Protein AF-0000000080324634 (afdb_homodimer)

Sequence (704 aa):
MKNTTQLLKQLNIDYPVIQGAMLGVSTPKMAAEVSQAGGLGTLAAGGLSPEKTIQLIRETKQYTAKKFAVNLFAHDVPREIDIQDFNHMQDFLQAYCKTNQLPFELKKPEDLHFYSYQDQIDILIDEKIPVVSFTFGMLNPAAIAALKKNNSQLIGTATAVQEAIALEQSGVDMITAQGVEAGGHRGSFLNPDQLPQIGAMSLTPLITDAVKIPVLAAGGISSNKALKAAILLGAAGVQVGSLFIPADESMAAECYKNAVLNAADEDTQLTRAFSGRWARGLSNAFMKAVEKSGLKIPEYVVQNSLTSALRSYAQQNNLKDFISMWAGQSSSKAVRGKTRDIFAALVKDGWEMKNTTQLLKQLNIDYPVIQGAMLGVSTPKMAAEVSQAGGLGTLAAGGLSPEKTIQLIRETKQYTAKKFAVNLFAHDVPREIDIQDFNHMQDFLQAYCKTNQLPFELKKPEDLHFYSYQDQIDILIDEKIPVVSFTFGMLNPAAIAALKKNNSQLIGTATAVQEAIALEQSGVDMITAQGVEAGGHRGSFLNPDQLPQIGAMSLTPLITDAVKIPVLAAGGISSNKALKAAILLGAAGVQVGSLFIPADESMAAECYKNAVLNAADEDTQLTRAFSGRWARGLSNAFMKAVEKSGLKIPEYVVQNSLTSALRSYAQQNNLKDFISMWAGQSSSKAVRGKTRDIFAALVKDGWE

Organism: NCBI:txid1503925

Secondary structure (DSSP, 8-state):
-HHHHHHHHHHT-SSSEEEPP-TTT--HHHHHHHHHTTSBEEEE-TT--HHHHHHHHHHHHHH-SS-EEEEEE-PPPPS---HHHHHHHHHHHHHHHHHTT-------GGG-----THHHHHHHHHTT-SEEEEESS---HHHHHHHHHTT-EEEEEESSHHHHHHHHHHT-SEEEEE-TT--EE----S-TT------HHHHHHHHHHH-SS-EEEESS--SHHHHHHHHHTT-SEEEE-GGGTTBTT--S-HHHHHHHHT--TT-EEEE-TTTSS-EEEE--HHHHHHHHH-PPPPPTTHHHHHTHHHHHHHHHTT-GGGS--B--TTGGG---B-HHHHHHHHHTT---/-HHHHHHHHHHT-SSSEEEPP-TTT--HHHHHHHHHTTSBEEEE-TT--HHHHHHHHHHHHHH-SS-EEEEEE-PPPPS---HHHHHHHHHHHHHHHHHTT-------GGG-----THHHHHHHHHTT-SEEEEESS---HHHHHHHHHTT-EEEEEESSHHHHHHHHHHT-SEEEEE-TT--EE----S-TT------HHHHHHHHHHH-SS-EEEESS--SHHHHHHHHHTT-SEEEE-GGGTTBTT--S-HHHHHHHHT--TT-EEEE-TTTSS-EEEE--HHHHHHHHH-PPPPPTTHHHHHTHHHHHHHHHTT-GGGS--B--TTGGG---B-HHHHHHHHHTT---

pLDDT: mean 96.35, std 4.25, range [70.31, 98.94]

Foldseek 3Di:
DVLLVVCCVLQVFDAQEEADADVLWDALLLQLLQQVLGYAREHECEFHAQVVVLVRLVVSVVSHVGAHEYEYEQADDDPDFDVVLLVVVLVLVVVVCVVVVFDFDDDDPVPDDTDHVVNHLVVCLVSLHAEYEYFQADHDLVSVVSCVVSNHAYEYEDQAQVRLLVRVVSPHQEYEHAALQAWWFDRYHDDPVDDRHHGQLPRLLSNLVRHPHAYAYGHPQQALVSQQVSVVSPHSGYYYYLLCRQEPNISFAPLLNVCLQPDDLPQKDWACQAAQGTGIFGAAQSRVSSVVVVRDQIHPHSSNVRLVSRQVVCRVVVPVRSHRSIHGSNSNSHDYYHSSVSSCRRQVVHND/DVLLVVCCVLQVFDAQEEADADVLWDALLLQLLQQVLGYAREHECEFHAQVVVLVRLVVSVVSHVGAHEYEYEQADDDPDFDVVLLVVVLVLVVVVCVVVVFDFDDDDPVPDDTDHVVNHLVVCLVSLHAEYEYFQADHDLVSVVSCVVSNHAYEYEDQAQVRLVVRVVSPHQEYEHAALQAWWFDRYHDDPVDDRHHGQLPRLLSNLVRHPHAYAYGHPQQALVSQQVSVVSPHSGYYYYLLCRQEPNISFAPLLNVCLQPDDLPQKDWACQAAQGTGIFGAAQSRVSSVVVVRDQIHPHSSNVRLVSRQVVCRVVVPVRSHRSIHGSNSNSHDYYHSSVSSCRRQVPHND

Solvent-accessible surface area (backbone atoms only — not comparable to full-atom values): 35152 Å² total; per-residue (Å²): 111,71,49,30,53,50,47,28,62,74,68,69,35,79,45,59,42,30,43,41,56,32,77,74,27,56,31,43,64,34,20,28,36,34,18,72,70,22,25,35,8,22,40,51,41,50,68,46,52,57,68,56,42,52,49,47,53,55,53,21,55,72,68,30,91,59,67,44,30,42,28,36,36,33,45,74,78,73,91,71,77,61,62,65,43,46,49,52,46,50,52,50,50,47,53,51,20,57,74,67,73,43,65,71,70,92,77,51,83,86,70,66,79,83,56,52,46,74,66,41,49,63,55,41,55,75,68,58,43,49,28,38,34,33,27,37,35,62,73,53,70,67,59,49,51,55,40,44,74,60,60,26,46,33,32,36,33,17,33,47,52,67,48,42,46,52,42,52,73,71,62,45,56,30,33,34,38,45,15,55,21,29,41,29,68,57,30,59,63,84,51,92,89,50,80,69,73,36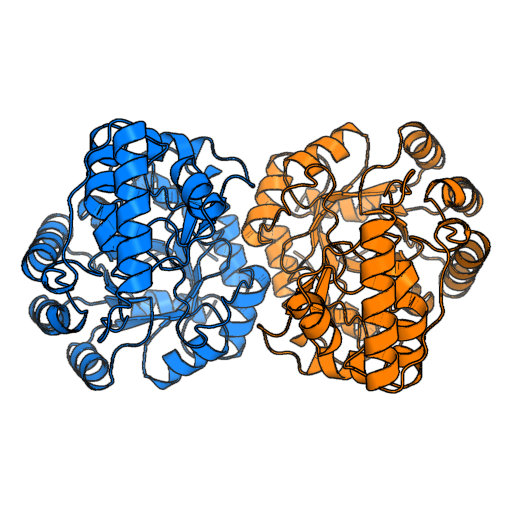,18,34,54,26,43,38,37,53,36,45,72,67,44,88,58,45,30,23,36,22,30,23,58,62,39,34,44,37,48,35,21,39,39,51,37,53,24,21,27,35,39,41,47,42,51,50,47,40,15,68,54,28,60,45,34,66,49,49,29,51,47,38,52,65,40,56,70,73,40,45,42,76,42,37,66,57,35,26,44,52,23,19,15,48,66,38,58,47,49,52,51,49,60,70,66,68,62,68,72,38,48,54,59,56,25,30,60,71,38,42,59,41,32,52,52,18,45,76,66,52,35,60,48,48,36,87,42,57,24,23,46,31,20,40,64,29,58,76,41,48,49,50,57,60,50,44,59,39,44,68,81,48,70,121,111,71,48,30,52,50,47,28,63,73,70,69,36,79,44,60,42,30,42,40,55,33,76,75,27,55,30,44,65,34,20,27,37,34,17,71,68,23,25,34,7,22,39,50,41,49,67,45,53,57,68,57,42,52,50,46,53,54,54,21,54,72,68,31,91,59,66,45,30,42,27,35,36,33,46,76,77,72,90,70,78,62,61,65,42,46,49,54,47,51,53,49,52,46,53,51,20,57,76,68,74,43,65,72,72,91,78,52,84,86,70,65,80,81,55,51,46,76,67,40,49,65,55,42,54,75,69,57,44,49,28,40,32,32,26,38,35,64,73,54,68,68,58,50,52,54,39,44,74,60,61,26,44,34,32,35,34,17,36,47,52,69,47,42,44,52,42,52,72,71,62,45,57,30,34,34,37,44,13,55,21,28,42,28,68,58,30,59,61,83,50,91,90,50,82,70,74,36,18,33,54,26,42,36,38,54,34,46,73,68,45,88,58,44,31,23,35,22,31,24,56,58,39,34,44,36,48,35,21,40,38,51,36,55,23,22,27,35,37,40,47,42,52,50,45,39,14,68,54,28,58,46,34,66,48,48,30,50,48,37,52,65,41,57,68,76,41,45,42,77,41,38,68,57,34,26,43,53,22,18,16,48,67,38,56,48,49,52,51,48,62,69,66,66,61,68,73,37,48,53,60,56,26,30,60,71,38,41,58,41,32,53,51,17,46,76,64,53,36,59,48,49,36,87,41,57,23,23,48,32,20,39,65,29,56,76,41,47,51,50,56,58,52,44,58,39,44,68,83,49,69,123

InterPro domains:
  IPR004136 Nitronate monooxygenase [cd04730] (13-286)
  IPR013785 Aldolase-type TIM barrel [G3DSA:3.20.20.70] (3-351)

Nearest PDB structures (foldseek):
  4q4k-assembly1_B  TM=9.278E-01  e=1.492E-35  Pseudomonas aeruginosa PAO1
  4qit-assembly1_B  TM=9.220E-01  e=1.107E-35  Pseudomonas aeruginosa PAO581
  4qiu-assembly1_B  TM=9.164E-01  e=2.408E-35  Pseudomonas aeruginosa PAO581
  5lsm-assembly3_A  TM=9.225E-01  e=7.069E-35  Shewanella oneidensis MR-1
  5lsm-assembly4_B  TM=9.199E-01  e=4.795E-34  Shewanella oneidensis MR-1

Structure (mmCIF, N/CA/C/O backbone):
data_AF-0000000080324634-model_v1
#
loop_
_entity.id
_entity.type
_entity.pdbx_description
1 polymer 'Nitronate monooxygenase'
#
loop_
_atom_site.group_PDB
_atom_site.id
_atom_site.type_symbol
_atom_site.label_atom_id
_atom_site.label_alt_id
_atom_site.label_comp_id
_atom_site.label_asym_id
_atom_site.label_entity_id
_atom_site.label_seq_id
_atom_site.pdbx_PDB_ins_code
_atom_site.Cartn_x
_atom_site.Cartn_y
_atom_site.Cartn_z
_atom_site.occupancy
_atom_site.B_iso_or_equiv
_atom_site.auth_seq_id
_atom_site.auth_comp_id
_atom_site.auth_asym_id
_atom_site.auth_atom_id
_atom_site.pdbx_PDB_model_num
ATOM 1 N N . MET A 1 1 ? 19.219 12.039 -10.141 1 70.31 1 MET A N 1
ATOM 2 C CA . MET A 1 1 ? 20.188 12.953 -9.523 1 70.31 1 MET A CA 1
ATOM 3 C C . MET A 1 1 ? 19.875 14.398 -9.891 1 70.31 1 MET A C 1
ATOM 5 O O . MET A 1 1 ? 19.922 15.289 -9.039 1 70.31 1 MET A O 1
ATOM 9 N N . LYS A 1 2 ? 19.469 14.633 -11.102 1 76.19 2 LYS A N 1
ATOM 10 C CA . LYS A 1 2 ? 19.203 16 -11.539 1 76.19 2 LYS A CA 1
ATOM 11 C C . LYS A 1 2 ? 18.016 16.594 -10.789 1 76.19 2 LYS A C 1
ATOM 13 O O . LYS A 1 2 ? 18.062 17.766 -10.383 1 76.19 2 LYS A O 1
ATOM 18 N N . ASN A 1 3 ? 16.969 15.742 -10.43 1 90 3 ASN A N 1
ATOM 19 C CA . ASN A 1 3 ? 15.766 16.234 -9.75 1 90 3 ASN A CA 1
ATOM 20 C C . ASN A 1 3 ? 16.047 16.594 -8.297 1 90 3 ASN A C 1
ATOM 22 O O . ASN A 1 3 ? 15.516 17.578 -7.789 1 90 3 ASN A O 1
ATOM 26 N N . THR A 1 4 ? 16.938 15.906 -7.738 1 95.81 4 THR A N 1
ATOM 27 C CA . THR A 1 4 ? 17.281 16.172 -6.344 1 95.81 4 THR A CA 1
ATOM 28 C C . THR A 1 4 ? 18.094 17.453 -6.223 1 95.81 4 THR A C 1
ATOM 30 O O . THR A 1 4 ? 17.844 18.266 -5.324 1 95.81 4 THR A O 1
ATOM 33 N N . THR A 1 5 ? 18.984 17.703 -7.156 1 9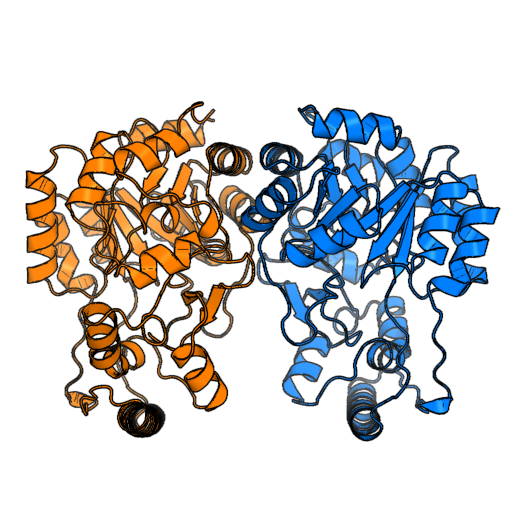5.25 5 THR A N 1
ATOM 34 C CA . THR A 1 5 ? 19.781 18.922 -7.156 1 95.25 5 THR A CA 1
ATOM 35 C C . THR A 1 5 ? 18.891 20.141 -7.309 1 95.25 5 THR A C 1
ATOM 37 O O . THR A 1 5 ? 19.094 21.156 -6.633 1 95.25 5 THR A O 1
ATOM 40 N N . GLN A 1 6 ? 17.984 20.016 -8.125 1 94.75 6 GLN A N 1
ATOM 41 C CA . GLN A 1 6 ? 17.062 21.125 -8.336 1 94.75 6 GLN A CA 1
ATOM 42 C C . GLN A 1 6 ? 16.25 21.406 -7.074 1 94.75 6 GLN A C 1
ATOM 44 O O . GLN A 1 6 ? 16.047 22.562 -6.711 1 94.75 6 GLN A O 1
ATOM 49 N N . LEU A 1 7 ? 15.797 20.375 -6.418 1 97.12 7 LEU A N 1
ATOM 50 C CA . LEU A 1 7 ? 15.047 20.516 -5.176 1 97.12 7 LEU A CA 1
ATOM 51 C C . LEU A 1 7 ? 15.883 21.219 -4.117 1 97.12 7 LEU A C 1
ATOM 53 O O . LEU A 1 7 ? 15.406 22.156 -3.463 1 97.12 7 LEU A O 1
ATOM 57 N N . LEU A 1 8 ? 17.125 20.812 -3.98 1 97.69 8 LEU A N 1
ATOM 58 C CA . LEU A 1 8 ? 18 21.375 -2.967 1 97.69 8 LEU A CA 1
ATOM 59 C C . LEU A 1 8 ? 18.234 22.859 -3.207 1 97.69 8 LEU A C 1
ATOM 61 O O . LEU A 1 8 ? 18.203 23.656 -2.268 1 97.69 8 LEU A O 1
ATOM 65 N N . LYS A 1 9 ? 18.375 23.188 -4.449 1 95.94 9 LYS A N 1
ATOM 66 C CA . LYS A 1 9 ? 18.594 24.594 -4.805 1 95.94 9 LYS A CA 1
ATOM 67 C C . LYS A 1 9 ? 17.344 25.422 -4.574 1 95.94 9 LYS A C 1
ATOM 69 O O . LYS A 1 9 ? 17.406 26.516 -4.004 1 95.94 9 LYS A O 1
ATOM 74 N N . GLN A 1 10 ? 16.25 24.859 -4.961 1 95.19 10 GLN A N 1
ATOM 75 C CA . GLN A 1 10 ? 14.977 25.578 -4.883 1 95.19 10 GLN A CA 1
ATOM 76 C C . GLN A 1 10 ? 14.578 25.828 -3.432 1 95.19 10 GLN A C 1
ATOM 78 O O . GLN A 1 10 ? 14.039 26.891 -3.109 1 95.19 10 GLN A O 1
ATOM 83 N N . LEU A 1 11 ? 14.812 24.891 -2.596 1 97.5 11 LEU A N 1
ATOM 84 C CA . LEU A 1 11 ? 14.406 25 -1.198 1 97.5 11 LEU A CA 1
ATOM 85 C C . LEU A 1 11 ? 15.555 25.531 -0.341 1 97.5 11 LEU A C 1
ATOM 87 O O . LEU A 1 11 ? 15.352 25.875 0.821 1 97.5 11 LEU A O 1
ATOM 91 N N . ASN A 1 12 ? 16.766 25.609 -0.918 1 96.5 12 ASN A N 1
ATOM 92 C CA . ASN A 1 12 ? 17.969 26 -0.199 1 96.5 12 ASN A CA 1
ATOM 93 C C . ASN A 1 12 ? 18.188 25.156 1.046 1 96.5 12 ASN A C 1
ATOM 95 O O . ASN A 1 12 ? 18.297 25.672 2.154 1 96.5 12 ASN A O 1
ATOM 99 N N . ILE A 1 13 ? 18.219 23.828 0.85 1 98 13 ILE A N 1
ATOM 100 C CA . ILE A 1 13 ? 18.469 22.859 1.919 1 98 13 ILE A CA 1
ATOM 101 C C . ILE A 1 13 ? 19.625 21.938 1.526 1 98 13 ILE A C 1
ATOM 103 O O . ILE A 1 13 ? 19.984 21.844 0.349 1 98 13 ILE A O 1
ATOM 107 N N . ASP A 1 14 ? 20.219 21.25 2.5 1 97.81 14 ASP A N 1
ATOM 108 C CA . ASP A 1 14 ? 21.406 20.422 2.291 1 97.81 14 ASP A CA 1
ATOM 109 C C . ASP A 1 14 ? 21.031 18.984 1.96 1 97.81 14 ASP A C 1
ATOM 111 O O . ASP A 1 14 ? 21.75 18.297 1.234 1 97.81 14 ASP A O 1
ATOM 115 N N . TYR A 1 15 ? 19.984 18.5 2.582 1 98.44 15 TYR A N 1
ATOM 116 C CA . TYR A 1 15 ? 19.484 17.156 2.391 1 98.44 15 TYR A CA 1
ATOM 117 C C . TYR A 1 15 ? 18.031 17.172 1.894 1 98.44 15 TYR A C 1
ATOM 119 O O . TYR A 1 15 ? 17.25 18.031 2.283 1 98.44 15 TYR A O 1
ATOM 127 N N . PRO A 1 16 ? 17.672 16.266 1.011 1 98.56 16 PRO A N 1
ATOM 128 C CA . PRO A 1 16 ? 16.328 16.297 0.42 1 98.56 16 PRO A CA 1
ATOM 129 C C . PRO A 1 16 ? 15.273 15.664 1.328 1 98.56 16 PRO A C 1
ATOM 131 O O . PRO A 1 16 ? 14.578 14.734 0.916 1 98.56 16 PRO A O 1
ATOM 134 N N . VAL A 1 17 ? 15.195 16.172 2.537 1 98.75 17 VAL A N 1
ATOM 135 C CA . VAL A 1 17 ? 14.281 15.656 3.549 1 98.75 17 VAL A CA 1
ATOM 136 C C . VAL A 1 17 ? 13.406 16.797 4.082 1 98.75 17 VAL A C 1
ATOM 138 O O . VAL A 1 17 ? 13.914 17.797 4.566 1 98.75 17 VAL A O 1
ATOM 141 N N . ILE A 1 18 ? 12.117 16.594 3.941 1 98.81 18 ILE A N 1
ATOM 142 C CA . ILE A 1 18 ? 11.133 17.516 4.516 1 98.81 18 ILE A CA 1
ATOM 143 C C . ILE A 1 18 ? 10.414 16.828 5.676 1 98.81 18 ILE A C 1
ATOM 145 O O . ILE A 1 18 ? 9.898 15.719 5.531 1 98.81 18 ILE A O 1
ATOM 149 N N . GLN A 1 19 ? 10.469 17.469 6.828 1 98.69 19 GLN A N 1
ATOM 150 C CA . GLN A 1 19 ? 9.703 16.984 7.969 1 98.69 19 GLN A CA 1
ATOM 151 C C . GLN A 1 19 ? 8.211 17.219 7.766 1 98.69 19 GLN A C 1
ATOM 153 O O . GLN A 1 19 ? 7.797 18.328 7.406 1 98.69 19 GLN A O 1
ATOM 158 N N . GLY A 1 20 ? 7.434 16.172 7.852 1 97.62 20 GLY A N 1
ATOM 159 C CA . GLY A 1 20 ? 5.996 16.281 7.664 1 97.62 20 GLY A CA 1
ATOM 160 C C . GLY A 1 20 ? 5.324 17.141 8.719 1 97.62 20 GLY A C 1
ATOM 161 O O . GLY A 1 20 ? 5.742 17.141 9.883 1 97.62 20 GLY A O 1
ATOM 162 N N . ALA A 1 21 ? 4.262 17.828 8.305 1 97.56 21 ALA A N 1
ATOM 163 C CA . ALA A 1 21 ? 3.436 18.594 9.242 1 97.56 21 ALA A CA 1
ATOM 164 C C . ALA A 1 21 ? 2.494 17.672 10.016 1 97.56 21 ALA A C 1
ATOM 166 O O . ALA A 1 21 ? 1.632 17.016 9.43 1 97.56 21 ALA A O 1
ATOM 167 N N . MET A 1 22 ? 2.705 17.672 11.258 1 96.94 22 MET A N 1
ATOM 168 C CA . MET A 1 22 ? 1.89 16.797 12.109 1 96.94 22 MET A CA 1
ATOM 169 C C . MET A 1 22 ? 1.147 17.609 13.164 1 96.94 22 MET A C 1
ATOM 171 O O . MET A 1 22 ? 1.673 17.844 14.25 1 96.94 22 MET A O 1
ATOM 175 N N . LEU A 1 23 ? -0.057 17.938 12.797 1 92.31 23 LEU A N 1
ATOM 176 C CA . LEU A 1 23 ? -0.857 18.75 13.711 1 92.31 23 LEU A CA 1
ATOM 177 C C . LEU A 1 23 ? -1.001 18.078 15.062 1 92.31 23 LEU A C 1
ATOM 179 O O . LEU A 1 23 ? -1.403 16.906 15.141 1 92.31 23 LEU A O 1
ATOM 183 N N . GLY A 1 24 ? -0.617 18.719 16.109 1 90.56 24 GLY A N 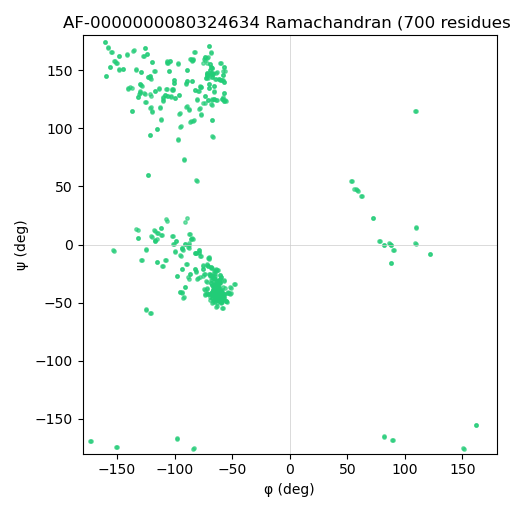1
ATOM 184 C CA . GLY A 1 24 ? -0.679 18.172 17.453 1 90.56 24 GLY A CA 1
ATOM 185 C C . GLY A 1 24 ? 0.583 17.438 17.859 1 90.56 24 GLY A C 1
ATOM 186 O O . GLY A 1 24 ? 0.705 16.969 19 1 90.56 24 GLY A O 1
ATOM 187 N N . VAL A 1 25 ? 1.508 17.297 16.953 1 95.94 25 VAL A N 1
ATOM 188 C CA . VAL A 1 25 ? 2.732 16.562 17.219 1 95.94 25 VAL A CA 1
ATOM 189 C C . VAL A 1 25 ? 3.947 17.438 16.922 1 95.94 25 VAL A C 1
ATOM 191 O O . VAL A 1 25 ? 4.801 17.641 17.781 1 95.94 25 VAL A O 1
ATOM 194 N N . SER A 1 26 ? 4.051 17.938 15.734 1 97.06 26 SER A N 1
ATOM 195 C CA . SER A 1 26 ? 5.191 18.781 15.375 1 97.06 26 SER A CA 1
ATOM 196 C C . SER A 1 26 ? 5.117 20.141 16.062 1 97.06 26 SER A C 1
ATOM 198 O O . SER A 1 26 ? 4.031 20.703 16.219 1 97.06 26 SER A O 1
ATOM 200 N N . THR A 1 27 ? 6.219 20.703 16.469 1 98.19 27 THR A N 1
ATOM 201 C CA . THR A 1 27 ? 6.332 21.969 17.172 1 98.19 27 THR A CA 1
ATOM 202 C C . THR A 1 27 ? 7.258 22.922 16.438 1 98.19 27 THR A C 1
ATOM 204 O O . THR A 1 27 ? 8.008 22.516 15.555 1 98.19 27 THR A O 1
ATOM 207 N N . PRO A 1 28 ? 7.137 24.188 16.828 1 98.62 28 PRO A N 1
ATOM 208 C CA . PRO A 1 28 ? 8.102 25.141 16.297 1 98.62 28 PRO A CA 1
ATOM 209 C C . PRO A 1 28 ? 9.547 24.703 16.5 1 98.62 28 PRO A C 1
ATOM 211 O O . PRO A 1 28 ? 10.375 24.828 15.594 1 98.62 28 PRO A O 1
ATOM 214 N N . LYS A 1 29 ? 9.82 24.188 17.641 1 98.62 29 LYS A N 1
ATOM 215 C CA . LYS A 1 29 ? 11.18 23.734 17.953 1 98.62 29 LYS A CA 1
ATOM 216 C C . LYS A 1 29 ? 11.594 22.578 17.047 1 98.62 29 LYS A C 1
ATOM 218 O O . LYS A 1 29 ? 12.727 22.547 16.562 1 98.62 29 LYS A O 1
ATOM 223 N N . MET A 1 30 ? 10.727 21.625 16.828 1 98.75 30 MET A N 1
ATOM 224 C CA . MET A 1 30 ? 11.016 20.5 15.922 1 98.75 30 MET A CA 1
ATOM 225 C C . MET A 1 30 ? 11.312 21 14.516 1 98.75 30 MET A C 1
ATOM 227 O O . MET A 1 30 ? 12.312 20.609 13.906 1 98.75 30 MET A O 1
ATOM 231 N N . ALA A 1 31 ? 10.438 21.875 14.016 1 98.81 31 ALA A N 1
ATOM 232 C CA . ALA A 1 31 ? 10.625 22.422 12.672 1 98.81 31 ALA A CA 1
ATOM 233 C C . ALA A 1 31 ? 11.969 23.141 12.562 1 98.81 31 ALA A C 1
ATOM 235 O O . ALA A 1 31 ? 12.695 22.969 11.586 1 98.81 31 ALA A O 1
ATOM 236 N N . ALA A 1 32 ? 12.266 23.906 13.555 1 98.81 32 ALA A N 1
ATOM 237 C CA . ALA A 1 32 ? 13.516 24.672 13.578 1 98.81 32 ALA A CA 1
ATOM 238 C C . ALA A 1 32 ? 14.719 23.719 13.562 1 98.81 32 ALA A C 1
ATOM 240 O O . ALA A 1 32 ? 15.688 23.969 12.844 1 98.81 32 ALA A O 1
ATOM 241 N N . GLU A 1 33 ? 14.648 22.656 14.352 1 98.75 33 GLU A N 1
ATOM 242 C CA . GLU A 1 33 ? 15.758 21.703 14.445 1 98.75 33 GLU A CA 1
ATOM 243 C C . GLU A 1 33 ? 15.992 21 13.109 1 98.75 33 GLU A C 1
ATOM 245 O O . GLU A 1 33 ? 17.141 20.781 12.719 1 98.75 33 GLU A O 1
ATOM 250 N N . VAL A 1 34 ? 14.953 20.656 12.43 1 98.81 34 VAL A N 1
ATOM 251 C CA . VAL A 1 34 ? 15.078 20.016 11.125 1 98.81 34 VAL A CA 1
ATOM 252 C C . VAL A 1 34 ? 15.719 20.984 10.125 1 98.81 34 VAL A C 1
ATOM 254 O O . VAL A 1 34 ? 16.641 20.609 9.391 1 98.81 34 VAL A O 1
ATOM 257 N N . SER A 1 35 ? 15.234 22.219 10.133 1 98.81 35 SER A N 1
ATOM 258 C CA . SER A 1 35 ? 15.789 23.234 9.234 1 98.81 35 SER A CA 1
ATOM 259 C C . SER A 1 35 ? 17.266 23.484 9.516 1 98.81 35 SER A C 1
ATOM 261 O O . SER A 1 35 ? 18.062 23.578 8.586 1 98.81 35 SER A O 1
ATOM 263 N N . GLN A 1 36 ? 17.609 23.531 10.75 1 98.56 36 GLN A N 1
ATOM 264 C CA . GLN A 1 36 ? 18.984 23.75 11.148 1 98.56 36 GLN A CA 1
ATOM 265 C C . GLN A 1 36 ? 19.875 22.562 10.773 1 98.56 36 GLN A C 1
ATOM 267 O O . GLN A 1 36 ? 21.062 22.734 10.477 1 98.56 36 GLN A O 1
ATOM 272 N N . ALA A 1 37 ? 19.312 21.406 10.766 1 98.38 37 ALA A N 1
ATOM 273 C CA . ALA A 1 37 ? 20.047 20.188 10.445 1 98.38 37 ALA A CA 1
ATOM 274 C C . ALA A 1 37 ? 20.234 20.031 8.938 1 98.38 37 ALA A C 1
ATOM 276 O O . ALA A 1 37 ? 20.953 19.141 8.484 1 98.38 37 ALA A O 1
ATOM 277 N N . GLY A 1 38 ? 19.625 20.875 8.156 1 98.38 38 GLY A N 1
ATOM 278 C CA . GLY A 1 38 ? 19.859 20.875 6.723 1 98.38 38 GLY A CA 1
ATOM 279 C C . GLY A 1 38 ? 18.672 20.375 5.922 1 98.38 38 GLY A C 1
ATOM 280 O O . GLY A 1 38 ? 18.766 20.25 4.699 1 98.38 38 GLY A O 1
ATOM 281 N N . GLY A 1 39 ? 17.594 20.016 6.605 1 98.75 39 GLY A N 1
ATOM 282 C CA . GLY A 1 39 ? 16.344 19.703 5.941 1 98.75 39 GLY A CA 1
ATOM 283 C C . GLY A 1 39 ? 15.359 20.859 5.938 1 98.75 39 GLY A C 1
ATOM 284 O O . GLY A 1 39 ? 15.75 22.016 6.094 1 98.75 39 GLY A O 1
ATOM 285 N N . LEU A 1 40 ? 14.133 20.594 5.605 1 98.88 40 LEU A N 1
ATOM 286 C CA . LEU A 1 40 ? 13.078 21.594 5.672 1 98.88 40 LEU A CA 1
ATOM 287 C C . LEU A 1 40 ? 12.07 21.25 6.766 1 98.88 40 LEU A C 1
ATOM 289 O O . LEU A 1 40 ? 11.328 20.266 6.648 1 98.88 40 LEU A O 1
ATOM 293 N N . GLY A 1 41 ? 12.102 22 7.848 1 98.81 41 GLY A N 1
ATOM 294 C CA . GLY A 1 41 ? 11.07 21.859 8.859 1 98.81 41 GLY A CA 1
ATOM 295 C C . GLY A 1 41 ? 9.727 22.422 8.422 1 98.81 41 GLY A C 1
ATOM 296 O O . GLY A 1 41 ? 9.664 23.406 7.691 1 98.81 41 GLY A O 1
ATOM 297 N N . THR A 1 42 ? 8.641 21.781 8.883 1 98.81 42 THR A N 1
ATOM 298 C CA . THR A 1 42 ? 7.312 22.219 8.477 1 98.81 42 THR A CA 1
ATOM 299 C C . THR A 1 42 ? 6.41 22.391 9.695 1 98.81 42 THR A C 1
ATOM 301 O O . THR A 1 42 ? 6.301 21.5 10.531 1 98.81 42 THR A O 1
ATOM 304 N N . LEU A 1 43 ? 5.758 23.516 9.742 1 98.38 43 LEU A N 1
ATOM 305 C CA . LEU A 1 43 ? 4.727 23.781 10.742 1 98.38 43 LEU A CA 1
ATOM 306 C C . LEU A 1 43 ? 3.357 23.344 10.234 1 98.38 43 LEU A C 1
ATOM 308 O O . LEU A 1 43 ? 3.033 23.531 9.062 1 98.38 43 LEU A O 1
ATOM 312 N N . ALA A 1 44 ? 2.619 22.734 11.109 1 97.69 44 ALA A N 1
ATOM 313 C CA . ALA A 1 44 ? 1.233 22.406 10.789 1 97.69 44 ALA A CA 1
ATOM 314 C C . ALA A 1 44 ? 0.293 23.547 11.164 1 97.69 44 ALA A C 1
ATOM 316 O O . ALA A 1 44 ? 0.177 23.906 12.336 1 97.69 44 ALA A O 1
ATOM 317 N N . ALA A 1 45 ? -0.394 24.094 10.195 1 96.81 45 ALA A N 1
ATOM 318 C CA . ALA A 1 45 ? -1.284 25.219 10.461 1 96.81 45 ALA A CA 1
ATOM 319 C C . ALA A 1 45 ? -2.701 24.922 9.984 1 96.81 45 ALA A C 1
ATOM 321 O O . ALA A 1 45 ? -3.611 25.734 10.18 1 96.81 45 ALA A O 1
ATOM 322 N N . GLY A 1 46 ? -2.869 23.766 9.344 1 93.25 46 GLY A N 1
ATOM 323 C CA . GLY A 1 46 ? -4.184 23.422 8.828 1 93.25 46 GLY A CA 1
ATOM 324 C C . GLY A 1 46 ? -5.266 23.438 9.891 1 93.25 46 GLY A C 1
ATOM 325 O O . GLY A 1 46 ? -5.141 22.75 10.914 1 93.25 46 GLY A O 1
ATOM 326 N N . GLY A 1 47 ? -6.293 24.203 9.664 1 89.81 47 GLY A N 1
ATOM 327 C CA . GLY A 1 47 ? -7.449 24.203 10.547 1 89.81 47 GLY A CA 1
ATOM 328 C C . GLY A 1 47 ? -7.25 25.078 11.781 1 89.81 47 GLY A C 1
ATOM 329 O O . GLY A 1 47 ? -8.164 25.219 12.602 1 89.81 47 GLY A O 1
ATOM 330 N N . LEU A 1 48 ? -6.129 25.688 11.922 1 94.06 48 LEU A N 1
ATOM 331 C CA . LEU A 1 48 ? -5.879 26.531 13.086 1 94.06 48 LEU A CA 1
ATOM 332 C C . LEU A 1 48 ? -6.441 27.922 12.875 1 94.06 48 LEU A C 1
ATOM 334 O O . LEU A 1 48 ? -6.672 28.344 11.734 1 94.06 48 LEU A O 1
ATOM 338 N N . SER A 1 49 ? -6.648 28.609 13.969 1 94.81 49 SER A N 1
ATOM 339 C CA . SER A 1 49 ? -7.043 30.016 13.883 1 94.81 49 SER A CA 1
ATOM 340 C C . SER A 1 49 ? -5.895 30.875 13.367 1 94.81 49 SER A C 1
ATOM 342 O O . SER A 1 49 ? -4.727 30.516 13.516 1 94.81 49 SER A O 1
ATOM 344 N N . PRO A 1 50 ? -6.277 32 12.781 1 96.62 50 PRO A N 1
ATOM 345 C CA . PRO A 1 50 ? -5.242 32.938 12.352 1 96.62 50 PRO A CA 1
ATOM 346 C C . PRO A 1 50 ? -4.281 33.312 13.484 1 96.62 50 PRO A C 1
ATOM 348 O O . PRO A 1 50 ? -3.064 33.344 13.273 1 96.62 50 PRO A O 1
ATOM 351 N N . GLU A 1 51 ? -4.789 33.531 14.664 1 97.44 51 GLU A N 1
ATOM 352 C CA . GLU A 1 51 ? -3.971 33.938 15.797 1 97.44 51 GLU A CA 1
ATOM 353 C C . GLU A 1 51 ? -2.963 32.844 16.172 1 97.44 51 GLU A C 1
ATOM 355 O O . GLU A 1 51 ? -1.79 33.125 16.406 1 97.44 51 GLU A O 1
ATOM 360 N N . LYS A 1 52 ? -3.426 31.672 16.172 1 97.19 52 LYS A N 1
ATOM 361 C CA . LYS A 1 52 ? -2.539 30.547 16.5 1 97.19 52 LYS A CA 1
ATOM 362 C C . LYS A 1 52 ? -1.472 30.359 15.43 1 97.19 52 LYS A C 1
ATOM 364 O O . LYS A 1 52 ? -0.32 30.047 15.742 1 97.19 52 LYS A O 1
ATOM 369 N N . THR A 1 53 ? -1.853 30.531 14.203 1 98.12 53 THR A N 1
ATOM 370 C CA . THR A 1 53 ? -0.915 30.406 13.094 1 98.12 53 THR A CA 1
ATOM 371 C C . THR A 1 53 ? 0.201 31.438 13.211 1 98.12 53 THR A C 1
ATOM 373 O O . THR A 1 53 ? 1.382 31.109 13.102 1 98.12 53 THR A O 1
ATOM 376 N N . ILE A 1 54 ? -0.171 32.688 13.531 1 98.44 54 ILE A N 1
ATOM 377 C CA . ILE A 1 54 ? 0.805 33.75 13.695 1 98.44 54 ILE A CA 1
ATOM 378 C C . ILE A 1 54 ? 1.749 33.406 14.852 1 98.44 54 ILE A C 1
ATOM 380 O O . ILE A 1 54 ? 2.967 33.562 14.727 1 98.44 54 ILE A O 1
ATOM 384 N N . GLN A 1 55 ? 1.158 32.938 15.898 1 98.44 55 GLN A N 1
ATOM 385 C CA . GLN A 1 55 ? 1.94 32.594 17.078 1 98.44 55 GLN A CA 1
ATOM 386 C C . GLN A 1 55 ? 2.98 31.516 16.766 1 98.44 55 GLN A C 1
ATOM 388 O O . GLN A 1 55 ? 4.152 31.656 17.125 1 98.44 55 GLN A O 1
ATOM 393 N N . LEU A 1 56 ? 2.619 30.484 16.109 1 98.38 56 LEU A N 1
ATOM 394 C CA . LEU A 1 56 ? 3.516 29.391 15.773 1 98.38 56 LEU A CA 1
ATOM 395 C C . LEU A 1 56 ? 4.621 29.844 14.828 1 98.38 56 LEU A C 1
ATOM 397 O O . LEU A 1 56 ? 5.781 29.469 14.992 1 98.38 56 LEU A O 1
ATOM 401 N N . ILE A 1 57 ? 4.277 30.656 13.836 1 98.62 57 ILE A N 1
ATOM 402 C CA . ILE A 1 57 ? 5.242 31.156 12.859 1 98.62 57 ILE A CA 1
ATOM 403 C C . ILE A 1 57 ? 6.297 32 13.562 1 98.62 57 ILE A C 1
ATOM 405 O O . ILE A 1 57 ? 7.496 31.781 13.391 1 98.62 57 ILE A O 1
ATOM 409 N N . ARG A 1 58 ? 5.871 32.875 14.398 1 98.62 58 ARG A N 1
ATOM 410 C CA . ARG A 1 58 ? 6.785 33.812 15.062 1 98.62 58 ARG A CA 1
ATOM 411 C C . ARG A 1 58 ? 7.637 33.094 16.094 1 98.62 58 ARG A C 1
ATOM 413 O O . ARG A 1 58 ? 8.812 33.406 16.281 1 98.62 58 ARG A O 1
ATOM 420 N N . GLU A 1 59 ? 7.012 32.156 16.781 1 98.69 59 GLU A N 1
ATOM 421 C CA . GLU A 1 59 ? 7.793 31.312 17.688 1 98.69 59 GLU A CA 1
ATOM 422 C C . GLU A 1 59 ? 8.898 30.578 16.938 1 98.69 59 GLU A C 1
ATOM 424 O O . GLU A 1 59 ? 10.031 30.484 17.406 1 98.69 59 GLU A O 1
ATOM 429 N N . THR A 1 60 ? 8.617 29.984 15.805 1 98.69 60 THR A N 1
ATOM 430 C CA . THR A 1 60 ? 9.602 29.266 15.008 1 98.69 60 THR A CA 1
ATOM 431 C C . THR A 1 60 ? 10.742 30.188 14.586 1 98.69 60 THR A C 1
ATOM 433 O O . THR A 1 60 ? 11.906 29.797 14.633 1 98.69 60 THR A O 1
ATOM 436 N N . LYS A 1 61 ? 10.43 31.422 14.195 1 98.44 61 LYS A N 1
ATOM 437 C CA . LYS A 1 61 ? 11.422 32.406 13.766 1 98.44 61 LYS A CA 1
ATOM 438 C C . LYS A 1 61 ? 12.367 32.781 14.906 1 98.44 61 LYS A C 1
ATOM 440 O O . LYS A 1 61 ? 13.492 33.219 14.664 1 98.44 61 LYS A O 1
ATOM 445 N N . GLN A 1 62 ? 11.914 32.531 16.125 1 98.38 62 GLN A N 1
ATOM 446 C CA . GLN A 1 62 ? 12.781 32.781 17.281 1 98.38 62 GLN A CA 1
ATOM 447 C C . GLN A 1 62 ? 13.812 31.656 17.422 1 98.38 62 GLN A C 1
ATOM 449 O O . GLN A 1 62 ? 14.914 31.875 17.922 1 98.38 62 GLN A O 1
ATOM 454 N N . TYR A 1 63 ? 13.445 30.5 16.953 1 98.19 63 TYR A N 1
ATOM 455 C CA . TYR A 1 63 ? 14.305 29.344 17.109 1 98.19 63 TYR A CA 1
ATOM 456 C C . TYR A 1 63 ? 15.32 29.25 15.984 1 98.19 63 TYR A C 1
ATOM 458 O O . TYR A 1 63 ? 16.391 28.641 16.141 1 98.19 63 TYR A O 1
ATOM 466 N N . THR A 1 64 ? 14.984 29.844 14.797 1 97.94 64 THR A N 1
ATOM 467 C CA . THR A 1 64 ? 15.883 29.641 13.664 1 97.94 64 THR A CA 1
ATOM 468 C C . THR A 1 64 ? 15.734 30.766 12.656 1 97.94 64 THR A C 1
ATOM 470 O O . THR A 1 64 ? 14.664 31.375 12.531 1 97.94 64 THR A O 1
ATOM 473 N N . ALA A 1 65 ? 16.75 31.031 11.922 1 97.38 65 ALA A N 1
ATOM 474 C CA . ALA A 1 65 ? 16.75 31.953 10.781 1 97.38 65 ALA A CA 1
ATOM 475 C C . ALA A 1 65 ? 16.641 31.203 9.469 1 97.38 65 ALA A C 1
ATOM 477 O O . ALA A 1 65 ? 16.484 31.812 8.406 1 97.38 65 ALA A O 1
ATOM 478 N N . LYS A 1 66 ? 16.688 29.844 9.586 1 98 66 LYS A N 1
ATOM 479 C CA . LYS A 1 66 ? 16.594 29.016 8.391 1 98 66 LYS A CA 1
ATOM 480 C C . LYS A 1 66 ? 15.172 28.984 7.852 1 98 66 LYS A C 1
ATOM 482 O O . LYS A 1 66 ? 14.219 29.266 8.586 1 98 66 LYS A O 1
ATOM 487 N N . LYS A 1 67 ? 15.086 28.625 6.602 1 97.62 67 LYS A N 1
ATOM 488 C CA . LYS A 1 67 ? 13.781 28.484 5.965 1 97.62 67 LYS A CA 1
ATOM 489 C C . LYS A 1 67 ? 12.984 27.344 6.602 1 97.62 67 LYS A C 1
ATOM 491 O O . LYS A 1 67 ? 13.555 26.312 6.973 1 97.62 67 LYS A O 1
ATOM 496 N N . PHE A 1 68 ? 11.75 27.547 6.727 1 98.69 68 PHE A N 1
ATOM 497 C CA . PHE A 1 68 ? 10.797 26.5 7.102 1 98.69 68 PHE A CA 1
ATOM 498 C C . PHE A 1 68 ? 9.492 26.656 6.32 1 98.69 68 PHE A C 1
ATOM 500 O O . PHE A 1 68 ? 9.266 27.688 5.684 1 98.69 68 PHE A O 1
ATOM 507 N N . ALA A 1 69 ? 8.719 25.594 6.332 1 98.88 69 ALA A N 1
ATOM 508 C CA . ALA A 1 69 ? 7.449 25.562 5.605 1 98.88 69 ALA A CA 1
ATOM 509 C C . ALA A 1 69 ? 6.266 25.656 6.559 1 98.88 69 ALA A C 1
ATOM 511 O O . ALA A 1 69 ? 6.402 25.391 7.754 1 98.88 69 ALA A O 1
ATOM 512 N N . VAL A 1 70 ? 5.164 26.094 6.027 1 98.75 70 VAL A N 1
ATOM 513 C CA . VAL A 1 70 ? 3.873 26.031 6.707 1 98.75 70 VAL A CA 1
ATOM 514 C C . VAL A 1 70 ? 2.891 25.219 5.875 1 98.75 70 VAL A C 1
ATOM 516 O O . VAL A 1 70 ? 2.76 25.422 4.668 1 98.75 70 VAL A O 1
ATOM 519 N N . ASN A 1 71 ? 2.303 24.297 6.543 1 98.75 71 ASN A N 1
ATOM 520 C CA . ASN A 1 71 ? 1.354 23.422 5.859 1 98.75 71 ASN A CA 1
ATOM 521 C C . ASN A 1 71 ? -0.088 23.844 6.129 1 98.75 71 ASN A C 1
ATOM 523 O O . ASN A 1 71 ? -0.448 24.141 7.266 1 98.75 71 ASN A O 1
ATOM 527 N N . LEU A 1 72 ? -0.913 23.797 5.07 1 98 72 LEU A N 1
ATOM 528 C CA . LEU A 1 72 ? -2.318 24.172 5.141 1 98 72 LEU A CA 1
ATOM 529 C C . LEU A 1 72 ? -3.221 23 4.766 1 98 72 LEU A C 1
ATOM 531 O O . LEU A 1 72 ? -2.775 22.062 4.113 1 98 72 LEU A O 1
ATOM 535 N N . PHE A 1 73 ? -4.449 23.047 5.219 1 96.44 73 PHE A N 1
ATOM 536 C CA . PHE A 1 73 ? -5.516 22.203 4.703 1 96.44 73 PHE A CA 1
ATOM 537 C C . PHE A 1 73 ? -6.32 22.938 3.633 1 96.44 73 PHE A C 1
ATOM 539 O O . PHE A 1 73 ? -7.031 23.891 3.93 1 96.44 73 PHE A O 1
ATOM 546 N N . ALA A 1 74 ? -6.227 22.453 2.406 1 94.75 74 ALA A N 1
ATOM 547 C CA . ALA A 1 74 ? -6.871 23.125 1.279 1 94.75 74 ALA A CA 1
ATOM 548 C C . ALA A 1 74 ? -8.281 22.594 1.055 1 94.75 74 ALA A C 1
ATOM 550 O O . ALA A 1 74 ? -8.852 22.75 -0.027 1 94.75 74 ALA A O 1
ATOM 551 N N . HIS A 1 75 ? -8.859 21.984 2.008 1 84.31 75 HIS A N 1
ATOM 552 C CA . HIS A 1 75 ? -10.211 21.453 1.884 1 84.31 75 HIS A CA 1
ATOM 553 C C . HIS A 1 75 ? -11.25 22.578 1.867 1 84.31 75 HIS A C 1
ATOM 555 O O . HIS A 1 75 ? -10.984 23.688 2.359 1 84.31 75 HIS A O 1
ATOM 561 N N . ASP A 1 76 ? -12.375 22.234 1.277 1 77.88 76 ASP A N 1
ATOM 562 C CA . ASP A 1 76 ? -13.492 23.172 1.36 1 77.88 76 ASP A CA 1
ATOM 563 C C . ASP A 1 76 ? -14.273 22.984 2.66 1 77.88 76 ASP A C 1
ATOM 565 O O . ASP A 1 76 ? -14.414 21.859 3.145 1 77.88 76 ASP A O 1
ATOM 569 N N . VAL A 1 77 ? -14.688 24 3.229 1 74 77 VAL A N 1
ATOM 570 C CA . VAL A 1 77 ? -15.57 23.938 4.387 1 74 77 VAL A CA 1
ATOM 571 C C . VAL A 1 77 ? -16.969 23.531 3.947 1 74 77 VAL A C 1
ATOM 573 O O . VAL A 1 77 ? -17.5 24.078 2.975 1 74 77 VAL A O 1
ATOM 576 N N . PRO A 1 78 ? -17.406 22.516 4.656 1 74.81 78 PRO A N 1
ATOM 577 C CA . PRO A 1 78 ? -18.734 22.062 4.242 1 74.81 78 PRO A CA 1
ATOM 578 C C . PRO A 1 78 ? -19.781 23.172 4.309 1 74.81 78 PRO A C 1
ATOM 580 O O . PRO A 1 78 ? -19.812 23.938 5.281 1 74.81 78 PRO A O 1
ATOM 583 N N . ARG A 1 79 ? -20.688 23.234 3.293 1 70.81 79 ARG A N 1
ATOM 584 C CA . ARG A 1 79 ? -21.781 24.203 3.211 1 70.81 79 ARG A CA 1
ATOM 585 C C . ARG A 1 79 ? -23.016 23.703 3.928 1 70.81 79 ARG A C 1
ATOM 587 O O . ARG A 1 79 ? -23.781 24.484 4.488 1 70.81 79 ARG A O 1
ATOM 594 N N . GLU A 1 80 ? -23.078 22.453 3.9 1 83.94 80 GLU A N 1
ATOM 595 C CA . GLU A 1 80 ? -24.234 21.812 4.512 1 83.94 80 GLU A CA 1
ATOM 596 C C . GLU A 1 80 ? -23.844 20.594 5.328 1 83.94 80 GLU A C 1
ATOM 598 O O . GLU A 1 80 ? -22.953 19.844 4.934 1 83.94 80 GLU A O 1
ATOM 603 N N . ILE A 1 81 ? -24.453 20.562 6.5 1 88.81 81 ILE A N 1
ATOM 604 C CA . ILE A 1 81 ? -24.234 19.438 7.402 1 88.81 81 ILE A CA 1
ATOM 605 C C . ILE A 1 81 ? -25.438 18.5 7.352 1 88.81 81 ILE A C 1
ATOM 607 O O . ILE A 1 81 ? -26.594 18.953 7.391 1 88.81 81 ILE A O 1
ATOM 611 N N . ASP A 1 82 ? -25.203 17.219 7.117 1 92.56 82 ASP A N 1
ATOM 612 C CA . ASP A 1 82 ? -26.266 16.25 7.242 1 92.56 82 ASP A CA 1
ATOM 613 C C . ASP A 1 82 ? -26.703 16.094 8.695 1 92.56 82 ASP A C 1
ATOM 615 O O . ASP A 1 82 ? -26.062 15.383 9.477 1 92.56 82 ASP A O 1
ATOM 619 N N . ILE A 1 83 ? -27.812 16.609 8.922 1 94.06 83 ILE A N 1
ATOM 620 C CA . ILE A 1 83 ? -28.281 16.734 10.297 1 94.06 83 ILE A CA 1
ATOM 621 C C . ILE A 1 83 ? -28.562 15.352 10.875 1 94.06 83 ILE A C 1
ATOM 623 O O . ILE A 1 83 ? -28.328 15.102 12.055 1 94.06 83 ILE A O 1
ATOM 627 N N . GLN A 1 84 ? -29.031 14.469 10.086 1 95.5 84 GLN A N 1
ATOM 628 C CA . GLN A 1 84 ? -29.344 13.117 10.555 1 95.5 84 GLN A CA 1
ATOM 629 C C . GLN A 1 84 ? -28.078 12.367 10.953 1 95.5 84 GLN A C 1
ATOM 631 O O . GLN A 1 84 ? -28 11.789 12.039 1 95.5 84 GLN A O 1
ATOM 636 N N . ASP A 1 85 ? -27.094 12.391 10.078 1 95.56 85 ASP A N 1
ATOM 637 C CA . ASP A 1 85 ? -25.828 11.742 10.383 1 95.56 85 ASP A CA 1
ATOM 638 C C . ASP A 1 85 ? -25.156 12.383 11.602 1 95.56 85 ASP A C 1
ATOM 640 O O . ASP A 1 85 ? -24.578 11.688 12.438 1 95.56 85 ASP A O 1
ATOM 644 N N . PHE A 1 86 ? -25.297 13.688 11.633 1 96.81 86 PHE A N 1
ATOM 645 C CA . PHE A 1 86 ? -24.75 14.438 12.758 1 96.81 86 PHE A CA 1
ATOM 646 C C . PHE A 1 86 ? -25.391 13.992 14.07 1 96.81 86 PHE A C 1
ATOM 648 O O . PHE A 1 86 ? -24.688 13.656 15.023 1 96.81 86 PHE A O 1
ATOM 655 N N . ASN A 1 87 ? -26.656 13.898 14.094 1 97.25 87 ASN A N 1
ATOM 656 C CA . ASN A 1 87 ? -27.375 13.539 15.312 1 97.25 87 ASN A CA 1
ATOM 657 C C . ASN A 1 87 ? -27.109 12.094 15.719 1 97.25 87 ASN A C 1
ATOM 659 O O . ASN A 1 87 ? -26.922 11.797 16.906 1 97.25 87 ASN A O 1
ATOM 663 N N . HIS A 1 88 ? -27.094 11.227 14.766 1 98 88 HIS A N 1
ATOM 664 C CA . HIS A 1 88 ? -26.812 9.828 15.055 1 98 88 HIS A CA 1
ATOM 665 C C . HIS A 1 88 ? -25.422 9.664 15.68 1 98 88 HIS A C 1
ATOM 667 O O . HIS A 1 88 ? -25.266 8.93 16.656 1 98 88 HIS A O 1
ATOM 673 N N . MET A 1 89 ? -24.5 10.328 15.094 1 98 89 MET A N 1
ATOM 674 C CA . MET A 1 89 ? -23.125 10.242 15.602 1 98 89 MET A CA 1
ATOM 675 C C . MET A 1 89 ? -23.016 10.891 16.984 1 98 89 MET A C 1
ATOM 677 O O . MET A 1 89 ? -22.359 10.344 17.875 1 98 89 MET A O 1
ATOM 681 N N . GLN A 1 90 ? -23.609 12.031 17.125 1 97.88 90 GLN A N 1
ATOM 682 C CA . GLN A 1 90 ? -23.594 12.711 18.422 1 97.88 90 GLN A CA 1
ATOM 683 C C . GLN A 1 90 ? -24.188 11.836 19.516 1 97.88 90 GLN A C 1
ATOM 685 O O . GLN A 1 90 ? -23.625 11.734 20.609 1 97.88 90 GLN A O 1
ATOM 690 N N . ASP A 1 91 ? -25.328 11.172 19.188 1 98.12 91 ASP A N 1
ATOM 691 C CA . ASP A 1 91 ? -25.969 10.281 20.156 1 98.12 91 ASP A CA 1
ATOM 692 C C . ASP A 1 91 ? -25.047 9.117 20.531 1 98.12 91 ASP A C 1
ATOM 694 O O . ASP A 1 91 ? -24.922 8.773 21.703 1 98.12 91 ASP A O 1
ATOM 698 N N . PHE A 1 92 ? -24.484 8.547 19.594 1 98.5 92 PHE A N 1
ATOM 699 C CA . PHE A 1 92 ? -23.562 7.441 19.828 1 98.5 92 PHE A CA 1
ATOM 700 C C . PHE A 1 92 ? -22.391 7.879 20.703 1 98.5 92 PHE A C 1
ATOM 702 O O . PHE A 1 92 ? -22.062 7.207 21.688 1 98.5 92 PHE A O 1
ATOM 709 N N . LEU A 1 93 ? -21.719 9.031 20.344 1 98.5 93 LEU A N 1
ATOM 710 C CA . LEU A 1 93 ? -20.547 9.516 21.062 1 98.5 93 LEU A CA 1
ATOM 711 C C . LEU A 1 93 ? -20.906 9.875 22.5 1 98.5 93 LEU A C 1
ATOM 713 O O . LEU A 1 93 ? -20.125 9.633 23.422 1 98.5 93 LEU A O 1
ATOM 717 N N . GLN A 1 94 ? -22.094 10.469 22.641 1 97.88 94 GLN A N 1
ATOM 718 C CA . GLN A 1 94 ? -22.547 10.797 24 1 97.88 94 GLN A CA 1
ATOM 719 C C . GLN A 1 94 ? -22.641 9.539 24.859 1 97.88 94 GLN A C 1
ATOM 721 O O . GLN A 1 94 ? -22.156 9.516 25.984 1 97.88 94 GLN A O 1
ATOM 726 N N . ALA A 1 95 ? -23.281 8.539 24.328 1 98.12 95 ALA A N 1
ATOM 727 C CA . ALA A 1 95 ? -23.438 7.277 25.047 1 98.12 95 ALA A CA 1
ATOM 728 C C . ALA A 1 95 ? -22.078 6.617 25.297 1 98.12 95 ALA A C 1
ATOM 730 O O . ALA A 1 95 ? -21.828 6.102 26.391 1 98.12 95 ALA A O 1
ATOM 731 N N . TYR A 1 96 ? -21.25 6.586 24.297 1 98.12 96 TYR A N 1
ATOM 732 C CA . TYR A 1 96 ? -19.922 5.973 24.391 1 98.12 96 TYR A CA 1
ATOM 733 C C . TYR A 1 96 ? -19.078 6.66 25.453 1 98.12 96 TYR A C 1
ATOM 735 O O . TYR A 1 96 ? -18.422 5.992 26.25 1 98.12 96 TYR A O 1
ATOM 743 N N . CYS A 1 97 ? -19.094 8 25.406 1 97.81 97 CYS A N 1
ATOM 744 C CA . CYS A 1 97 ? -18.312 8.773 26.375 1 97.81 97 CYS A CA 1
ATOM 745 C C . CYS A 1 97 ? -18.828 8.539 27.797 1 97.81 97 CYS A C 1
ATOM 747 O O . CYS A 1 97 ? -18.047 8.398 28.734 1 97.81 97 CYS A O 1
ATOM 749 N N . LYS A 1 98 ? -20.125 8.508 27.938 1 97.25 98 LYS A N 1
ATOM 750 C CA . LYS A 1 98 ? -20.719 8.227 29.234 1 97.25 98 LYS A CA 1
ATOM 751 C C . LYS A 1 98 ? -20.281 6.867 29.766 1 97.25 98 LYS A C 1
ATOM 753 O O . LYS A 1 98 ? -19.828 6.754 30.906 1 97.25 98 LYS A O 1
ATOM 758 N N . THR A 1 99 ? -20.312 5.898 28.953 1 97.44 99 THR A N 1
ATOM 759 C CA . THR A 1 99 ? -19.953 4.535 29.328 1 97.44 99 THR A CA 1
ATOM 760 C C . THR A 1 99 ? -18.484 4.445 29.719 1 97.44 99 THR A C 1
ATOM 762 O O . THR A 1 99 ? -18.109 3.684 30.609 1 97.44 99 THR A O 1
ATOM 765 N N . ASN A 1 100 ? -17.625 5.203 29.062 1 97.12 100 ASN A N 1
ATOM 766 C CA . ASN A 1 100 ? -16.188 5.117 29.281 1 97.12 100 ASN A CA 1
ATOM 767 C C . ASN A 1 100 ? -15.703 6.227 30.219 1 97.12 100 ASN A C 1
ATOM 769 O O . ASN A 1 100 ? -14.492 6.414 30.375 1 97.12 100 ASN A O 1
ATOM 773 N N . GLN A 1 101 ? -16.656 7.043 30.734 1 95.88 101 GLN A N 1
ATOM 774 C CA . GLN A 1 101 ? -16.359 8.117 31.688 1 95.88 101 GLN A CA 1
ATOM 775 C C . GLN A 1 101 ? -15.445 9.164 31.047 1 95.88 101 GLN A C 1
ATOM 777 O O . GLN A 1 101 ? -14.43 9.555 31.641 1 95.88 101 GLN A O 1
ATOM 782 N N . LEU A 1 102 ? -15.711 9.484 29.844 1 96.62 102 LEU A N 1
ATOM 783 C CA . LEU A 1 102 ? -15.031 10.539 29.094 1 96.62 102 LEU A CA 1
ATOM 784 C C . LEU A 1 102 ? -15.914 11.773 28.969 1 96.62 102 LEU A C 1
ATOM 786 O O . LEU A 1 102 ? -17.141 11.672 29 1 96.62 102 LEU A O 1
ATOM 790 N N . PRO A 1 103 ? -15.352 12.875 28.906 1 94.88 103 PRO A N 1
ATOM 791 C CA . PRO A 1 103 ? -16.156 14.078 28.703 1 94.88 103 PRO A CA 1
ATOM 792 C C . PRO A 1 103 ? -16.781 14.141 27.312 1 94.88 103 PRO A C 1
ATOM 794 O O . PRO A 1 103 ? -16.203 13.648 26.344 1 94.88 103 PRO A O 1
ATOM 797 N N . PHE A 1 104 ? -17.891 14.695 27.266 1 94.88 104 PHE A N 1
ATOM 798 C CA . PHE A 1 104 ? -18.594 14.93 26 1 94.88 104 PHE A CA 1
ATOM 799 C C . PHE A 1 104 ? -19.281 16.297 26.016 1 94.88 104 PHE A C 1
ATOM 801 O O . PHE A 1 104 ? -19.844 16.703 27.031 1 94.88 104 PHE A O 1
ATOM 808 N N . GLU A 1 105 ? -19.094 16.969 24.953 1 92.88 105 GLU A N 1
ATOM 809 C CA . GLU A 1 105 ? -19.734 18.266 24.781 1 92.88 105 GLU A CA 1
ATOM 810 C C . GLU A 1 105 ? -20.781 18.234 23.672 1 92.88 105 GLU A C 1
ATOM 812 O O . GLU A 1 105 ? -20.453 17.984 22.5 1 92.88 105 GLU A O 1
ATOM 817 N N . LEU A 1 106 ? -21.984 18.484 24.047 1 94.69 106 LEU A N 1
ATOM 818 C CA . LEU A 1 106 ? -23.047 18.562 23.031 1 94.69 106 LEU A CA 1
ATOM 819 C C . LEU A 1 106 ? -22.812 19.75 22.109 1 94.69 106 LEU A C 1
ATOM 821 O O . LEU A 1 106 ? -22.469 20.844 22.562 1 94.69 106 LEU A O 1
ATOM 825 N N . LYS A 1 107 ? -22.906 19.469 20.828 1 94.38 107 LYS A N 1
ATOM 826 C CA . LYS A 1 107 ? -22.719 20.516 19.828 1 94.38 107 LYS A CA 1
ATOM 827 C C . LYS A 1 107 ? -23.984 20.719 19 1 94.38 107 LYS A C 1
ATOM 829 O O . LYS A 1 107 ? -24.781 19.797 18.859 1 94.38 107 LYS A O 1
ATOM 834 N N . LYS A 1 108 ? -24.109 21.938 18.609 1 93.69 108 LYS A N 1
ATOM 835 C CA . LYS A 1 108 ? -25.141 22.25 17.625 1 93.69 108 LYS A CA 1
ATOM 836 C C . LYS A 1 108 ? -24.516 22.531 16.25 1 93.69 108 LYS A C 1
ATOM 838 O O . LYS A 1 108 ? -23.469 23.188 16.156 1 93.69 108 LYS A O 1
ATOM 843 N N . PRO A 1 109 ? -25.125 21.922 15.266 1 90.38 109 PRO A N 1
ATOM 844 C CA . PRO A 1 109 ? -24.562 22.141 13.93 1 90.38 109 PRO A CA 1
ATOM 845 C C . PRO A 1 109 ? -24.297 23.609 13.633 1 90.38 109 PRO A C 1
ATOM 847 O O . PRO A 1 109 ? -23.297 23.938 13 1 90.38 109 PRO A O 1
ATOM 850 N N . GLU A 1 110 ? -25.125 24.469 14.156 1 87.19 110 GLU A N 1
ATOM 851 C CA . GLU A 1 110 ? -25.031 25.891 13.859 1 87.19 110 GLU A CA 1
ATOM 852 C C . GLU A 1 110 ? -23.875 26.531 14.594 1 87.19 110 GLU A C 1
ATOM 854 O O . GLU A 1 110 ? -23.422 27.625 14.219 1 87.19 110 GLU A O 1
ATOM 859 N N . ASP A 1 111 ? -23.391 25.875 15.586 1 86.94 111 ASP A N 1
ATOM 860 C CA . ASP A 1 111 ? -22.328 26.438 16.406 1 86.94 111 ASP A CA 1
ATOM 861 C C . ASP A 1 111 ? -20.953 26 15.914 1 86.94 111 ASP A C 1
ATOM 863 O O . ASP A 1 111 ? -19.938 26.469 16.422 1 86.94 111 ASP A O 1
ATOM 867 N N . LEU A 1 112 ? -20.969 25.172 14.938 1 88 112 LEU A N 1
ATOM 868 C CA . LEU A 1 112 ? -19.688 24.688 14.438 1 88 112 LEU A CA 1
ATOM 869 C C . LEU A 1 112 ? -18.984 25.766 13.609 1 88 112 LEU A C 1
ATOM 871 O O . LEU A 1 112 ? -19.609 26.391 12.75 1 88 112 LEU A O 1
ATOM 875 N N . HIS A 1 113 ? -17.828 26.109 14.031 1 83.44 113 HIS A N 1
ATOM 876 C CA . HIS A 1 113 ? -16.969 27.062 13.32 1 83.44 113 HIS A CA 1
ATOM 877 C C . HIS A 1 113 ? -15.719 26.391 12.781 1 83.44 113 HIS A C 1
ATOM 879 O O . HIS A 1 113 ? -15.078 25.609 13.492 1 83.44 113 HIS A O 1
ATOM 885 N N . PHE A 1 114 ? -15.484 26.766 11.5 1 86.06 114 PHE A N 1
ATOM 886 C CA . PHE A 1 114 ? -14.344 26.141 10.836 1 86.06 114 PHE A CA 1
ATOM 887 C C . PHE A 1 114 ? -13.445 27.219 10.211 1 86.06 114 PHE A C 1
ATOM 889 O O . PHE A 1 114 ? -13.938 28.203 9.672 1 86.06 114 PHE A O 1
ATOM 896 N N . TYR A 1 115 ? -12.211 27.078 10.352 1 89.06 115 TYR A N 1
ATOM 897 C CA . TYR A 1 115 ? -11.25 27.953 9.688 1 89.06 115 TYR A CA 1
ATOM 898 C C . TYR A 1 115 ? -10.875 27.406 8.32 1 89.06 115 TYR A C 1
ATOM 900 O O . TYR A 1 115 ? -10.695 26.188 8.156 1 89.06 115 TYR A O 1
ATOM 908 N N . SER A 1 116 ? -10.742 28.297 7.391 1 90.5 116 SER A N 1
ATOM 909 C CA . SER A 1 116 ? -10.305 27.969 6.039 1 90.5 116 SER A CA 1
ATOM 910 C C . SER A 1 116 ? -8.852 28.375 5.809 1 90.5 116 SER A C 1
ATOM 912 O O . SER A 1 116 ? -8.336 29.266 6.5 1 90.5 116 SER A O 1
ATOM 914 N N . TYR A 1 117 ? -8.227 27.703 4.773 1 94.31 117 TYR A N 1
ATOM 915 C CA . TYR A 1 117 ? -6.875 28.109 4.426 1 94.31 117 TYR A CA 1
ATOM 916 C C . TYR A 1 117 ? -6.863 29.562 3.938 1 94.31 117 TYR A C 1
ATOM 918 O O . TYR A 1 117 ? -5.836 30.234 4.012 1 94.31 117 TYR A O 1
ATOM 926 N N . GLN A 1 118 ? -7.973 30.062 3.494 1 93.44 118 GLN A N 1
ATOM 927 C CA . GLN A 1 118 ? -8.07 31.438 3.004 1 93.44 118 GLN A CA 1
ATOM 928 C C . GLN A 1 118 ? -7.809 32.438 4.121 1 93.44 118 GLN A C 1
ATOM 930 O O . GLN A 1 118 ? -7.293 33.531 3.875 1 93.44 118 GLN A O 1
ATOM 935 N N . ASP A 1 119 ? -8.156 32 5.305 1 92.5 119 ASP A N 1
ATOM 936 C CA . ASP A 1 119 ? -7.926 32.875 6.465 1 92.5 119 ASP A CA 1
ATOM 937 C C . ASP A 1 119 ? -6.434 33 6.758 1 92.5 119 ASP A C 1
ATOM 939 O O . ASP A 1 119 ? -6.023 33.875 7.523 1 92.5 119 ASP A O 1
ATOM 943 N N . GLN A 1 120 ? -5.648 32.188 6.145 1 95.75 120 GLN A N 1
ATOM 944 C CA . GLN A 1 120 ? -4.242 32.062 6.508 1 95.75 120 GLN A CA 1
ATOM 945 C C . GLN A 1 120 ? -3.352 32.688 5.441 1 95.75 120 GLN A C 1
ATOM 947 O O . GLN A 1 120 ? -2.18 33 5.695 1 95.75 120 GLN A O 1
ATOM 952 N N . ILE A 1 121 ? -3.871 33 4.25 1 97.56 121 ILE A N 1
ATOM 953 C CA . ILE A 1 121 ? -3.068 33.375 3.096 1 97.56 121 ILE A CA 1
ATOM 954 C C . ILE A 1 121 ? -2.359 34.688 3.383 1 97.56 121 ILE A C 1
ATOM 956 O O . ILE A 1 121 ? -1.143 34.812 3.213 1 97.56 121 ILE A O 1
ATOM 960 N N . ASP A 1 122 ? -3.102 35.656 3.844 1 97.44 122 ASP A N 1
ATOM 961 C CA . ASP A 1 122 ? -2.514 36.969 4.117 1 97.44 122 ASP A CA 1
ATOM 962 C C . ASP A 1 122 ? -1.438 36.875 5.195 1 97.44 122 ASP A C 1
ATOM 964 O O . ASP A 1 122 ? -0.429 37.562 5.141 1 97.44 122 ASP A O 1
ATOM 968 N N . ILE A 1 123 ? -1.653 36.031 6.152 1 98.25 123 ILE A N 1
ATOM 969 C CA . ILE A 1 123 ? -0.695 35.812 7.234 1 98.25 123 ILE A CA 1
ATOM 970 C C . ILE A 1 123 ? 0.616 35.281 6.664 1 98.25 123 ILE A C 1
ATOM 972 O O . ILE A 1 123 ? 1.696 35.75 7.02 1 98.25 123 ILE A O 1
ATOM 976 N N . LEU A 1 124 ? 0.501 34.344 5.773 1 98.56 124 LEU A N 1
ATOM 977 C CA . LEU A 1 124 ? 1.683 33.719 5.188 1 98.56 124 LEU A CA 1
ATOM 978 C C . LEU A 1 124 ? 2.463 34.719 4.34 1 98.56 124 LEU A C 1
ATOM 980 O O . LEU A 1 124 ? 3.695 34.656 4.312 1 98.56 124 LEU A O 1
ATOM 984 N N . ILE A 1 125 ? 1.75 35.594 3.654 1 98.31 125 ILE A N 1
ATOM 985 C CA . ILE A 1 125 ? 2.373 36.625 2.83 1 98.31 125 ILE A CA 1
ATOM 986 C C . ILE A 1 125 ? 3.072 37.656 3.723 1 98.31 125 ILE A C 1
ATOM 988 O O . ILE A 1 125 ? 4.246 37.969 3.514 1 98.31 125 ILE A O 1
ATOM 992 N N . ASP A 1 126 ? 2.354 38.062 4.77 1 98.19 126 ASP A N 1
ATOM 993 C CA . ASP A 1 126 ? 2.887 39.094 5.676 1 98.19 126 ASP A CA 1
ATOM 994 C C . ASP A 1 126 ? 4.121 38.562 6.41 1 98.19 126 ASP A C 1
ATOM 996 O O . ASP A 1 126 ? 5.07 39.312 6.645 1 98.19 126 ASP A O 1
ATOM 1000 N N . GLU A 1 127 ? 4.09 37.312 6.762 1 98.19 127 GLU A N 1
ATOM 1001 C CA . GLU A 1 127 ? 5.188 36.719 7.504 1 98.19 127 GLU A CA 1
ATOM 1002 C C . GLU A 1 127 ? 6.277 36.188 6.562 1 98.19 127 GLU A C 1
ATOM 1004 O O . GLU A 1 127 ? 7.27 35.625 7.012 1 98.19 127 GLU A O 1
ATOM 1009 N N . LYS A 1 128 ? 6.102 36.344 5.262 1 97.81 128 LYS A N 1
ATOM 1010 C CA . LYS A 1 128 ? 7.074 36 4.223 1 97.81 128 LYS A CA 1
ATOM 1011 C C . LYS A 1 128 ? 7.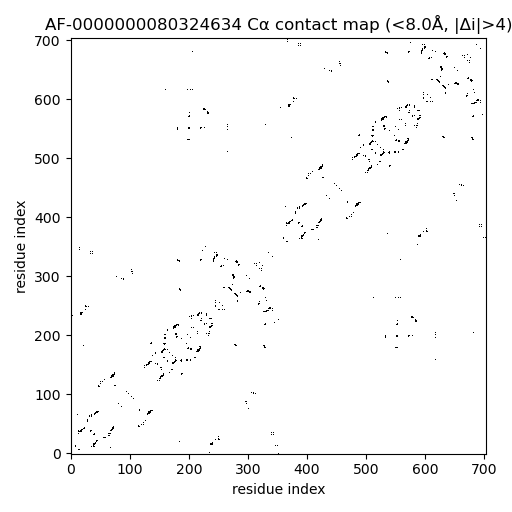488 34.562 4.312 1 97.81 128 LYS A C 1
ATOM 1013 O O . LYS A 1 128 ? 8.68 34.25 4.332 1 97.81 128 LYS A O 1
ATOM 1018 N N . ILE A 1 129 ? 6.547 33.719 4.426 1 98.56 129 ILE A N 1
ATOM 1019 C CA . ILE A 1 129 ? 6.816 32.281 4.484 1 98.56 129 ILE A CA 1
ATOM 1020 C C . ILE A 1 129 ? 7.352 31.812 3.139 1 98.56 129 ILE A C 1
ATOM 1022 O O . ILE A 1 129 ? 6.668 31.922 2.117 1 98.56 129 ILE A O 1
ATOM 1026 N N . PRO A 1 130 ? 8.5 31.188 3.146 1 98.25 130 PRO A N 1
ATOM 1027 C CA . PRO A 1 130 ? 9.148 30.875 1.872 1 98.25 130 PRO A CA 1
ATOM 1028 C C . PRO A 1 130 ? 8.57 29.641 1.204 1 98.25 130 PRO A C 1
ATOM 1030 O O . PRO A 1 130 ? 8.672 29.484 -0.015 1 98.25 130 PRO A O 1
ATOM 1033 N N . VAL A 1 131 ? 8.07 28.703 1.97 1 98.81 131 VAL A N 1
ATOM 1034 C CA . VAL A 1 131 ? 7.523 27.453 1.437 1 98.81 131 VAL A CA 1
ATOM 1035 C C . VAL A 1 131 ? 6.156 27.188 2.062 1 98.81 131 VAL A C 1
ATOM 1037 O O . VAL A 1 131 ? 6.012 27.203 3.287 1 98.81 131 VAL A O 1
ATOM 1040 N N . VAL A 1 132 ? 5.172 26.969 1.251 1 98.81 132 VAL A N 1
ATOM 1041 C CA . VAL A 1 132 ? 3.822 26.625 1.692 1 98.81 132 VAL A CA 1
ATOM 1042 C C . VAL A 1 132 ? 3.412 25.281 1.104 1 98.81 132 VAL A C 1
ATOM 1044 O O . VAL A 1 132 ? 3.451 25.094 -0.114 1 98.81 132 VAL A O 1
ATOM 1047 N N . SER A 1 133 ? 3.172 24.344 1.954 1 98.81 133 SER A N 1
ATOM 1048 C CA . SER A 1 133 ? 2.623 23.062 1.527 1 98.81 133 SER A CA 1
ATOM 1049 C C . SER A 1 133 ? 1.152 22.938 1.908 1 98.81 133 SER A C 1
ATOM 1051 O O . SER A 1 133 ? 0.658 23.688 2.752 1 98.81 133 SER A O 1
ATOM 1053 N N . PHE A 1 134 ? 0.468 22.109 1.202 1 98.69 134 PHE A N 1
ATOM 1054 C CA . PHE A 1 134 ? -0.938 21.922 1.536 1 98.69 134 PHE A CA 1
ATOM 1055 C C . PHE A 1 134 ? -1.396 20.5 1.174 1 98.69 134 PHE A C 1
ATOM 1057 O O . PHE A 1 134 ? -0.745 19.828 0.384 1 98.69 134 PHE A O 1
ATOM 1064 N N . THR A 1 135 ? -2.422 20.078 1.838 1 97.56 135 THR A N 1
ATOM 1065 C CA . THR A 1 135 ? -3.072 18.781 1.639 1 97.56 135 THR A CA 1
ATOM 1066 C C . THR A 1 135 ? -4.59 18.938 1.625 1 97.56 135 THR A C 1
ATOM 1068 O O . THR A 1 135 ? -5.105 20.062 1.766 1 97.56 135 THR A O 1
ATOM 1071 N N . PHE A 1 136 ? -5.371 17.938 1.196 1 94.88 136 PHE A N 1
ATOM 1072 C CA . PHE A 1 136 ? -6.828 17.844 1.23 1 94.88 136 PHE A CA 1
ATOM 1073 C C . PHE A 1 136 ? -7.445 18.453 -0.018 1 94.88 136 PHE A C 1
ATOM 1075 O O . PHE A 1 136 ? -8.664 18.438 -0.182 1 94.88 136 PHE A O 1
ATOM 1082 N N . GLY A 1 137 ? -6.641 18.953 -0.89 1 95.81 137 GLY A N 1
ATOM 1083 C CA . GLY A 1 137 ? -7.18 19.625 -2.061 1 95.81 137 GLY A CA 1
ATOM 1084 C C . GLY A 1 137 ? -6.168 20.531 -2.748 1 95.81 137 GLY A C 1
ATOM 1085 O O . GLY A 1 137 ? -4.961 20.281 -2.666 1 95.81 137 GLY A O 1
ATOM 1086 N N . MET A 1 138 ? -6.73 21.5 -3.453 1 97.19 138 MET A N 1
ATOM 1087 C CA . MET A 1 138 ? -5.93 22.5 -4.152 1 97.19 138 MET A CA 1
ATOM 1088 C C . MET A 1 138 ? -6.266 23.906 -3.668 1 97.19 138 MET A C 1
ATOM 1090 O O . MET A 1 138 ? -7.41 24.188 -3.301 1 97.19 138 MET A O 1
ATOM 1094 N N . LEU A 1 139 ? -5.301 24.75 -3.613 1 97.62 139 LEU A N 1
ATOM 1095 C CA . LEU A 1 139 ? -5.57 26.156 -3.387 1 97.62 139 LEU A CA 1
ATOM 1096 C C . LEU A 1 139 ? -6.258 26.781 -4.598 1 97.62 139 LEU A C 1
ATOM 1098 O O . LEU A 1 139 ? -6.059 26.328 -5.73 1 97.62 139 LEU A O 1
ATOM 1102 N N . ASN A 1 140 ? -7.059 27.766 -4.375 1 96.44 140 ASN A N 1
ATOM 1103 C CA . ASN A 1 140 ? -7.648 28.438 -5.523 1 96.44 140 ASN A CA 1
ATOM 1104 C C . ASN A 1 140 ? -6.609 29.281 -6.273 1 96.44 140 ASN A C 1
ATOM 1106 O O . ASN A 1 140 ? -5.547 29.578 -5.73 1 96.44 140 ASN A O 1
ATOM 1110 N N . PRO A 1 141 ? -6.91 29.609 -7.512 1 97.44 141 PRO A N 1
ATOM 1111 C CA . PRO A 1 141 ? -5.941 30.328 -8.352 1 97.44 141 PRO A CA 1
ATOM 1112 C C . PRO A 1 141 ? -5.477 31.641 -7.734 1 97.44 141 PRO A C 1
ATOM 1114 O O . PRO A 1 141 ? -4.305 32 -7.848 1 97.44 141 PRO A O 1
ATOM 1117 N N . ALA A 1 142 ? -6.344 32.344 -7.086 1 97.44 142 ALA A N 1
ATOM 1118 C CA . ALA A 1 142 ? -5.996 33.625 -6.473 1 97.44 142 ALA A CA 1
ATOM 1119 C C . ALA A 1 142 ? -4.969 33.438 -5.359 1 97.44 142 ALA A C 1
ATOM 1121 O O . ALA A 1 142 ? -4.023 34.219 -5.246 1 97.44 142 ALA A O 1
ATOM 1122 N N . ALA A 1 143 ? -5.184 32.438 -4.543 1 97.75 143 ALA A N 1
ATOM 1123 C CA . ALA A 1 143 ? -4.246 32.156 -3.463 1 97.75 143 ALA A CA 1
ATOM 1124 C C . ALA A 1 143 ? -2.883 31.734 -4.016 1 97.75 143 ALA A C 1
ATOM 1126 O O . ALA A 1 143 ? -1.846 32.188 -3.508 1 97.75 143 ALA A O 1
ATOM 1127 N N . ILE A 1 144 ? -2.869 30.938 -5.023 1 98.25 144 ILE A N 1
ATOM 1128 C CA . ILE A 1 144 ? -1.629 30.5 -5.656 1 98.25 144 ILE A CA 1
ATOM 1129 C C . ILE A 1 144 ? -0.871 31.719 -6.199 1 98.25 144 ILE A C 1
ATOM 1131 O O . ILE A 1 144 ? 0.324 31.875 -5.938 1 98.25 144 ILE A O 1
ATOM 1135 N N . ALA A 1 145 ? -1.585 32.531 -6.906 1 97.94 145 ALA A N 1
ATOM 1136 C CA . ALA A 1 145 ? -0.97 33.719 -7.496 1 97.94 145 ALA A CA 1
ATOM 1137 C C . ALA A 1 145 ? -0.387 34.625 -6.418 1 97.94 145 ALA A C 1
ATOM 1139 O O . ALA A 1 145 ? 0.721 35.156 -6.566 1 97.94 145 ALA A O 1
ATOM 1140 N N . ALA A 1 146 ? -1.133 34.844 -5.379 1 98.12 146 ALA A N 1
ATOM 1141 C CA . ALA A 1 146 ? -0.701 35.719 -4.293 1 98.12 146 ALA A CA 1
ATOM 1142 C C . ALA A 1 146 ? 0.56 35.188 -3.623 1 98.12 146 ALA A C 1
ATOM 1144 O O . ALA A 1 146 ? 1.497 35.938 -3.354 1 98.12 146 ALA A O 1
ATOM 1145 N N . LEU A 1 147 ? 0.583 33.906 -3.34 1 98.44 147 LEU A N 1
ATOM 1146 C CA . LEU A 1 147 ? 1.724 33.281 -2.676 1 98.44 147 LEU A CA 1
ATOM 1147 C C . LEU A 1 147 ? 2.951 33.312 -3.58 1 98.44 147 LEU A C 1
ATOM 1149 O O . LEU A 1 147 ? 4.066 33.562 -3.121 1 98.44 147 LEU A O 1
ATOM 1153 N N . LYS A 1 148 ? 2.76 33.031 -4.809 1 97.25 148 LYS A N 1
ATOM 1154 C CA . LYS A 1 148 ? 3.873 33.031 -5.754 1 97.25 148 LYS A CA 1
ATOM 1155 C C . LYS A 1 148 ? 4.438 34.438 -5.941 1 97.25 148 LYS A C 1
ATOM 1157 O O . LYS A 1 148 ? 5.648 34.625 -6.086 1 97.25 148 LYS A O 1
ATOM 1162 N N . LYS A 1 149 ? 3.541 35.406 -6.004 1 96.94 149 LYS A N 1
ATOM 1163 C CA . LYS A 1 149 ? 3.988 36.781 -6.074 1 96.94 149 LYS A CA 1
ATOM 1164 C C . LYS A 1 149 ? 4.875 37.156 -4.887 1 96.94 149 LYS A C 1
ATOM 1166 O O . LYS A 1 149 ? 5.789 37.969 -5.008 1 96.94 149 LYS A O 1
ATOM 1171 N N . ASN A 1 150 ? 4.574 36.5 -3.797 1 95.56 150 ASN A N 1
ATOM 1172 C CA . ASN A 1 150 ? 5.379 36.688 -2.594 1 95.56 150 ASN A CA 1
ATOM 1173 C C . ASN A 1 150 ? 6.609 35.781 -2.592 1 95.56 150 ASN A C 1
ATOM 1175 O O . ASN A 1 150 ? 7.266 35.625 -1.562 1 95.56 150 ASN A O 1
ATOM 1179 N N . ASN A 1 151 ? 6.852 35.062 -3.654 1 96.38 151 ASN A N 1
ATOM 1180 C CA . ASN A 1 151 ? 8.016 34.219 -3.887 1 96.38 151 ASN A CA 1
ATOM 1181 C C . ASN A 1 151 ? 7.969 32.938 -3.023 1 96.38 151 ASN A C 1
ATOM 1183 O O . ASN A 1 151 ? 9.016 32.438 -2.613 1 96.38 151 ASN A O 1
ATOM 1187 N N . SER A 1 152 ? 6.852 32.531 -2.588 1 98.12 152 SER A N 1
ATOM 1188 C CA . SER A 1 152 ? 6.707 31.281 -1.868 1 98.12 152 SER A CA 1
ATOM 1189 C C . SER A 1 152 ? 6.738 30.094 -2.824 1 98.12 152 SER A C 1
ATOM 1191 O O . SER A 1 152 ? 6.156 30.141 -3.91 1 98.12 152 SER A O 1
ATOM 1193 N N . GLN A 1 153 ? 7.492 29.031 -2.455 1 98.31 153 GLN A N 1
ATOM 1194 C CA . GLN A 1 153 ? 7.395 27.75 -3.129 1 98.31 153 GLN A CA 1
ATOM 1195 C C . GLN A 1 153 ? 6.18 26.969 -2.641 1 98.31 153 GLN A C 1
ATOM 1197 O O . GLN A 1 153 ? 5.926 26.891 -1.437 1 98.31 153 GLN A O 1
ATOM 1202 N N . LEU A 1 154 ? 5.414 26.438 -3.588 1 98.81 154 LEU A N 1
ATOM 1203 C CA . LEU A 1 154 ? 4.18 25.734 -3.244 1 98.81 154 LEU A CA 1
ATOM 1204 C C . LEU A 1 154 ? 4.328 24.234 -3.449 1 98.81 154 LEU A C 1
ATOM 1206 O O . LEU A 1 154 ? 4.801 23.781 -4.5 1 98.81 154 LEU A O 1
ATOM 1210 N N . ILE A 1 155 ? 3.973 23.438 -2.42 1 98.88 155 ILE A N 1
ATOM 1211 C CA . ILE A 1 155 ? 4.023 21.984 -2.475 1 98.88 155 ILE A CA 1
ATOM 1212 C C . ILE A 1 155 ? 2.627 21.406 -2.252 1 98.88 155 ILE A C 1
ATOM 1214 O O . ILE A 1 155 ? 2.047 21.578 -1.177 1 98.88 155 ILE A O 1
ATOM 1218 N N . GLY A 1 156 ? 2.061 20.75 -3.268 1 98.81 156 GLY A N 1
ATOM 1219 C CA . GLY A 1 156 ? 0.78 20.078 -3.119 1 98.81 156 GLY A CA 1
ATOM 1220 C C . GLY A 1 156 ? 0.914 18.594 -2.842 1 98.81 156 GLY A C 1
ATOM 1221 O O . GLY A 1 156 ? 1.925 17.984 -3.191 1 98.81 156 GLY A O 1
ATOM 1222 N N . THR A 1 157 ? -0.064 18 -2.24 1 98.81 157 THR A N 1
ATOM 1223 C CA . THR A 1 157 ? -0.049 16.578 -1.912 1 98.81 157 THR A CA 1
ATOM 1224 C C . THR A 1 157 ? -0.978 15.805 -2.838 1 98.81 157 THR A C 1
ATOM 1226 O O . THR A 1 157 ? -2.139 16.188 -3.02 1 98.81 157 THR A O 1
ATOM 1229 N N . ALA A 1 158 ? -0.468 14.766 -3.453 1 98.75 158 ALA A N 1
ATOM 1230 C CA . ALA A 1 158 ? -1.229 13.883 -4.332 1 98.75 158 ALA A CA 1
ATOM 1231 C C . ALA A 1 158 ? -1.152 12.43 -3.854 1 98.75 158 ALA A C 1
ATOM 1233 O O . ALA A 1 158 ? -0.113 11.992 -3.361 1 98.75 158 ALA A O 1
ATOM 1234 N N . THR A 1 159 ? -2.244 11.719 -4.023 1 98.56 159 THR A N 1
ATOM 1235 C CA . THR A 1 159 ? -2.299 10.305 -3.668 1 98.56 159 THR A CA 1
ATOM 1236 C C . THR A 1 159 ? -2.561 9.445 -4.906 1 98.56 159 THR A C 1
ATOM 1238 O O . THR A 1 159 ? -2.703 8.227 -4.801 1 98.56 159 THR A O 1
ATOM 1241 N N . ALA A 1 160 ? -2.627 10.047 -6.051 1 98.38 160 ALA A N 1
ATOM 1242 C CA . ALA A 1 160 ? -2.83 9.406 -7.348 1 98.38 160 ALA A CA 1
ATOM 1243 C C . ALA A 1 160 ? -2.266 10.266 -8.477 1 98.38 160 ALA A C 1
ATOM 1245 O O . ALA A 1 160 ? -2.002 11.453 -8.297 1 98.38 160 ALA A O 1
ATOM 1246 N N . VAL A 1 161 ? -2.133 9.688 -9.609 1 98.62 161 VAL A N 1
ATOM 1247 C CA . VAL A 1 161 ? -1.515 10.344 -10.758 1 98.62 161 VAL A CA 1
ATOM 1248 C C . VAL A 1 161 ? -2.383 11.523 -11.203 1 98.62 161 VAL A C 1
ATOM 1250 O O . VAL A 1 161 ? -1.873 12.617 -11.461 1 98.62 161 VAL A O 1
ATOM 1253 N N . GLN A 1 162 ? -3.646 11.328 -11.242 1 98.31 162 GLN A N 1
ATOM 1254 C CA . GLN A 1 162 ? -4.527 12.383 -11.727 1 98.31 162 GLN A CA 1
ATOM 1255 C C . GLN A 1 162 ? -4.473 13.609 -10.812 1 98.31 162 GLN A C 1
ATOM 1257 O O . GLN A 1 162 ? -4.566 14.742 -11.281 1 98.31 162 GLN A O 1
ATOM 1262 N N . GLU A 1 163 ? -4.371 13.383 -9.523 1 98.56 163 GLU A N 1
ATOM 1263 C CA . GLU A 1 163 ? -4.219 14.492 -8.586 1 98.56 163 GLU A CA 1
ATOM 1264 C C . GLU A 1 163 ? -2.918 15.25 -8.82 1 98.56 163 GLU A C 1
ATOM 1266 O O . GLU A 1 163 ? -2.891 16.484 -8.773 1 98.56 163 GLU A O 1
ATOM 1271 N N . ALA A 1 164 ? -1.855 14.508 -9.07 1 98.88 164 ALA A N 1
ATOM 1272 C CA . ALA A 1 164 ? -0.556 15.117 -9.328 1 98.88 164 ALA A CA 1
ATOM 1273 C C . ALA A 1 164 ? -0.603 16 -10.578 1 98.88 164 ALA A C 1
ATOM 1275 O O . ALA A 1 164 ? -0.083 17.109 -10.578 1 98.88 164 ALA A O 1
ATOM 1276 N N . ILE A 1 165 ? -1.21 15.477 -11.586 1 98.88 165 ILE A N 1
ATOM 1277 C CA . ILE A 1 165 ? -1.342 16.219 -12.828 1 98.88 165 ILE A CA 1
ATOM 1278 C C . ILE A 1 165 ? -2.139 17.5 -12.578 1 98.88 165 ILE A C 1
ATOM 1280 O O . ILE A 1 165 ? -1.747 18.578 -13.031 1 98.88 165 ILE A O 1
ATOM 1284 N N . ALA A 1 166 ? -3.238 17.375 -11.836 1 98.62 166 ALA A N 1
ATOM 1285 C CA . ALA A 1 166 ? -4.062 18.547 -11.516 1 98.62 166 ALA A CA 1
ATOM 1286 C C . ALA A 1 166 ? -3.264 19.578 -10.734 1 98.62 166 ALA A C 1
ATOM 1288 O O . ALA A 1 166 ? -3.367 20.781 -11.008 1 98.62 166 ALA A O 1
ATOM 1289 N N . LEU A 1 167 ? -2.508 19.141 -9.82 1 98.69 167 LEU A N 1
ATOM 1290 C CA . LEU A 1 167 ? -1.685 20.047 -9.016 1 98.69 167 LEU A CA 1
ATOM 1291 C C . LEU A 1 167 ? -0.648 20.75 -9.875 1 98.69 167 LEU A C 1
ATOM 1293 O O . LEU A 1 167 ? -0.474 21.969 -9.773 1 98.69 167 LEU A O 1
ATOM 1297 N N . GLU A 1 168 ? 0.04 20 -10.711 1 98.75 168 GLU A N 1
ATOM 1298 C CA . GLU A 1 168 ? 1.018 20.625 -11.594 1 98.75 168 GLU A CA 1
ATOM 1299 C C . GLU A 1 168 ? 0.366 21.703 -12.469 1 98.75 168 GLU A C 1
ATOM 1301 O O . GLU A 1 168 ? 0.913 22.781 -12.641 1 98.75 168 GLU A O 1
ATOM 1306 N N . GLN A 1 169 ? -0.802 21.406 -12.984 1 98.62 169 GLN A N 1
ATOM 1307 C CA . GLN A 1 169 ? -1.521 22.328 -13.867 1 98.62 169 GLN A CA 1
ATOM 1308 C C . GLN A 1 169 ? -1.95 23.578 -13.109 1 98.62 169 GLN A C 1
ATOM 1310 O O . GLN A 1 169 ? -2.086 24.656 -13.703 1 98.62 169 GLN A O 1
ATOM 1315 N N . SER A 1 170 ? -2.141 23.469 -11.812 1 98.19 170 SER A N 1
ATOM 1316 C CA . SER A 1 170 ? -2.566 24.609 -11 1 98.19 170 SER A CA 1
ATOM 1317 C C . SER A 1 170 ? -1.418 25.578 -10.773 1 98.19 170 SER A C 1
ATOM 1319 O O . SER A 1 170 ? -1.641 26.719 -10.367 1 98.19 170 SER A O 1
ATOM 1321 N N . GLY A 1 171 ? -0.188 25.031 -10.945 1 98.06 171 GLY A N 1
ATOM 1322 C CA . GLY A 1 171 ? 0.945 25.938 -10.875 1 98.06 171 GLY A CA 1
ATOM 1323 C C . GLY A 1 171 ? 1.789 25.75 -9.625 1 98.06 171 GLY A C 1
ATOM 1324 O O . GLY A 1 171 ? 2.641 26.578 -9.312 1 98.06 171 GLY A O 1
ATOM 1325 N N . VAL A 1 172 ? 1.613 24.656 -8.922 1 98.44 172 VAL A N 1
ATOM 1326 C CA . VAL A 1 172 ? 2.469 24.406 -7.766 1 98.44 172 VAL A CA 1
ATOM 1327 C C . VAL A 1 172 ? 3.895 24.125 -8.227 1 98.44 172 VAL A C 1
ATOM 1329 O O . VAL A 1 172 ? 4.125 23.859 -9.414 1 98.44 172 VAL A O 1
ATOM 1332 N N . ASP A 1 173 ? 4.816 24.188 -7.30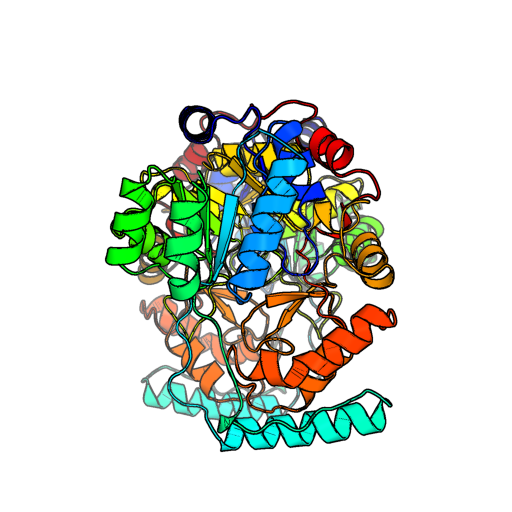5 1 98.44 173 ASP A N 1
ATOM 1333 C CA . ASP A 1 173 ? 6.23 24.062 -7.648 1 98.44 173 ASP A CA 1
ATOM 1334 C C . ASP A 1 173 ? 6.734 22.641 -7.418 1 98.44 173 ASP A C 1
ATOM 1336 O O . ASP A 1 173 ? 7.73 22.234 -8.008 1 98.44 173 ASP A O 1
ATOM 1340 N N . MET A 1 174 ? 6.125 21.906 -6.508 1 98.62 174 MET A N 1
ATOM 1341 C CA . MET A 1 174 ? 6.48 20.531 -6.152 1 98.62 174 MET A CA 1
ATOM 1342 C C . MET A 1 174 ? 5.246 19.75 -5.738 1 98.62 174 MET A C 1
ATOM 1344 O O . MET A 1 174 ? 4.203 20.328 -5.438 1 98.62 174 MET A O 1
ATOM 1348 N N . ILE A 1 175 ? 5.398 18.453 -5.75 1 98.81 175 ILE A N 1
ATOM 1349 C CA . ILE A 1 175 ? 4.301 17.578 -5.363 1 98.81 175 ILE A CA 1
ATOM 1350 C C . ILE A 1 175 ? 4.793 16.547 -4.352 1 98.81 175 ILE A C 1
ATOM 1352 O O . ILE A 1 175 ? 5.867 15.969 -4.527 1 98.81 175 ILE A O 1
ATOM 1356 N N . THR A 1 176 ? 4.102 16.422 -3.27 1 98.94 176 THR A N 1
ATOM 1357 C CA . THR A 1 176 ? 4.305 15.273 -2.389 1 98.94 176 THR A CA 1
ATOM 1358 C C . THR A 1 176 ? 3.434 14.094 -2.822 1 98.94 176 THR A C 1
ATOM 1360 O O . THR A 1 176 ? 2.205 14.195 -2.836 1 98.94 176 THR A O 1
ATOM 1363 N N . ALA A 1 177 ? 4.043 13 -3.23 1 98.94 177 ALA A N 1
ATOM 1364 C CA . ALA A 1 177 ? 3.35 11.75 -3.525 1 98.94 177 ALA A CA 1
ATOM 1365 C C . ALA A 1 177 ? 3.162 10.914 -2.262 1 98.94 177 ALA A C 1
ATOM 1367 O O . ALA A 1 177 ? 4.109 10.281 -1.78 1 98.94 177 ALA A O 1
ATOM 1368 N N . GLN A 1 178 ? 1.95 10.891 -1.799 1 98.88 178 GLN A N 1
ATOM 1369 C CA . GLN A 1 178 ? 1.647 10.242 -0.527 1 98.88 178 GLN A CA 1
ATOM 1370 C C . GLN A 1 178 ? 1.179 8.812 -0.74 1 98.88 178 GLN A C 1
ATOM 1372 O O . GLN A 1 178 ? 0.015 8.57 -1.072 1 98.88 178 GLN A O 1
ATOM 1377 N N . GLY A 1 179 ? 2.08 7.867 -0.516 1 98.75 179 GLY A N 1
ATOM 1378 C CA . GLY A 1 179 ? 1.728 6.457 -0.608 1 98.75 179 GLY A CA 1
ATOM 1379 C C . GLY A 1 179 ? 0.812 5.996 0.511 1 98.75 179 GLY A C 1
ATOM 1380 O O . GLY A 1 179 ? 0.646 6.695 1.512 1 98.75 179 GLY A O 1
ATOM 1381 N N . VAL A 1 180 ? 0.341 4.82 0.354 1 98.31 180 VAL A N 1
ATOM 1382 C CA . VAL A 1 180 ? -0.657 4.312 1.288 1 98.31 180 VAL A CA 1
ATOM 1383 C C . VAL A 1 180 ? -0.003 4.023 2.637 1 98.31 180 VAL A C 1
ATOM 1385 O O . VAL A 1 180 ? -0.688 3.934 3.658 1 98.31 180 VAL A O 1
ATOM 1388 N N . GLU A 1 181 ? 1.316 3.916 2.668 1 98.56 181 GLU A N 1
ATOM 1389 C CA . GLU A 1 181 ? 2.062 3.631 3.891 1 98.56 181 GLU A CA 1
ATOM 1390 C C . GLU A 1 181 ? 2.053 4.828 4.836 1 98.56 181 GLU A C 1
ATOM 1392 O O . GLU A 1 181 ? 2.342 4.688 6.027 1 98.56 181 GLU A O 1
ATOM 1397 N N . ALA A 1 182 ? 1.749 5.977 4.301 1 98.62 182 ALA A N 1
ATOM 1398 C CA . ALA A 1 182 ? 1.921 7.223 5.047 1 98.62 182 ALA A CA 1
ATOM 1399 C C . ALA A 1 182 ? 0.949 7.297 6.219 1 98.62 182 ALA A C 1
ATOM 1401 O O . ALA A 1 182 ? -0.194 6.844 6.117 1 98.62 182 ALA A O 1
ATOM 1402 N N . GLY A 1 183 ? 1.424 7.867 7.281 1 98.25 183 GLY A N 1
ATOM 1403 C CA . GLY A 1 183 ? 0.568 8.148 8.422 1 98.25 183 GLY A CA 1
ATOM 1404 C C . GLY A 1 183 ? -0.185 9.461 8.297 1 98.25 183 GLY A C 1
ATOM 1405 O O . GLY A 1 183 ? 0.247 10.359 7.574 1 98.25 183 GLY A O 1
ATOM 1406 N N . GLY A 1 184 ? -1.285 9.508 9.078 1 97.88 184 GLY A N 1
ATOM 1407 C CA . GLY A 1 184 ? -2.055 10.742 9.094 1 97.88 184 GLY A CA 1
ATOM 1408 C C . GLY A 1 184 ? -3.133 10.781 8.023 1 97.88 184 GLY A C 1
ATOM 1409 O O . GLY A 1 184 ? -3.51 9.75 7.473 1 97.88 184 GLY A O 1
ATOM 1410 N N . HIS A 1 185 ? -3.67 11.93 7.859 1 97.5 185 HIS A N 1
ATOM 1411 C CA . HIS A 1 185 ? -4.777 12.125 6.926 1 97.5 185 HIS A CA 1
ATOM 1412 C C . HIS A 1 185 ? -4.328 11.891 5.488 1 97.5 185 HIS A C 1
ATOM 1414 O O . HIS A 1 185 ? -3.23 12.297 5.102 1 97.5 185 HIS A O 1
ATOM 1420 N N . ARG A 1 186 ? -5.172 11.188 4.758 1 97.62 186 ARG A N 1
ATOM 1421 C CA . ARG A 1 186 ? -4.973 11.031 3.32 1 97.62 186 ARG A CA 1
ATOM 1422 C C . ARG A 1 186 ? -5.223 12.344 2.59 1 97.62 186 ARG A C 1
ATOM 1424 O O . ARG A 1 186 ? -6.211 13.031 2.855 1 97.62 186 ARG A O 1
ATOM 1431 N N . GLY A 1 187 ? -4.352 12.688 1.682 1 96.88 187 GLY A N 1
ATOM 1432 C CA . GLY A 1 187 ? -4.445 13.961 0.981 1 96.88 187 GLY A CA 1
ATOM 1433 C C . GLY A 1 187 ? -5.348 13.898 -0.237 1 96.88 187 GLY A C 1
ATOM 1434 O O . GLY A 1 187 ? -5.469 14.883 -0.974 1 96.88 187 GLY A O 1
ATOM 1435 N N . SER A 1 188 ? -6.02 12.766 -0.469 1 96.75 188 SER A N 1
ATOM 1436 C CA . SER A 1 188 ? -6.832 12.57 -1.665 1 96.75 188 SER A CA 1
ATOM 1437 C C . SER A 1 188 ? -7.91 13.648 -1.778 1 96.75 188 SER A C 1
ATOM 1439 O O . SER A 1 188 ? -8.484 14.07 -0.771 1 96.75 188 SER A O 1
ATOM 1441 N N . PHE A 1 189 ? -8.242 14.07 -3.104 1 95.88 189 PHE A N 1
ATOM 1442 C CA . PHE A 1 189 ? -9.18 15.18 -3.158 1 95.88 189 PHE A CA 1
ATOM 1443 C C . PHE A 1 189 ? -9.977 15.156 -4.457 1 95.88 189 PHE A C 1
ATOM 1445 O O . PHE A 1 189 ? -10.914 15.93 -4.629 1 95.88 189 PHE A O 1
ATOM 1452 N N . LEU A 1 190 ? -9.703 14.289 -5.367 1 93.88 190 LEU A N 1
ATOM 1453 C CA . LEU A 1 190 ? -10.391 14.336 -6.652 1 93.88 190 LEU A CA 1
ATOM 1454 C C . LEU A 1 190 ? -11.594 13.398 -6.664 1 93.88 190 LEU A C 1
ATOM 1456 O O . LEU A 1 190 ? -12.648 13.742 -7.195 1 93.88 190 LEU A O 1
ATOM 1460 N N . ASN A 1 191 ? -11.375 12.188 -6.059 1 85.69 191 ASN A N 1
ATOM 1461 C CA . ASN A 1 191 ? -12.453 11.195 -6.102 1 85.69 191 ASN A CA 1
ATOM 1462 C C . ASN A 1 191 ? -12.984 10.891 -4.703 1 85.69 191 ASN A C 1
ATOM 1464 O O . ASN A 1 191 ? -12.461 10.008 -4.016 1 85.69 191 ASN A O 1
ATOM 1468 N N . PRO A 1 192 ? -14.078 11.508 -4.367 1 76.81 192 PRO A N 1
ATOM 1469 C CA . PRO A 1 192 ? -14.602 11.312 -3.014 1 76.81 192 PRO A CA 1
ATOM 1470 C C . PRO A 1 192 ? -15.125 9.891 -2.781 1 76.81 192 PRO A C 1
ATOM 1472 O O . PRO A 1 192 ? -15.203 9.445 -1.636 1 76.81 192 PRO A O 1
ATOM 1475 N N . ASP A 1 193 ? -15.391 9.219 -3.846 1 79.06 193 ASP A N 1
ATOM 1476 C CA . ASP A 1 193 ? -16.047 7.914 -3.709 1 79.06 193 ASP A CA 1
ATOM 1477 C C . ASP A 1 193 ? -15.008 6.801 -3.578 1 79.06 193 ASP A C 1
ATOM 1479 O O . ASP A 1 193 ? -15.328 5.688 -3.16 1 79.06 193 ASP A O 1
ATOM 1483 N N . GLN A 1 194 ? -13.82 7.133 -3.938 1 88.19 194 GLN A N 1
ATOM 1484 C CA . GLN A 1 194 ? -12.781 6.102 -3.93 1 88.19 194 GLN A CA 1
ATOM 1485 C C . GLN A 1 194 ? -11.477 6.637 -3.342 1 88.19 194 GLN A C 1
ATOM 1487 O O . GLN A 1 194 ? -10.898 7.582 -3.873 1 88.19 194 GLN A O 1
ATOM 1492 N N . LEU A 1 195 ? -11.172 6.055 -2.273 1 95.5 195 LEU A N 1
ATOM 1493 C CA . LEU A 1 195 ? -9.891 6.402 -1.676 1 95.5 195 LEU A CA 1
ATOM 1494 C C . LEU A 1 195 ? -8.742 5.73 -2.424 1 95.5 195 LEU A C 1
ATOM 1496 O O . LEU A 1 195 ? -8.633 4.5 -2.43 1 95.5 195 LEU A O 1
ATOM 1500 N N . PRO A 1 196 ? -7.898 6.52 -3.125 1 96.94 196 PRO A N 1
ATOM 1501 C CA . PRO A 1 196 ? -6.707 5.895 -3.709 1 96.94 196 PRO A CA 1
ATOM 1502 C C . PRO A 1 196 ? -5.816 5.234 -2.664 1 96.94 196 PRO A C 1
ATOM 1504 O O . PRO A 1 196 ? -5.48 5.852 -1.65 1 96.94 196 PRO A O 1
ATOM 1507 N N . GLN A 1 197 ? -5.52 3.998 -2.84 1 97.44 197 GLN A N 1
ATOM 1508 C CA . GLN A 1 197 ? -4.672 3.25 -1.92 1 97.44 197 GLN A CA 1
ATOM 1509 C C . GLN A 1 197 ? -3.473 2.646 -2.646 1 97.44 197 GLN A C 1
ATOM 1511 O O . GLN A 1 197 ? -3.289 1.427 -2.645 1 97.44 197 GLN A O 1
ATOM 1516 N N . ILE A 1 198 ? -2.672 3.504 -3.236 1 98.5 198 ILE A N 1
ATOM 1517 C CA . ILE A 1 198 ? -1.533 3.072 -4.039 1 98.5 198 ILE A CA 1
ATOM 1518 C C . ILE A 1 198 ? -0.266 3.09 -3.188 1 98.5 198 ILE A C 1
ATOM 1520 O O . ILE A 1 198 ? 0.02 4.078 -2.508 1 98.5 198 ILE A O 1
ATOM 1524 N N . GLY A 1 199 ? 0.489 1.981 -3.178 1 98.62 199 GLY A N 1
ATOM 1525 C CA . GLY A 1 199 ? 1.742 1.918 -2.443 1 98.62 199 GLY A CA 1
ATOM 1526 C C . GLY A 1 199 ? 2.826 2.797 -3.037 1 98.62 199 GLY A C 1
ATOM 1527 O O . GLY A 1 199 ? 2.855 3.025 -4.246 1 98.62 199 GLY A O 1
ATOM 1528 N N . ALA A 1 200 ? 3.725 3.221 -2.232 1 98.62 200 ALA A N 1
ATOM 1529 C CA . ALA A 1 200 ? 4.746 4.191 -2.615 1 98.62 200 ALA A CA 1
ATOM 1530 C C . ALA A 1 200 ? 5.656 3.631 -3.705 1 98.62 200 ALA A C 1
ATOM 1532 O O . ALA A 1 200 ? 6.137 4.375 -4.566 1 98.62 200 ALA A O 1
ATOM 1533 N N . MET A 1 201 ? 5.887 2.299 -3.705 1 98.5 201 MET A N 1
ATOM 1534 C CA . MET A 1 201 ? 6.727 1.663 -4.719 1 98.5 201 MET A CA 1
ATOM 1535 C C . MET A 1 201 ? 6.145 1.867 -6.113 1 98.5 201 MET A C 1
ATOM 1537 O O . MET A 1 201 ? 6.891 1.969 -7.09 1 98.5 201 MET A O 1
ATOM 1541 N N . SER A 1 202 ? 4.852 1.914 -6.195 1 98.75 202 SER A N 1
ATOM 1542 C CA . SER A 1 202 ? 4.172 2.129 -7.469 1 98.75 202 SER A CA 1
ATOM 1543 C C . SER A 1 202 ? 3.879 3.607 -7.699 1 98.75 202 SER A C 1
ATOM 1545 O O . SER A 1 202 ? 4.105 4.129 -8.789 1 98.75 202 SER A O 1
ATOM 1547 N N . LEU A 1 203 ? 3.465 4.32 -6.695 1 98.81 203 LEU A N 1
ATOM 1548 C CA . LEU A 1 203 ? 2.963 5.684 -6.824 1 98.81 203 LEU A CA 1
ATOM 1549 C C . LEU A 1 203 ? 4.078 6.637 -7.234 1 98.81 203 LEU A C 1
ATOM 1551 O O . LEU A 1 203 ? 3.893 7.473 -8.125 1 98.81 203 LEU A O 1
ATOM 1555 N N . THR A 1 204 ? 5.242 6.543 -6.59 1 98.62 204 THR A N 1
ATOM 1556 C CA . THR A 1 204 ? 6.34 7.484 -6.793 1 98.62 204 THR A CA 1
ATOM 1557 C C . THR A 1 204 ? 6.77 7.504 -8.258 1 98.62 204 THR A C 1
ATOM 1559 O O . THR A 1 204 ? 6.719 8.547 -8.914 1 98.62 204 THR A O 1
ATOM 1562 N N . PRO A 1 205 ? 7.098 6.344 -8.82 1 98.31 205 PRO A N 1
ATOM 1563 C CA . PRO A 1 205 ? 7.523 6.406 -10.219 1 98.31 205 PRO A CA 1
ATOM 1564 C C . PRO A 1 205 ? 6.379 6.77 -11.164 1 98.31 205 PRO A C 1
ATOM 1566 O O . PRO A 1 205 ? 6.605 7.43 -12.188 1 98.31 205 PRO A O 1
ATOM 1569 N N . LEU A 1 206 ? 5.152 6.355 -10.859 1 98.62 206 LEU A N 1
ATOM 1570 C CA . LEU A 1 206 ? 4.027 6.691 -11.727 1 98.62 206 LEU A CA 1
ATOM 1571 C C . LEU A 1 206 ? 3.809 8.195 -11.773 1 98.62 206 LEU A C 1
ATOM 1573 O O . LEU A 1 206 ? 3.586 8.766 -12.844 1 98.62 206 LEU A O 1
ATOM 1577 N N . ILE A 1 207 ? 3.908 8.867 -10.648 1 98.75 207 ILE A N 1
ATOM 1578 C CA . ILE A 1 207 ? 3.707 10.312 -10.594 1 98.75 207 ILE A CA 1
ATOM 1579 C C . ILE A 1 207 ? 4.906 11.023 -11.219 1 98.75 207 ILE A C 1
ATOM 1581 O O . ILE A 1 207 ? 4.742 11.977 -11.984 1 98.75 207 ILE A O 1
ATOM 1585 N N . THR A 1 208 ? 6.152 10.594 -10.938 1 98.38 208 THR A N 1
ATOM 1586 C CA . THR A 1 208 ? 7.336 11.242 -11.484 1 98.38 208 THR A CA 1
ATOM 1587 C C . THR A 1 208 ? 7.352 11.156 -13.008 1 98.38 208 THR A C 1
ATOM 1589 O O . THR A 1 208 ? 7.863 12.047 -13.68 1 98.38 208 THR A O 1
ATOM 1592 N N . ASP A 1 209 ? 6.777 10.078 -13.539 1 97.75 209 ASP A N 1
ATOM 1593 C CA . ASP A 1 209 ? 6.676 9.938 -14.992 1 97.75 209 ASP A CA 1
ATOM 1594 C C . ASP A 1 209 ? 5.613 10.867 -15.57 1 97.75 209 ASP A C 1
ATOM 1596 O O . ASP A 1 209 ? 5.684 11.258 -16.734 1 97.75 209 ASP A O 1
ATOM 1600 N N . ALA A 1 210 ? 4.641 11.234 -14.758 1 98.44 210 ALA A N 1
ATOM 1601 C CA . ALA A 1 210 ? 3.441 11.906 -15.258 1 98.44 210 ALA A CA 1
ATOM 1602 C C . ALA A 1 210 ? 3.59 13.422 -15.18 1 98.44 210 ALA A C 1
ATOM 1604 O O . ALA A 1 210 ? 2.854 14.164 -15.844 1 98.44 210 ALA A O 1
ATOM 1605 N N . VAL A 1 211 ? 4.492 13.922 -14.344 1 98.44 211 VAL A N 1
ATOM 1606 C CA . VAL A 1 211 ? 4.641 15.359 -14.148 1 98.44 211 VAL A CA 1
ATOM 1607 C C . VAL A 1 211 ? 6.09 15.766 -14.398 1 98.44 211 VAL A C 1
ATOM 1609 O O . VAL A 1 211 ? 6.98 14.914 -14.453 1 98.44 211 VAL A O 1
ATOM 1612 N N . LYS A 1 212 ? 6.336 17.078 -14.484 1 97.88 212 LYS A N 1
ATOM 1613 C CA . LYS A 1 212 ? 7.664 17.594 -14.812 1 97.88 212 LYS A CA 1
ATOM 1614 C C . LYS A 1 212 ? 8.305 18.281 -13.609 1 97.88 212 LYS A C 1
ATOM 1616 O O . LYS A 1 212 ? 9.523 18.484 -13.586 1 97.88 212 LYS A O 1
ATOM 1621 N N . ILE A 1 213 ? 7.531 18.641 -12.648 1 97.88 213 ILE A N 1
ATOM 1622 C CA . ILE A 1 213 ? 8.047 19.328 -11.469 1 97.88 213 ILE A CA 1
ATOM 1623 C C . ILE A 1 213 ? 8.523 18.297 -10.438 1 97.88 213 ILE A C 1
ATOM 1625 O O . ILE A 1 213 ? 8.141 17.141 -10.492 1 97.88 213 ILE A O 1
ATOM 1629 N N . PRO A 1 214 ? 9.398 18.719 -9.5 1 98.56 214 PRO A N 1
ATOM 1630 C CA . PRO A 1 214 ? 9.938 17.781 -8.508 1 98.56 214 PRO A CA 1
ATOM 1631 C C . PRO A 1 214 ? 8.859 17.109 -7.672 1 98.56 214 PRO A C 1
ATOM 1633 O O . PRO A 1 214 ? 7.867 17.75 -7.305 1 98.56 214 PRO A O 1
ATOM 1636 N N . VAL A 1 215 ? 9.094 15.812 -7.391 1 98.81 215 VAL A N 1
ATOM 1637 C CA . VAL A 1 215 ? 8.18 15.016 -6.59 1 98.81 215 VAL A CA 1
ATOM 1638 C C . VAL A 1 215 ? 8.875 14.555 -5.312 1 98.81 215 VAL A C 1
ATOM 1640 O O . VAL A 1 215 ? 10.023 14.109 -5.352 1 98.81 215 VAL A O 1
ATOM 1643 N N . LEU A 1 216 ? 8.219 14.727 -4.164 1 98.88 216 LEU A N 1
ATOM 1644 C CA . LEU A 1 216 ? 8.641 14.188 -2.877 1 98.88 216 LEU A CA 1
ATOM 1645 C C . LEU A 1 216 ? 7.875 12.914 -2.543 1 98.88 216 LEU A C 1
ATOM 1647 O O . LEU A 1 216 ? 6.641 12.898 -2.566 1 98.88 216 LEU A O 1
ATOM 1651 N N . ALA A 1 217 ? 8.609 11.867 -2.256 1 98.81 217 ALA A N 1
ATOM 1652 C CA . ALA A 1 217 ? 7.945 10.641 -1.817 1 98.81 217 ALA A CA 1
ATOM 1653 C C . ALA A 1 217 ? 7.617 10.703 -0.328 1 98.81 217 ALA A C 1
ATOM 1655 O O . ALA A 1 217 ? 8.453 11.109 0.483 1 98.81 217 ALA A O 1
ATOM 1656 N N . ALA A 1 218 ? 6.406 10.344 0.01 1 98.81 218 ALA A N 1
ATOM 1657 C CA . ALA A 1 218 ? 5.969 10.242 1.4 1 98.81 218 ALA A CA 1
ATOM 1658 C C . ALA A 1 218 ? 5.289 8.906 1.668 1 98.81 218 ALA A C 1
ATOM 1660 O O . ALA A 1 218 ? 4.477 8.445 0.865 1 98.81 218 ALA A O 1
ATOM 1661 N N . GLY A 1 219 ? 5.617 8.312 2.848 1 98 219 GLY A N 1
ATOM 1662 C CA . GLY A 1 219 ? 5.082 7.02 3.232 1 98 219 GLY A CA 1
ATOM 1663 C C . GLY A 1 219 ? 6.117 5.914 3.207 1 98 219 GLY A C 1
ATOM 1664 O O . GLY A 1 219 ? 6.621 5.551 2.143 1 98 219 GLY A O 1
ATOM 1665 N N . GLY A 1 220 ? 6.406 5.371 4.363 1 97.38 220 GLY A N 1
ATOM 1666 C CA . GLY A 1 220 ? 7.27 4.207 4.445 1 97.38 220 GLY A CA 1
ATOM 1667 C C . GLY A 1 220 ? 8.742 4.559 4.516 1 97.38 220 GLY A C 1
ATOM 1668 O O . GLY A 1 220 ? 9.602 3.674 4.527 1 97.38 220 GLY A O 1
ATOM 1669 N N . ILE A 1 221 ? 9.062 5.848 4.504 1 98.19 221 ILE A N 1
ATOM 1670 C CA . ILE A 1 221 ? 10.461 6.27 4.555 1 98.19 221 ILE A CA 1
ATOM 1671 C C . ILE A 1 221 ? 10.945 6.293 6.004 1 98.19 221 ILE A C 1
ATOM 1673 O O . ILE A 1 221 ? 10.633 7.223 6.75 1 98.19 221 ILE A O 1
ATOM 1677 N N . SER A 1 222 ? 11.781 5.297 6.336 1 96.69 222 SER A N 1
ATOM 1678 C CA . SER A 1 222 ? 12.117 5.164 7.75 1 96.69 222 SER A CA 1
ATOM 1679 C C . SER A 1 222 ? 13.617 5.027 7.957 1 96.69 222 SER A C 1
ATOM 1681 O O . SER A 1 222 ? 14.078 4.703 9.055 1 96.69 222 SER A O 1
ATOM 1683 N N . SER A 1 223 ? 14.414 5.148 6.91 1 97.62 223 SER A N 1
ATOM 1684 C CA . SER A 1 223 ? 15.867 4.984 6.973 1 97.62 223 SER A CA 1
ATOM 1685 C C . SER A 1 223 ? 16.547 5.695 5.809 1 97.62 223 SER A C 1
ATOM 1687 O O . SER A 1 223 ? 15.891 6.172 4.887 1 97.62 223 SER A O 1
ATOM 1689 N N . ASN A 1 224 ? 17.891 5.75 5.957 1 98 224 ASN A N 1
ATOM 1690 C CA . ASN A 1 224 ? 18.656 6.289 4.844 1 98 224 ASN A CA 1
ATOM 1691 C C . ASN A 1 224 ? 18.5 5.441 3.586 1 98 224 ASN A C 1
ATOM 1693 O O . ASN A 1 224 ? 18.422 5.973 2.477 1 98 224 ASN A O 1
ATOM 1697 N N . LYS A 1 225 ? 18.422 4.168 3.754 1 96.94 225 LYS A N 1
ATOM 1698 C CA . LYS A 1 225 ? 18.203 3.268 2.623 1 96.94 225 LYS A CA 1
ATOM 1699 C C . LYS A 1 225 ? 16.875 3.559 1.931 1 96.94 225 LYS A C 1
ATOM 1701 O O . LYS A 1 225 ? 16.797 3.562 0.7 1 96.94 225 LYS A O 1
ATOM 1706 N N . ALA A 1 226 ? 15.883 3.768 2.732 1 97.81 226 ALA A N 1
ATOM 1707 C CA . ALA A 1 226 ? 14.57 4.09 2.17 1 97.81 226 ALA A CA 1
ATOM 1708 C C . ALA A 1 226 ? 14.602 5.434 1.445 1 97.81 226 ALA A C 1
ATOM 1710 O O . ALA A 1 226 ? 13.938 5.605 0.42 1 97.81 226 ALA A O 1
ATOM 1711 N N . LEU A 1 227 ? 15.328 6.422 2.041 1 98.19 227 LEU A N 1
ATOM 1712 C CA . LEU A 1 227 ? 15.547 7.699 1.372 1 98.19 227 LEU A CA 1
ATOM 1713 C C . LEU A 1 227 ? 16.172 7.496 -0.003 1 98.19 227 LEU A C 1
ATOM 1715 O O . LEU A 1 227 ? 15.656 7.992 -1.006 1 98.19 227 LEU A O 1
ATOM 1719 N N . LYS A 1 228 ? 17.188 6.723 -0.083 1 97.62 228 LYS A N 1
ATOM 1720 C CA . LYS A 1 228 ? 17.891 6.465 -1.338 1 97.62 228 LYS A CA 1
ATOM 1721 C C . LYS A 1 228 ? 17.016 5.688 -2.312 1 97.62 228 LYS A C 1
ATOM 1723 O O . LYS A 1 228 ? 17.047 5.934 -3.52 1 97.62 228 LYS A O 1
ATOM 1728 N N . ALA A 1 229 ? 16.281 4.734 -1.773 1 97.81 229 ALA A N 1
ATOM 1729 C CA . ALA A 1 229 ? 15.352 3.98 -2.611 1 97.81 229 ALA A CA 1
ATOM 1730 C C . ALA A 1 229 ? 14.328 4.902 -3.273 1 97.81 229 ALA A C 1
ATOM 1732 O O . ALA A 1 229 ? 14.039 4.766 -4.465 1 97.81 229 ALA A O 1
ATOM 1733 N N . ALA A 1 230 ? 13.797 5.848 -2.498 1 98.31 230 ALA A N 1
ATOM 1734 C CA . ALA A 1 230 ? 12.828 6.797 -3.041 1 98.31 230 ALA A CA 1
ATOM 1735 C C . ALA A 1 230 ? 13.445 7.625 -4.164 1 98.31 230 ALA A C 1
ATOM 1737 O O . ALA A 1 230 ? 12.805 7.863 -5.191 1 98.31 230 ALA A O 1
ATOM 1738 N N . ILE A 1 231 ? 14.633 8.039 -3.977 1 97.75 231 ILE A N 1
ATOM 1739 C CA . ILE A 1 231 ? 15.32 8.828 -4.988 1 97.75 231 ILE A CA 1
ATOM 1740 C C . ILE A 1 231 ? 15.539 7.98 -6.246 1 97.75 231 ILE A C 1
ATOM 1742 O O . ILE A 1 231 ? 15.336 8.461 -7.363 1 97.75 231 ILE A O 1
ATOM 1746 N N . LEU A 1 232 ? 15.883 6.738 -6.078 1 96.25 232 LEU A N 1
ATOM 1747 C CA . LEU A 1 232 ? 16.062 5.828 -7.203 1 96.25 232 LEU A CA 1
ATOM 1748 C C . LEU A 1 232 ? 14.766 5.668 -7.988 1 96.25 232 LEU A C 1
ATOM 1750 O O . LEU A 1 232 ? 14.789 5.5 -9.211 1 96.25 232 LEU A O 1
ATOM 1754 N N . LEU A 1 233 ? 13.703 5.746 -7.312 1 97.38 233 LEU A N 1
ATOM 1755 C CA . LEU A 1 233 ? 12.398 5.574 -7.938 1 97.38 233 LEU A CA 1
ATOM 1756 C C . LEU A 1 233 ? 11.992 6.832 -8.695 1 97.38 233 LEU A C 1
ATOM 1758 O O . LEU A 1 233 ? 10.945 6.855 -9.352 1 97.38 233 LEU A O 1
ATOM 1762 N N . GLY A 1 234 ? 12.711 7.914 -8.531 1 97.31 234 GLY A N 1
ATOM 1763 C CA . GLY A 1 234 ? 12.477 9.109 -9.32 1 97.31 234 GLY A CA 1
ATOM 1764 C C . GLY A 1 234 ? 12.164 10.328 -8.477 1 97.31 234 GLY A C 1
ATOM 1765 O O . GLY A 1 234 ? 12.102 11.453 -8.992 1 97.31 234 GLY A O 1
ATOM 1766 N N . ALA A 1 235 ? 11.969 10.148 -7.172 1 98.56 235 ALA A N 1
ATOM 1767 C CA . ALA A 1 235 ? 11.664 11.273 -6.297 1 98.56 235 ALA A CA 1
ATOM 1768 C C . ALA A 1 235 ? 12.859 12.219 -6.188 1 98.56 235 ALA A C 1
ATOM 1770 O O . ALA A 1 235 ? 14.008 11.781 -6.25 1 98.56 235 ALA A O 1
ATOM 1771 N N . ALA A 1 236 ? 12.531 13.484 -6.035 1 98.62 236 ALA A N 1
ATOM 1772 C CA . ALA A 1 236 ? 13.57 14.484 -5.797 1 98.62 236 ALA A CA 1
ATOM 1773 C C . ALA A 1 236 ? 13.984 14.508 -4.332 1 98.62 236 ALA A C 1
ATOM 1775 O O . ALA A 1 236 ? 15.07 14.977 -3.994 1 98.62 236 ALA A O 1
ATOM 1776 N N . GLY A 1 237 ? 13.18 14.07 -3.486 1 98.69 237 GLY A N 1
ATOM 1777 C CA . GLY A 1 237 ? 13.344 14.016 -2.043 1 98.69 237 GLY A CA 1
ATOM 1778 C C . GLY A 1 237 ? 12.219 13.273 -1.344 1 98.69 237 GLY A C 1
ATOM 1779 O O . GLY A 1 237 ? 11.445 12.562 -1.984 1 98.69 237 GLY A O 1
ATOM 1780 N N . VAL A 1 238 ? 12.227 13.406 0.002 1 98.81 238 VAL A N 1
ATOM 1781 C CA . VAL A 1 238 ? 11.242 12.656 0.767 1 98.81 238 VAL A CA 1
ATOM 1782 C C . VAL A 1 238 ? 10.594 13.562 1.808 1 98.81 238 VAL A C 1
ATOM 1784 O O . VAL A 1 238 ? 11.172 14.57 2.207 1 98.81 238 VAL A O 1
ATOM 1787 N N . GLN A 1 239 ? 9.367 13.273 2.135 1 98.88 239 GLN A N 1
ATOM 1788 C CA . GLN A 1 239 ? 8.688 13.82 3.305 1 98.88 239 GLN A CA 1
ATOM 1789 C C . GLN A 1 239 ? 8.477 12.75 4.367 1 98.88 239 GLN A C 1
ATOM 1791 O O . GLN A 1 239 ? 7.918 11.688 4.082 1 98.88 239 GLN A O 1
ATOM 1796 N N . VAL A 1 240 ? 8.93 13.031 5.605 1 98.75 240 VAL A N 1
ATOM 1797 C CA . VAL A 1 240 ? 8.938 12.047 6.68 1 98.75 240 VAL A CA 1
ATOM 1798 C C . VAL A 1 240 ? 8.227 12.617 7.902 1 98.75 240 VAL A C 1
ATOM 1800 O O . VAL A 1 240 ? 8.523 13.727 8.344 1 98.75 240 VAL A O 1
ATOM 1803 N N . GLY A 1 241 ? 7.309 11.852 8.445 1 98.25 241 GLY A N 1
ATOM 1804 C CA . GLY A 1 241 ? 6.57 12.312 9.602 1 98.25 241 GLY A CA 1
ATOM 1805 C C . GLY A 1 241 ? 6.719 11.398 10.812 1 98.25 241 GLY A C 1
ATOM 1806 O O . GLY A 1 241 ? 7.41 11.75 11.773 1 98.25 241 GLY A O 1
ATOM 1807 N N . SER A 1 242 ? 6.359 10.125 10.75 1 98.06 242 SER A N 1
ATOM 1808 C CA . SER A 1 242 ? 6.191 9.195 11.867 1 98.06 242 SER A CA 1
ATOM 1809 C C . SER A 1 242 ? 7.492 9.023 12.641 1 98.06 242 SER A C 1
ATOM 1811 O O . SER A 1 242 ? 7.473 8.82 13.859 1 98.06 242 SER A O 1
ATOM 1813 N N . LEU A 1 243 ? 8.578 9.156 12.031 1 98 243 LEU A N 1
ATOM 1814 C CA . LEU A 1 243 ? 9.867 8.961 12.688 1 98 243 LEU A CA 1
ATOM 1815 C C . LEU A 1 243 ? 10.094 10.023 13.758 1 98 243 LEU A C 1
ATOM 1817 O O . LEU A 1 243 ? 10.859 9.797 14.703 1 98 243 LEU A O 1
ATOM 1821 N N . PHE A 1 244 ? 9.445 11.148 13.594 1 98.69 244 PHE A N 1
ATOM 1822 C CA . PHE A 1 244 ? 9.688 12.266 14.492 1 98.69 244 PHE A CA 1
ATOM 1823 C C . PHE A 1 244 ? 8.688 12.273 15.641 1 98.69 244 PHE A C 1
ATOM 1825 O O . PHE A 1 244 ? 8.781 13.102 16.547 1 98.69 244 PHE A O 1
ATOM 1832 N N . ILE A 1 245 ? 7.746 11.367 15.664 1 98.69 245 ILE A N 1
ATOM 1833 C CA . ILE A 1 245 ? 6.691 11.367 16.672 1 98.69 245 ILE A CA 1
ATOM 1834 C C . ILE A 1 245 ? 7.305 11.18 18.062 1 98.69 245 ILE A C 1
ATOM 1836 O O . ILE A 1 245 ? 6.988 11.922 19 1 98.69 245 ILE A O 1
ATOM 1840 N N . PRO A 1 246 ? 8.273 10.273 18.203 1 98.31 246 PRO A N 1
ATOM 1841 C CA . PRO A 1 246 ? 8.805 10.094 19.562 1 98.31 246 PRO A CA 1
ATOM 1842 C C . PRO A 1 246 ? 9.945 11.055 19.875 1 98.31 246 PRO A C 1
ATOM 1844 O O . PRO A 1 246 ? 10.664 10.859 20.859 1 98.31 246 PRO A O 1
ATOM 1847 N N . ALA A 1 247 ? 10.227 12.031 19.031 1 98.56 247 ALA A N 1
ATOM 1848 C CA . ALA A 1 247 ? 11.289 13 19.266 1 98.56 247 ALA A CA 1
ATOM 1849 C C . ALA A 1 247 ? 11.055 13.773 20.562 1 98.56 247 ALA A C 1
ATOM 1851 O O . ALA A 1 247 ? 9.906 13.945 20.984 1 98.56 247 ALA A O 1
ATOM 1852 N N . ASP A 1 248 ? 12.094 14.297 21.141 1 98.31 248 ASP A N 1
ATOM 1853 C CA . ASP A 1 248 ? 12.031 15.07 22.375 1 98.31 248 ASP A CA 1
ATOM 1854 C C . ASP A 1 248 ? 11.18 16.328 22.203 1 98.31 248 ASP A C 1
ATOM 1856 O O . ASP A 1 248 ? 10.484 16.734 23.141 1 98.31 248 ASP A O 1
ATOM 1860 N N . GLU A 1 249 ? 11.211 16.875 21.031 1 98.31 249 GLU A N 1
ATOM 1861 C CA . GLU A 1 249 ? 10.547 18.156 20.766 1 98.31 249 GLU A CA 1
ATOM 1862 C C . GLU A 1 249 ? 9.086 17.938 20.359 1 98.31 249 GLU A C 1
ATOM 1864 O O . GLU A 1 249 ? 8.352 18.906 20.141 1 98.31 249 GLU A O 1
ATOM 1869 N N . SER A 1 250 ? 8.672 16.625 20.266 1 98 250 SER A N 1
ATOM 1870 C CA . SER A 1 250 ? 7.309 16.281 19.859 1 98 250 SER A CA 1
ATOM 1871 C C . SER A 1 250 ? 6.312 16.594 20.984 1 98 250 SER A C 1
ATOM 1873 O O . SER A 1 250 ? 6.605 16.375 22.156 1 98 250 SER A O 1
ATOM 1875 N N . MET A 1 251 ? 5.156 17.047 20.625 1 96.5 251 MET A N 1
ATOM 1876 C CA . MET A 1 251 ? 4.094 17.328 21.578 1 96.5 251 MET A CA 1
ATOM 1877 C C . MET A 1 251 ? 3.205 16.109 21.781 1 96.5 251 MET A C 1
ATOM 1879 O O . MET A 1 251 ? 2.271 16.141 22.594 1 96.5 251 MET A O 1
ATOM 1883 N N . ALA A 1 252 ? 3.496 15.016 21.109 1 96.88 252 ALA A N 1
ATOM 1884 C CA . ALA A 1 252 ? 2.689 13.805 21.25 1 96.88 252 ALA A CA 1
ATOM 1885 C C . ALA A 1 252 ? 2.688 13.312 22.703 1 96.88 252 ALA A C 1
ATOM 1887 O O . ALA A 1 252 ? 3.707 13.398 23.391 1 96.88 252 ALA A O 1
ATOM 1888 N N . ALA A 1 253 ? 1.542 12.82 23.172 1 97.25 253 ALA A N 1
ATOM 1889 C CA . ALA A 1 253 ? 1.45 12.203 24.484 1 97.25 253 ALA A CA 1
ATOM 1890 C C . ALA A 1 253 ? 2.432 11.039 24.625 1 97.25 253 ALA A C 1
ATOM 1892 O O . ALA A 1 253 ? 2.783 10.398 23.625 1 97.25 253 ALA A O 1
ATOM 1893 N N . GLU A 1 254 ? 2.828 10.797 25.844 1 97.44 254 GLU A N 1
ATOM 1894 C CA . GLU A 1 254 ? 3.812 9.75 26.094 1 97.44 254 GLU A CA 1
ATOM 1895 C C . GLU A 1 254 ? 3.291 8.391 25.625 1 97.44 254 GLU A C 1
ATOM 1897 O O . GLU A 1 254 ? 4.039 7.586 25.078 1 97.44 254 GLU A O 1
ATOM 1902 N N . CYS A 1 255 ? 2.055 8.141 25.906 1 97.88 255 CYS A N 1
ATOM 1903 C CA . CYS A 1 255 ? 1.487 6.863 25.484 1 97.88 255 CYS A CA 1
ATOM 1904 C C . CYS A 1 255 ? 1.485 6.734 23.969 1 97.88 255 CYS A C 1
ATOM 1906 O O . CYS A 1 255 ? 1.622 5.633 23.438 1 97.88 255 CYS A O 1
ATOM 1908 N N . TYR A 1 256 ? 1.297 7.867 23.281 1 97.94 256 TYR A N 1
ATOM 1909 C CA . TYR A 1 256 ? 1.377 7.906 21.828 1 97.94 256 TYR A CA 1
ATOM 1910 C C . TYR A 1 256 ? 2.793 7.605 21.344 1 97.94 256 TYR A C 1
ATOM 1912 O O . TYR A 1 256 ? 2.994 6.742 20.5 1 97.94 256 TYR A O 1
ATOM 1920 N N . LYS A 1 257 ? 3.77 8.227 21.922 1 98.25 257 LYS A N 1
ATOM 1921 C CA . LYS A 1 257 ? 5.172 7.961 21.609 1 98.25 257 LYS A CA 1
ATOM 1922 C C . LYS A 1 257 ? 5.512 6.488 21.828 1 98.25 257 LYS A C 1
ATOM 1924 O O . LYS A 1 257 ? 6.109 5.852 20.953 1 98.25 257 LYS A O 1
ATOM 1929 N N . ASN A 1 258 ? 5.082 5.988 22.906 1 98.06 258 ASN A N 1
ATOM 1930 C CA . ASN A 1 258 ? 5.359 4.594 23.25 1 98.06 258 ASN A CA 1
ATOM 1931 C C . ASN A 1 258 ? 4.664 3.637 22.281 1 98.06 258 ASN A C 1
ATOM 1933 O O . ASN A 1 258 ? 5.23 2.607 21.906 1 98.06 258 ASN A O 1
ATOM 1937 N N . ALA A 1 259 ? 3.428 3.975 21.922 1 98.19 259 ALA A N 1
ATOM 1938 C CA . ALA A 1 259 ? 2.684 3.137 20.984 1 98.19 259 ALA A CA 1
ATOM 1939 C C . ALA A 1 259 ? 3.4 3.051 19.641 1 98.19 259 ALA A C 1
ATOM 1941 O O . ALA A 1 259 ? 3.48 1.977 19.031 1 98.19 259 ALA A O 1
ATOM 1942 N N . VAL A 1 260 ? 3.902 4.129 19.203 1 98.19 260 VAL A N 1
ATOM 1943 C CA . VAL A 1 260 ? 4.633 4.191 17.938 1 98.19 260 VAL A CA 1
ATOM 1944 C C . VAL A 1 260 ? 5.887 3.32 18.031 1 98.19 260 VAL A C 1
ATOM 1946 O O . VAL A 1 260 ? 6.16 2.527 17.125 1 98.19 260 VAL A O 1
ATOM 1949 N N . LEU A 1 261 ? 6.617 3.398 19.109 1 97.69 261 LEU A N 1
ATOM 1950 C CA . LEU A 1 261 ? 7.891 2.713 19.297 1 97.69 261 LEU A CA 1
ATOM 1951 C C . LEU A 1 261 ? 7.688 1.203 19.375 1 97.69 261 LEU A C 1
ATOM 1953 O O . LEU A 1 261 ? 8.602 0.433 19.078 1 97.69 261 LEU A O 1
ATOM 1957 N N . ASN A 1 262 ? 6.461 0.783 19.688 1 96.94 262 ASN A N 1
ATOM 1958 C CA . ASN A 1 262 ? 6.211 -0.637 19.906 1 96.94 262 ASN A CA 1
ATOM 1959 C C . ASN A 1 262 ? 5.227 -1.2 18.891 1 96.94 262 ASN A C 1
ATOM 1961 O O . ASN A 1 262 ? 4.719 -2.311 19.047 1 96.94 262 ASN A O 1
ATOM 1965 N N . ALA A 1 263 ? 4.965 -0.464 17.906 1 97.12 263 ALA A N 1
ATOM 1966 C CA . ALA A 1 263 ? 3.945 -0.843 16.922 1 97.12 263 ALA A CA 1
ATOM 1967 C C . ALA A 1 263 ? 4.41 -2.029 16.078 1 97.12 263 ALA A C 1
ATOM 1969 O O . ALA A 1 263 ? 5.574 -2.096 15.68 1 97.12 263 ALA A O 1
ATOM 1970 N N . ALA A 1 264 ? 3.498 -2.986 15.812 1 95.19 264 ALA A N 1
ATOM 1971 C CA . ALA A 1 264 ? 3.705 -4.023 14.805 1 95.19 264 ALA A CA 1
ATOM 1972 C C . ALA A 1 264 ? 3.361 -3.506 13.414 1 95.19 264 ALA A C 1
ATOM 1974 O O . ALA A 1 264 ? 2.75 -2.445 13.266 1 95.19 264 ALA A O 1
ATOM 1975 N N . ASP A 1 265 ? 3.779 -4.234 12.406 1 95 265 ASP A N 1
ATOM 1976 C CA . ASP A 1 265 ? 3.572 -3.814 11.023 1 95 265 ASP A CA 1
ATOM 1977 C C . ASP A 1 265 ? 2.086 -3.777 10.68 1 95 265 ASP A C 1
ATOM 1979 O O . ASP A 1 265 ? 1.665 -3.02 9.805 1 95 265 ASP A O 1
ATOM 1983 N N . GLU A 1 266 ? 1.269 -4.512 11.422 1 95.88 266 GLU A N 1
ATOM 1984 C CA . GLU A 1 266 ? -0.151 -4.605 11.094 1 95.88 266 GLU A CA 1
ATOM 1985 C C . GLU A 1 266 ? -0.985 -3.713 12.008 1 95.88 266 GLU A C 1
ATOM 1987 O O . GLU A 1 266 ? -2.217 -3.738 11.953 1 95.88 266 GLU A O 1
ATOM 1992 N N . ASP A 1 267 ? -0.368 -2.918 12.797 1 97 267 ASP A N 1
ATOM 1993 C CA . ASP A 1 267 ? -1.085 -2.217 13.859 1 97 267 ASP A CA 1
ATOM 1994 C C . ASP A 1 267 ? -1.773 -0.965 13.32 1 97 267 ASP A C 1
ATOM 1996 O O . ASP A 1 267 ? -2.652 -0.401 13.977 1 97 267 ASP A O 1
ATOM 2000 N N . THR A 1 268 ? -1.356 -0.42 12.203 1 97.88 268 THR A N 1
ATOM 2001 C CA . THR A 1 268 ? -1.988 0.785 11.68 1 97.88 268 THR A CA 1
ATOM 2002 C C . THR A 1 268 ? -3.158 0.426 10.766 1 97.88 268 THR A C 1
ATOM 2004 O O . THR A 1 268 ? -3.164 -0.637 10.141 1 97.88 268 THR A O 1
ATOM 2007 N N . GLN A 1 269 ? -4.125 1.28 10.719 1 97 269 GLN A N 1
ATOM 2008 C CA . GLN A 1 269 ? -5.309 1.114 9.875 1 97 269 GLN A CA 1
ATOM 2009 C C . GLN A 1 269 ? -5.797 2.457 9.344 1 97 269 GLN A C 1
ATOM 2011 O O . GLN A 1 269 ? -5.516 3.504 9.93 1 97 269 GLN A O 1
ATOM 2016 N N . LEU A 1 270 ? -6.41 2.422 8.203 1 97.31 270 LEU A N 1
ATOM 2017 C CA . LEU A 1 270 ? -7.133 3.584 7.699 1 97.31 270 LEU A CA 1
ATOM 2018 C C . LEU A 1 270 ? -8.484 3.727 8.391 1 97.31 270 LEU A C 1
ATOM 2020 O O . LEU A 1 270 ? -9.188 2.732 8.602 1 97.31 270 LEU A O 1
ATOM 2024 N N . THR A 1 271 ? -8.828 4.934 8.773 1 97.69 271 THR A N 1
ATOM 2025 C CA . THR A 1 271 ? -10.07 5.156 9.5 1 97.69 271 THR A CA 1
ATOM 2026 C C . THR A 1 271 ? -10.602 6.566 9.258 1 97.69 271 THR A C 1
ATOM 2028 O O . THR A 1 271 ? -9.844 7.457 8.852 1 97.69 271 THR A O 1
ATOM 2031 N N . ARG A 1 272 ? -11.844 6.766 9.453 1 97 272 ARG A N 1
ATOM 2032 C CA . ARG A 1 272 ? -12.477 8.078 9.469 1 97 272 ARG A CA 1
ATOM 2033 C C . ARG A 1 272 ? -13.031 8.406 10.852 1 97 272 ARG A C 1
ATOM 2035 O O . ARG A 1 272 ? -13.633 9.461 11.055 1 97 272 ARG A O 1
ATOM 2042 N N . ALA A 1 273 ? -12.672 7.578 11.781 1 98.25 273 ALA A N 1
ATOM 2043 C CA . ALA A 1 273 ? -13.367 7.559 13.062 1 98.25 273 ALA A CA 1
ATOM 2044 C C . ALA A 1 273 ? -13.172 8.875 13.812 1 98.25 273 ALA A C 1
ATOM 2046 O O . ALA A 1 273 ? -14.102 9.367 14.461 1 98.25 273 ALA A O 1
ATOM 2047 N N . PHE A 1 274 ? -12.047 9.43 13.664 1 97.94 274 PHE A N 1
ATOM 2048 C CA . PHE A 1 274 ? -11.711 10.578 14.508 1 97.94 274 PHE A CA 1
ATOM 2049 C C . PHE A 1 274 ? -12.102 11.883 13.828 1 97.94 274 PHE A C 1
ATOM 2051 O O . PHE A 1 274 ? -12.766 12.727 14.43 1 97.94 274 PHE A O 1
ATOM 2058 N N . SER A 1 275 ? -11.766 11.977 12.555 1 95.94 275 SER A N 1
ATOM 2059 C CA . SER A 1 275 ? -11.859 13.297 11.945 1 95.94 275 SER A CA 1
ATOM 2060 C C . SER A 1 275 ? -12.922 13.328 10.844 1 95.94 275 SER A C 1
ATOM 2062 O O . SER A 1 275 ? -13.336 14.398 10.406 1 95.94 275 SER A O 1
ATOM 2064 N N . GLY A 1 276 ? -13.344 12.172 10.414 1 94.94 276 GLY A N 1
ATOM 2065 C CA . GLY A 1 276 ? -14.234 12.102 9.258 1 94.94 276 GLY A CA 1
ATOM 2066 C C . GLY A 1 276 ? -13.492 12.031 7.941 1 94.94 276 GLY A C 1
ATOM 2067 O O . GLY A 1 276 ? -14.078 11.688 6.91 1 94.94 276 GLY A O 1
ATOM 2068 N N . ARG A 1 277 ? -12.289 12.344 7.961 1 94.88 277 ARG A N 1
ATOM 2069 C CA . ARG A 1 277 ? -11.414 12.164 6.805 1 94.88 277 ARG A CA 1
ATOM 2070 C C . ARG A 1 277 ? -10.555 10.914 6.953 1 94.88 277 ARG A C 1
ATOM 2072 O O . ARG A 1 277 ? -10.117 10.586 8.062 1 94.88 277 ARG A O 1
ATOM 2079 N N . TRP A 1 278 ? -10.367 10.211 5.812 1 96.69 278 TRP A N 1
ATOM 2080 C CA . TRP A 1 278 ? -9.516 9.031 5.871 1 96.69 278 TRP A CA 1
ATOM 2081 C C . TRP A 1 278 ? -8.125 9.391 6.398 1 96.69 278 TRP A C 1
ATOM 2083 O O . TRP A 1 278 ? -7.516 10.359 5.945 1 96.69 278 TRP A O 1
ATOM 2093 N N . ALA A 1 279 ? -7.68 8.664 7.34 1 97.69 279 ALA A N 1
ATOM 2094 C CA . ALA A 1 279 ? -6.355 8.82 7.938 1 97.69 279 ALA A CA 1
ATOM 2095 C C . ALA A 1 279 ? -5.809 7.477 8.406 1 97.69 279 ALA A C 1
ATOM 2097 O O . ALA A 1 279 ? -6.57 6.582 8.773 1 97.69 279 ALA A O 1
ATOM 2098 N N . ARG A 1 280 ? -4.539 7.359 8.398 1 98.56 280 ARG A N 1
ATOM 2099 C CA . ARG A 1 280 ? -3.914 6.152 8.922 1 98.56 280 ARG A CA 1
ATOM 2100 C C . ARG A 1 280 ? -3.338 6.395 10.312 1 98.56 280 ARG A C 1
ATOM 2102 O O . ARG A 1 280 ? -2.621 7.375 10.531 1 98.56 280 ARG A O 1
ATOM 2109 N N . GLY A 1 281 ? -3.617 5.508 11.172 1 98.5 281 GLY A N 1
ATOM 2110 C CA . GLY A 1 281 ? -3.064 5.543 12.516 1 98.5 281 GLY A CA 1
ATOM 2111 C C . GLY A 1 281 ? -3.129 4.203 13.227 1 98.5 281 GLY A C 1
ATOM 2112 O O . GLY A 1 281 ? -3.619 3.223 12.664 1 98.5 281 GLY A O 1
ATOM 2113 N N . LEU A 1 282 ? -2.531 4.141 14.406 1 98.44 282 LEU A N 1
ATOM 2114 C CA . LEU A 1 282 ? -2.566 2.932 15.219 1 98.44 282 LEU A CA 1
ATOM 2115 C C . LEU A 1 282 ? -3.986 2.635 15.688 1 98.44 282 LEU A C 1
ATOM 2117 O O . LEU A 1 282 ? -4.652 3.508 16.25 1 98.44 282 LEU A O 1
ATOM 2121 N N . SER A 1 283 ? -4.398 1.451 15.391 1 97.56 283 SER A N 1
ATOM 2122 C CA . SER A 1 283 ? -5.746 1.034 15.766 1 97.56 283 SER A CA 1
ATOM 2123 C C . SER A 1 283 ? -5.926 1.053 17.281 1 97.56 283 SER A C 1
ATOM 2125 O O . SER A 1 283 ? -4.996 0.735 18.031 1 97.56 283 SER A O 1
ATOM 2127 N N . ASN A 1 284 ? -7.109 1.452 17.688 1 97.94 284 ASN A N 1
ATOM 2128 C CA . ASN A 1 284 ? -7.41 1.441 19.125 1 97.94 284 ASN A CA 1
ATOM 2129 C C . ASN A 1 284 ? -8.898 1.224 19.375 1 97.94 284 ASN A C 1
ATOM 2131 O O . ASN A 1 284 ? -9.656 0.942 18.453 1 97.94 284 ASN A O 1
ATOM 2135 N N . ALA A 1 285 ? -9.312 1.32 20.625 1 98.06 285 ALA A N 1
ATOM 2136 C CA . ALA A 1 285 ? -10.664 0.948 21.031 1 98.06 285 ALA A CA 1
ATOM 2137 C C . ALA A 1 285 ? -11.695 1.881 20.422 1 98.06 285 ALA A C 1
ATOM 2139 O O . ALA A 1 285 ? -12.773 1.438 20 1 98.06 285 ALA A O 1
ATOM 2140 N N . PHE A 1 286 ? -11.414 3.131 20.391 1 98.56 286 PHE A N 1
ATOM 2141 C CA . PHE A 1 286 ? -12.359 4.098 19.844 1 98.56 286 PHE A CA 1
ATOM 2142 C C . PHE A 1 286 ? -12.594 3.84 18.359 1 98.56 286 PHE A C 1
ATOM 2144 O O . PHE A 1 286 ? -13.742 3.83 17.906 1 98.56 286 PHE A O 1
ATOM 2151 N N . MET A 1 287 ? -11.531 3.629 17.594 1 98.19 287 MET A N 1
ATOM 2152 C CA . MET A 1 287 ? -11.641 3.312 16.172 1 98.19 287 MET A CA 1
ATOM 2153 C C . MET A 1 287 ? -12.531 2.098 15.953 1 98.19 287 MET A C 1
ATOM 2155 O O . MET A 1 287 ? -13.445 2.135 15.125 1 98.19 287 MET A O 1
ATOM 2159 N N . LYS A 1 288 ? -12.266 1.075 16.703 1 97.56 288 LYS A N 1
ATOM 2160 C CA . LYS A 1 288 ? -13.023 -0.167 16.562 1 97.56 288 LYS A CA 1
ATOM 2161 C C . LYS A 1 288 ? -14.492 0.042 16.906 1 97.56 288 LYS A C 1
ATOM 2163 O O . LYS A 1 288 ? -15.375 -0.493 16.234 1 97.56 288 LYS A O 1
ATOM 2168 N N . ALA A 1 289 ? -14.742 0.82 17.953 1 98.06 289 ALA A N 1
ATOM 2169 C CA . ALA A 1 289 ? -16.109 1.07 18.391 1 98.06 289 ALA A CA 1
ATOM 2170 C C . ALA A 1 289 ? -16.906 1.819 17.328 1 98.06 289 ALA A C 1
ATOM 2172 O O . ALA A 1 289 ? -18.062 1.481 17.047 1 98.06 289 ALA A O 1
ATOM 2173 N N . VAL A 1 290 ? -16.297 2.863 16.781 1 98.19 290 VAL A N 1
ATOM 2174 C CA . VAL A 1 290 ? -16.969 3.654 15.758 1 98.19 290 VAL A CA 1
ATOM 2175 C C . VAL A 1 290 ? -17.25 2.785 14.531 1 98.19 290 VAL A C 1
ATOM 2177 O O . VAL A 1 290 ? -18.344 2.824 13.977 1 98.19 290 VAL A O 1
ATOM 2180 N N . GLU A 1 291 ? -16.281 2.002 14.133 1 95.31 291 GLU A N 1
ATOM 2181 C CA . GLU A 1 291 ? -16.469 1.114 12.984 1 95.31 291 GLU A CA 1
ATOM 2182 C C . GLU A 1 291 ? -17.562 0.092 13.242 1 95.31 291 GLU A C 1
ATOM 2184 O O . GLU A 1 291 ? -18.391 -0.174 12.367 1 95.31 291 GLU A O 1
ATOM 2189 N N . LYS A 1 292 ? -17.641 -0.473 14.359 1 95.81 292 LYS A N 1
ATOM 2190 C CA . LYS A 1 292 ? -18.609 -1.503 14.727 1 95.81 292 LYS A CA 1
ATOM 2191 C C . LYS A 1 292 ? -20.016 -0.93 14.805 1 95.81 292 LYS A C 1
ATOM 2193 O O . LYS A 1 292 ? -21 -1.655 14.625 1 95.81 292 LYS A O 1
ATOM 2198 N N . SER A 1 293 ? -20.125 0.391 15.086 1 96.44 293 SER A N 1
ATOM 2199 C CA . SER A 1 293 ? -21.422 1.022 15.219 1 96.44 293 SER A CA 1
ATOM 2200 C C . SER A 1 293 ? -22.219 0.929 13.914 1 96.44 293 SER A C 1
ATOM 2202 O O . SER A 1 293 ? -23.453 0.957 13.93 1 96.44 293 SER A O 1
ATOM 2204 N N . GLY A 1 294 ? -21.469 0.933 12.758 1 94.81 294 GLY A N 1
ATOM 2205 C CA . GLY A 1 294 ? -22.109 0.864 11.453 1 94.81 294 GLY A CA 1
ATOM 2206 C C . GLY A 1 294 ? -22.703 2.189 11.008 1 94.81 294 GLY A C 1
ATOM 2207 O O . GLY A 1 294 ? -23.328 2.273 9.953 1 94.81 294 GLY A O 1
ATOM 2208 N N . LEU A 1 295 ? -22.5 3.213 11.828 1 96.62 295 LEU A N 1
ATOM 2209 C CA . LEU A 1 295 ? -23.047 4.527 11.5 1 96.62 295 LEU A CA 1
ATOM 2210 C C . LEU A 1 295 ? -22.281 5.152 10.328 1 96.62 295 LEU A C 1
ATOM 2212 O O . LEU A 1 295 ? -21.094 4.887 10.141 1 96.62 295 LEU A O 1
ATOM 2216 N N . LYS A 1 296 ? -23.062 5.906 9.594 1 96.12 296 LYS A N 1
ATOM 2217 C CA . LYS A 1 296 ? -22.375 6.773 8.641 1 96.12 296 LYS A CA 1
ATOM 2218 C C . LYS A 1 296 ? -21.594 7.863 9.359 1 96.12 296 LYS A C 1
ATOM 2220 O O . LYS A 1 296 ? -22.172 8.68 10.078 1 96.12 296 LYS A O 1
ATOM 2225 N N . ILE A 1 297 ? -20.297 7.922 9.164 1 96.88 297 ILE A N 1
ATOM 2226 C CA . ILE A 1 297 ? -19.438 8.883 9.836 1 96.88 297 ILE A CA 1
ATOM 2227 C C . ILE A 1 297 ? -19.516 10.234 9.133 1 96.88 297 ILE A C 1
ATOM 2229 O O . ILE A 1 297 ? -19.281 10.328 7.926 1 96.88 297 ILE A O 1
ATOM 2233 N N . PRO A 1 298 ? -19.844 11.281 9.883 1 95.44 298 PRO A N 1
ATOM 2234 C CA . PRO A 1 298 ? -19.859 12.602 9.258 1 95.44 298 PRO A CA 1
ATOM 2235 C C . PRO A 1 298 ? -18.516 12.977 8.641 1 95.44 298 PRO A C 1
ATOM 2237 O O . PRO A 1 298 ? -17.469 12.555 9.133 1 95.44 298 PRO A O 1
ATOM 2240 N N . GLU A 1 299 ? -18.547 13.727 7.633 1 92.12 299 GLU A N 1
ATOM 2241 C CA . GLU A 1 299 ? -17.328 14.125 6.926 1 92.12 299 GLU A CA 1
ATOM 2242 C C . GLU A 1 299 ? -16.531 15.148 7.73 1 92.12 299 GLU A C 1
ATOM 2244 O O . GLU A 1 299 ? -17.047 15.758 8.664 1 92.12 299 GLU A O 1
ATOM 2249 N N . TYR A 1 300 ? -15.242 15.312 7.406 1 91.25 300 TYR A N 1
ATOM 2250 C CA . TYR A 1 300 ? -14.453 16.438 7.887 1 91.25 300 TYR A CA 1
ATOM 2251 C C . TYR A 1 300 ? -15.078 17.766 7.453 1 91.25 300 TYR A C 1
ATOM 2253 O O . TYR A 1 300 ? -15.531 17.906 6.316 1 91.25 300 TYR A O 1
ATOM 2261 N N . VAL A 1 301 ? -15.289 18.531 8.398 1 91 301 VAL A N 1
ATOM 2262 C CA . VAL A 1 301 ? -14.688 18.75 9.711 1 91 301 VAL A CA 1
ATOM 2263 C C . VAL A 1 301 ? -15.703 18.453 10.805 1 91 301 VAL A C 1
ATOM 2265 O O . VAL A 1 301 ? -15.383 18.531 11.992 1 91 301 VAL A O 1
ATOM 2268 N N . VAL A 1 302 ? -16.891 17.984 10.453 1 93.56 302 VAL A N 1
ATOM 2269 C CA . VAL A 1 302 ? -17.984 17.766 11.406 1 93.56 302 VAL A CA 1
ATOM 2270 C C . VAL A 1 302 ? -17.578 16.703 12.422 1 93.56 302 VAL A C 1
ATOM 2272 O O . VAL A 1 302 ? -17.594 16.953 13.633 1 93.56 302 VAL A O 1
ATOM 2275 N N . GLN A 1 303 ? -17.141 15.555 11.953 1 95.69 303 GLN A N 1
ATOM 2276 C CA . GLN A 1 303 ? -16.719 14.477 12.844 1 95.69 303 GLN A CA 1
ATOM 2277 C C . GLN A 1 303 ? -15.562 14.93 13.734 1 95.69 303 GLN A C 1
ATOM 2279 O O . GLN A 1 303 ? -15.508 14.578 14.914 1 95.69 303 GLN A O 1
ATOM 2284 N N . ASN A 1 304 ? -14.664 15.688 13.125 1 94.75 304 ASN A N 1
ATOM 2285 C CA . ASN A 1 304 ? -13.539 16.234 13.875 1 94.75 304 ASN A CA 1
ATOM 2286 C C . ASN A 1 304 ? -14 17.094 15.039 1 94.75 304 ASN A C 1
ATOM 2288 O O . ASN A 1 304 ? -13.422 17.047 16.125 1 94.75 304 ASN A O 1
ATOM 2292 N N . SER A 1 305 ? -14.977 17.875 14.836 1 93.75 305 SER A N 1
ATOM 2293 C CA . SER A 1 305 ? -15.531 18.734 15.875 1 93.75 305 SER A CA 1
ATOM 2294 C C . SER A 1 305 ? -16.219 17.922 16.969 1 93.75 305 SER A C 1
ATOM 2296 O O . SER A 1 305 ? -16.047 18.188 18.156 1 93.75 305 SER A O 1
ATOM 2298 N N . LEU A 1 306 ? -16.938 16.906 16.547 1 95.69 306 LEU A N 1
ATOM 2299 C CA . LEU A 1 306 ? -17.703 16.094 17.484 1 95.69 306 LEU A CA 1
ATOM 2300 C C . LEU A 1 306 ? -16.781 15.312 18.422 1 95.69 306 LEU A C 1
ATOM 2302 O O . LEU A 1 306 ? -17.141 15.031 19.562 1 95.69 306 LEU A O 1
ATOM 2306 N N . THR A 1 307 ? -15.586 15 17.938 1 96.56 307 THR A N 1
ATOM 2307 C CA . THR A 1 307 ? -14.695 14.148 18.703 1 96.56 307 THR A CA 1
ATOM 2308 C C . THR A 1 307 ? -13.633 14.977 19.422 1 96.56 307 THR A C 1
ATOM 2310 O O . THR A 1 307 ? -12.773 14.438 20.125 1 96.56 307 THR A O 1
ATOM 2313 N N . SER A 1 308 ? -13.641 16.312 19.281 1 94.06 308 SER A N 1
ATOM 2314 C CA . SER A 1 308 ? -12.562 17.188 19.719 1 94.06 308 SER A CA 1
ATOM 2315 C C . SER A 1 308 ? -12.375 17.125 21.234 1 94.06 308 SER A C 1
ATOM 2317 O O . SER A 1 308 ? -11.25 17.016 21.719 1 94.06 308 SER A O 1
ATOM 2319 N N . ALA A 1 309 ? -13.453 17.172 22 1 94.31 309 ALA A N 1
ATOM 2320 C CA . ALA A 1 309 ? -13.367 17.172 23.453 1 94.31 309 ALA A CA 1
ATOM 2321 C C . ALA A 1 309 ? -12.789 15.859 23.969 1 94.31 309 ALA A C 1
ATOM 2323 O O . ALA A 1 309 ? -11.953 15.859 24.875 1 94.31 309 ALA A O 1
ATOM 2324 N N . LEU A 1 310 ? -13.258 14.812 23.375 1 96.12 310 LEU A N 1
ATOM 2325 C CA . LEU A 1 310 ? -12.773 13.484 23.734 1 96.12 310 LEU A CA 1
ATOM 2326 C C . LEU A 1 310 ? -11.281 13.344 23.453 1 96.12 310 LEU A C 1
ATOM 2328 O O . LEU A 1 310 ? -10.523 12.859 24.297 1 96.12 310 LEU A O 1
ATOM 2332 N N . ARG A 1 311 ? -10.836 13.727 22.312 1 95.19 311 ARG A N 1
ATOM 2333 C CA . ARG A 1 311 ? -9.445 13.602 21.906 1 95.19 311 ARG A CA 1
ATOM 2334 C C . ARG A 1 311 ? -8.539 14.453 22.781 1 95.19 311 ARG A C 1
ATOM 2336 O O . ARG A 1 311 ? -7.465 14.008 23.188 1 95.19 311 ARG A O 1
ATOM 2343 N N . SER A 1 312 ? -9.016 15.688 23.031 1 93.94 312 SER A N 1
ATOM 2344 C CA . SER A 1 312 ? -8.242 16.578 23.891 1 93.94 312 SER A CA 1
ATOM 2345 C C . SER A 1 312 ? -8.062 16 25.281 1 93.94 312 SER A C 1
ATOM 2347 O O . SER A 1 312 ? -6.957 16.016 25.828 1 93.94 312 SER A O 1
ATOM 2349 N N . TYR A 1 313 ? -9.125 15.5 25.828 1 96.5 313 TYR A N 1
ATOM 2350 C CA . TYR A 1 313 ? -9.078 14.883 27.156 1 96.5 313 TYR A CA 1
ATOM 2351 C C . TYR A 1 313 ? -8.156 13.672 27.156 1 96.5 313 TYR A C 1
ATOM 2353 O O . TYR A 1 313 ? -7.352 13.5 28.078 1 96.5 313 TYR A O 1
ATOM 2361 N N . ALA A 1 314 ? -8.281 12.867 26.156 1 96.88 314 ALA A N 1
ATOM 2362 C CA . ALA A 1 314 ? -7.488 11.648 26.062 1 96.88 314 ALA A CA 1
ATOM 2363 C C . ALA A 1 314 ? -6 11.969 25.969 1 96.88 314 ALA A C 1
ATOM 2365 O O . ALA A 1 314 ? -5.176 11.312 26.609 1 96.88 314 ALA A O 1
ATOM 2366 N N . GLN A 1 315 ? -5.656 12.93 25.188 1 95.12 315 GLN A N 1
ATOM 2367 C CA . GLN A 1 315 ? -4.266 13.344 25.047 1 95.12 315 GLN A CA 1
ATOM 2368 C C . GLN A 1 315 ? -3.703 13.852 26.359 1 95.12 315 GLN A C 1
ATOM 2370 O O . GLN A 1 315 ? -2.588 13.5 26.75 1 95.12 315 GLN A O 1
ATOM 2375 N N . GLN A 1 316 ? -4.5 14.633 27.062 1 95.06 316 GLN A N 1
ATOM 2376 C CA . GLN A 1 316 ? -4.066 15.242 28.312 1 95.06 316 GLN A CA 1
ATOM 2377 C C . GLN A 1 316 ? -3.902 14.188 29.406 1 95.06 316 GLN A C 1
ATOM 2379 O O . GLN A 1 316 ? -3.084 14.352 30.312 1 95.06 316 GLN A O 1
ATOM 2384 N N . ASN A 1 317 ? -4.625 13.133 29.266 1 96.62 317 ASN A N 1
ATOM 2385 C CA . ASN A 1 317 ? -4.641 12.141 30.344 1 96.62 317 ASN A CA 1
ATOM 2386 C C . ASN A 1 317 ? -3.975 10.836 29.922 1 96.62 317 ASN A C 1
ATOM 2388 O O . ASN A 1 317 ? -4.074 9.828 30.609 1 96.62 317 ASN A O 1
ATOM 2392 N N . ASN A 1 318 ? -3.359 10.859 28.766 1 96.81 318 ASN A N 1
ATOM 2393 C CA . ASN A 1 318 ? -2.592 9.727 28.266 1 96.81 318 ASN A CA 1
ATOM 2394 C C . ASN A 1 318 ? -3.457 8.477 28.125 1 96.81 318 ASN A C 1
ATOM 2396 O O . ASN A 1 318 ? -3.082 7.402 28.609 1 96.81 318 ASN A O 1
ATOM 2400 N N . LEU A 1 319 ? -4.625 8.664 27.547 1 97.12 319 LEU A N 1
ATOM 2401 C CA . LEU A 1 319 ? -5.539 7.555 27.297 1 97.12 319 LEU A CA 1
ATOM 2402 C C . LEU A 1 319 ? -5.402 7.047 25.859 1 97.12 319 LEU A C 1
ATOM 2404 O O . LEU A 1 319 ? -6.164 7.449 24.984 1 97.12 319 LEU A O 1
ATOM 2408 N N . LYS A 1 320 ? -4.535 6.086 25.625 1 96.75 320 LYS A N 1
ATOM 2409 C CA . LYS A 1 320 ? -4.098 5.652 24.297 1 96.75 320 LYS A CA 1
ATOM 2410 C C . LYS A 1 320 ? -5.277 5.164 23.469 1 96.75 320 LYS A C 1
ATOM 2412 O O . LYS A 1 320 ? -5.285 5.32 22.25 1 96.75 320 LYS A O 1
ATOM 2417 N N . ASP A 1 321 ? -6.289 4.672 24.125 1 97.69 321 ASP A N 1
ATOM 2418 C CA . ASP A 1 321 ? -7.398 4.035 23.422 1 97.69 321 ASP A CA 1
ATOM 2419 C C . ASP A 1 321 ? -8.344 5.074 22.828 1 97.69 321 ASP A C 1
ATOM 2421 O O . ASP A 1 321 ? -9.258 4.73 22.078 1 97.69 321 ASP A O 1
ATOM 2425 N N . PHE A 1 322 ? -8.062 6.348 23.125 1 97.81 322 PHE A N 1
ATOM 2426 C CA . PHE A 1 322 ? -8.984 7.395 22.703 1 97.81 322 PHE A CA 1
ATOM 2427 C C . PHE A 1 322 ? -8.234 8.539 22.031 1 97.81 322 PHE A C 1
ATOM 2429 O O . PHE A 1 322 ? -8.789 9.617 21.828 1 97.81 322 PHE A O 1
ATOM 2436 N N . ILE A 1 323 ? -6.926 8.336 21.688 1 97.25 323 ILE A N 1
ATOM 2437 C CA . ILE A 1 323 ? -6.094 9.32 21.016 1 97.25 323 ILE A CA 1
ATOM 2438 C C . ILE A 1 323 ? -5.984 8.969 19.531 1 97.25 323 ILE A C 1
ATOM 2440 O O . ILE A 1 323 ? -5.836 7.801 19.172 1 97.25 323 ILE A O 1
ATOM 2444 N N . SER A 1 324 ? -6.176 9.969 18.641 1 97.38 324 SER A N 1
ATOM 2445 C CA . SER A 1 324 ? -5.809 9.75 17.25 1 97.38 324 SER A CA 1
ATOM 2446 C C . SER A 1 324 ? -4.301 9.594 17.078 1 97.38 324 SER A C 1
ATOM 2448 O O . SER A 1 324 ? -3.586 10.578 16.891 1 97.38 324 SER A O 1
ATOM 2450 N N . MET A 1 325 ? -3.822 8.398 17.109 1 98.06 325 MET A N 1
ATOM 2451 C CA . MET A 1 325 ? -2.391 8.125 17.016 1 98.06 325 MET A CA 1
ATOM 2452 C C . MET A 1 325 ? -1.982 7.902 15.555 1 98.06 325 MET A C 1
ATOM 2454 O O . MET A 1 325 ? -1.654 6.777 15.164 1 98.06 325 MET A O 1
ATOM 2458 N N . TRP A 1 326 ? -1.97 9.039 14.836 1 98.38 326 TRP A N 1
ATOM 2459 C CA . TRP A 1 326 ? -1.612 8.992 13.422 1 98.38 326 TRP A CA 1
ATOM 2460 C C . TRP A 1 326 ? -0.174 8.516 13.242 1 98.38 326 TRP A C 1
ATOM 2462 O O . TRP A 1 326 ? 0.748 9.07 13.852 1 98.38 326 TRP A O 1
ATOM 2472 N N . ALA A 1 327 ? 0.016 7.457 12.469 1 98.5 327 ALA A N 1
ATOM 2473 C CA . ALA A 1 327 ? 1.326 6.863 12.219 1 98.5 327 ALA A CA 1
ATOM 2474 C C . ALA A 1 327 ? 1.312 6.012 10.953 1 98.5 327 ALA A C 1
ATOM 2476 O O . ALA A 1 327 ? 0.298 5.387 10.625 1 98.5 327 ALA A O 1
ATOM 2477 N N . GLY A 1 328 ? 2.414 6.043 10.273 1 98.44 328 GLY A N 1
ATOM 2478 C CA . GLY A 1 328 ? 2.551 5.238 9.07 1 98.44 328 GLY A CA 1
ATOM 2479 C C . GLY A 1 328 ? 2.955 3.805 9.352 1 98.44 328 GLY A C 1
ATOM 2480 O O . GLY A 1 328 ? 3.09 3.41 10.508 1 98.44 328 GLY A O 1
ATOM 2481 N N . GLN A 1 329 ? 3.182 3.059 8.305 1 98.5 329 GLN A N 1
ATOM 2482 C CA . GLN A 1 329 ? 3.385 1.616 8.406 1 98.5 329 GLN A CA 1
ATOM 2483 C C . GLN A 1 329 ? 4.828 1.29 8.789 1 98.5 329 GLN A C 1
ATOM 2485 O O . GLN A 1 329 ? 5.141 0.146 9.125 1 98.5 329 GLN A O 1
ATOM 2490 N N . SER A 1 330 ? 5.703 2.289 8.828 1 97.88 330 SER A N 1
ATOM 2491 C CA . SER A 1 330 ? 7.09 2.086 9.227 1 97.88 330 SER A CA 1
ATOM 2492 C C . SER A 1 330 ? 7.379 2.758 10.57 1 97.88 330 SER A C 1
ATOM 2494 O O . SER A 1 330 ? 8.539 2.98 10.914 1 97.88 330 SER A O 1
ATOM 2496 N N . SER A 1 331 ? 6.359 3.131 11.266 1 96.75 331 SER A N 1
ATOM 2497 C CA . SER A 1 331 ? 6.504 3.953 12.461 1 96.75 331 SER A CA 1
ATOM 2498 C C . SER A 1 331 ? 7.355 3.254 13.516 1 96.75 331 SER A C 1
ATOM 2500 O O . SER A 1 331 ? 8.062 3.908 14.289 1 96.75 331 SER A O 1
ATOM 2502 N N . SER A 1 332 ? 7.387 1.961 13.5 1 95.25 332 SER A N 1
ATOM 2503 C CA . SER A 1 332 ? 8.102 1.192 14.516 1 95.25 332 SER A CA 1
ATOM 2504 C C . SER A 1 332 ? 9.617 1.347 14.359 1 95.25 332 SER A C 1
ATOM 2506 O O . SER A 1 332 ? 10.375 0.963 15.25 1 95.25 332 SER A O 1
ATOM 2508 N N . LYS A 1 333 ? 10.047 1.899 13.305 1 96.62 333 LYS A N 1
ATOM 2509 C CA . LYS A 1 333 ? 11.477 2.133 13.086 1 96.62 333 LYS A CA 1
ATOM 2510 C C . LYS A 1 333 ? 11.938 3.398 13.797 1 96.62 333 LYS A C 1
ATOM 2512 O O . LYS A 1 333 ? 13.141 3.676 13.859 1 96.62 333 LYS A O 1
ATOM 2517 N N . ALA A 1 334 ? 10.992 4.137 14.352 1 97.12 334 ALA A N 1
ATOM 2518 C CA . ALA A 1 334 ? 11.328 5.367 15.062 1 97.12 334 ALA A CA 1
ATOM 2519 C C . ALA A 1 334 ? 12.102 5.066 16.344 1 97.12 334 ALA A C 1
ATOM 2521 O O . ALA A 1 334 ? 11.961 3.982 16.922 1 97.12 334 ALA A O 1
ATOM 2522 N N . VAL A 1 335 ? 12.922 6 16.75 1 97 335 VAL A N 1
ATOM 2523 C CA . VAL A 1 335 ? 13.664 5.914 18 1 97 335 VAL A CA 1
ATOM 2524 C C . VAL A 1 335 ? 13.477 7.199 18.812 1 97 335 VAL A C 1
ATOM 2526 O O . VAL A 1 335 ? 13.281 8.273 18.234 1 97 335 VAL A O 1
ATOM 2529 N N . ARG A 1 336 ? 13.508 7.027 20.094 1 97.5 336 ARG A N 1
ATOM 2530 C CA . ARG A 1 336 ? 13.484 8.211 20.953 1 97.5 336 ARG A CA 1
ATOM 2531 C C . ARG A 1 336 ? 14.766 9.023 20.797 1 97.5 336 ARG A C 1
ATOM 2533 O O . ARG A 1 336 ? 15.836 8.461 20.578 1 97.5 336 ARG A O 1
ATOM 2540 N N . GLY A 1 337 ? 14.578 10.336 20.938 1 98.12 337 GLY A N 1
ATOM 2541 C CA . GLY A 1 337 ? 15.75 11.195 20.906 1 98.12 337 GLY A CA 1
AT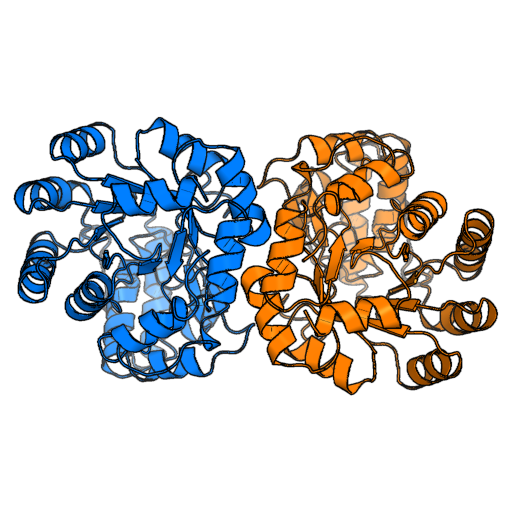OM 2542 C C . GLY A 1 337 ? 15.453 12.586 20.375 1 98.12 337 GLY A C 1
ATOM 2543 O O . GLY A 1 337 ? 14.297 12.93 20.141 1 98.12 337 GLY A O 1
ATOM 2544 N N . LYS A 1 338 ? 16.5 13.344 20.234 1 98.56 338 LYS A N 1
ATOM 2545 C CA . LYS A 1 338 ? 16.359 14.703 19.719 1 98.56 338 LYS A CA 1
ATOM 2546 C C . LYS A 1 338 ? 16.031 14.688 18.234 1 98.56 338 LYS A C 1
ATOM 2548 O O . LYS A 1 338 ? 16.516 13.82 17.484 1 98.56 338 LYS A O 1
ATOM 2553 N N . THR A 1 339 ? 15.266 15.617 17.828 1 98.62 339 THR A N 1
ATOM 2554 C CA . THR A 1 339 ? 14.914 15.758 16.422 1 98.62 339 THR A CA 1
ATOM 2555 C C . THR A 1 339 ? 16.156 15.766 15.547 1 98.62 339 THR A C 1
ATOM 2557 O O . THR A 1 339 ? 16.203 15.094 14.516 1 98.62 339 THR A O 1
ATOM 2560 N N . ARG A 1 340 ? 17.188 16.469 15.969 1 98.25 340 ARG A N 1
ATOM 2561 C CA . ARG A 1 340 ? 18.422 16.578 15.195 1 98.25 340 ARG A CA 1
ATOM 2562 C C . ARG A 1 340 ? 19.094 15.227 15.016 1 98.25 340 ARG A C 1
ATOM 2564 O O . ARG A 1 340 ? 19.672 14.953 13.961 1 98.25 340 ARG A O 1
ATOM 2571 N N . ASP A 1 341 ? 19.047 14.375 16.047 1 98.5 341 ASP A N 1
ATOM 2572 C CA . ASP A 1 341 ? 19.672 13.055 15.977 1 98.5 341 ASP A CA 1
ATOM 2573 C C . ASP A 1 341 ? 18.891 12.125 15.055 1 98.5 341 ASP A C 1
ATOM 2575 O O . ASP A 1 341 ? 19.469 11.336 14.312 1 98.5 341 ASP A O 1
ATOM 2579 N N . ILE A 1 342 ? 17.578 12.18 15.156 1 98.38 342 ILE A N 1
ATOM 2580 C CA . ILE A 1 342 ? 16.703 11.398 14.281 1 98.38 342 ILE A CA 1
ATOM 2581 C C . ILE A 1 342 ? 16.969 11.781 12.828 1 98.38 342 ILE A C 1
ATOM 2583 O O . ILE A 1 342 ? 17.109 10.914 11.969 1 98.38 342 ILE A O 1
ATOM 2587 N N . PHE A 1 343 ? 17.078 13.086 12.57 1 98.56 343 PHE A N 1
ATOM 2588 C CA . PHE A 1 343 ? 17.375 13.594 11.234 1 98.56 343 PHE A CA 1
ATOM 2589 C C . PHE A 1 343 ? 18.734 13.117 10.758 1 98.56 343 PHE A C 1
ATOM 2591 O O . PHE A 1 343 ? 18.875 12.672 9.617 1 98.56 343 PHE A O 1
ATOM 2598 N N . ALA A 1 344 ? 19.719 13.195 11.609 1 98.38 344 ALA A N 1
ATOM 2599 C CA . ALA A 1 344 ? 21.078 12.797 11.266 1 98.38 344 ALA A CA 1
ATOM 2600 C C . ALA A 1 344 ? 21.125 11.328 10.852 1 98.38 344 ALA A C 1
ATOM 2602 O O . ALA A 1 344 ? 21.844 10.961 9.922 1 98.38 344 ALA A O 1
ATOM 2603 N N . ALA A 1 345 ? 20.406 10.516 11.523 1 97.62 345 ALA A N 1
ATOM 2604 C CA . ALA A 1 345 ? 20.375 9.094 11.203 1 97.62 345 ALA A CA 1
ATOM 2605 C C . ALA A 1 345 ? 19.781 8.852 9.82 1 97.62 345 ALA A C 1
ATOM 2607 O O . ALA A 1 345 ? 20.203 7.941 9.109 1 97.62 345 ALA A O 1
ATOM 2608 N N . LEU A 1 346 ? 18.828 9.656 9.445 1 97.19 346 LEU A N 1
ATOM 2609 C CA . LEU A 1 346 ? 18.141 9.531 8.172 1 97.19 346 LEU A CA 1
ATOM 2610 C C . LEU A 1 346 ? 19.047 9.891 7.008 1 97.19 346 LEU A C 1
ATOM 2612 O O . LEU A 1 346 ? 18.922 9.336 5.914 1 97.19 346 LEU A O 1
ATOM 2616 N N . VAL A 1 347 ? 20.094 10.742 7.27 1 97.88 347 VAL A N 1
ATOM 2617 C CA . VAL A 1 347 ? 20.891 11.242 6.145 1 97.88 347 VAL A CA 1
ATOM 2618 C C . VAL A 1 347 ? 22.344 10.828 6.301 1 97.88 347 VAL A C 1
ATOM 2620 O O . VAL A 1 347 ? 23.219 11.305 5.578 1 97.88 347 VAL A O 1
ATOM 2623 N N . LYS A 1 348 ? 22.734 10 7.258 1 94.94 348 LYS A N 1
ATOM 2624 C CA . LYS A 1 348 ? 24.078 9.656 7.727 1 94.94 348 LYS A CA 1
ATOM 2625 C C . LYS A 1 348 ? 24.969 9.234 6.566 1 94.94 348 LYS A C 1
ATOM 2627 O O . LYS A 1 348 ? 26.172 9.523 6.566 1 94.94 348 LYS A O 1
ATOM 2632 N N . ASP A 1 349 ? 24.594 8.57 5.57 1 92.12 349 ASP A N 1
ATOM 2633 C CA . ASP A 1 349 ? 25.406 8.094 4.453 1 92.12 349 ASP A CA 1
ATOM 2634 C C . ASP A 1 349 ? 25.125 8.906 3.189 1 92.12 349 ASP A C 1
ATOM 2636 O O . ASP A 1 349 ? 25.375 8.438 2.076 1 92.12 349 ASP A O 1
ATOM 2640 N N . GLY A 1 350 ? 24.562 10.094 3.416 1 92 350 GLY A N 1
ATOM 2641 C CA . GLY A 1 350 ? 24.203 10.922 2.27 1 92 350 GLY A CA 1
ATOM 2642 C C . GLY A 1 350 ? 22.875 10.539 1.643 1 92 350 GLY A C 1
ATOM 2643 O O . GLY A 1 350 ? 22.047 9.906 2.287 1 92 350 GLY A O 1
ATOM 2644 N N . TRP A 1 351 ? 22.781 11.086 0.488 1 88.62 351 TRP A N 1
ATOM 2645 C CA . TRP A 1 351 ? 21.469 10.891 -0.124 1 88.62 351 TRP A CA 1
ATOM 2646 C C . TRP A 1 351 ? 21.609 10.344 -1.542 1 88.62 351 TRP A C 1
ATOM 2648 O O . TRP A 1 351 ? 20.625 9.922 -2.148 1 88.62 351 TRP A O 1
ATOM 2658 N N . GLU A 1 352 ? 22.938 10.43 -2.057 1 82.06 352 GLU A N 1
ATOM 2659 C CA . GLU A 1 352 ? 23.188 9.93 -3.406 1 82.06 352 GLU A CA 1
ATOM 2660 C C . GLU A 1 352 ? 23.469 8.43 -3.4 1 82.06 352 GLU A C 1
ATOM 2662 O O . GLU A 1 352 ? 24.094 7.922 -2.469 1 82.06 352 GLU A O 1
ATOM 2667 N N . MET B 1 1 ? 24.109 -6.031 -0.49 1 70.81 1 MET B N 1
ATOM 2668 C CA . MET B 1 1 ? 24.875 -6.703 -1.525 1 70.81 1 MET B CA 1
ATOM 2669 C C . MET B 1 1 ? 25.156 -8.156 -1.142 1 70.81 1 MET B C 1
ATOM 2671 O O . MET B 1 1 ? 25.047 -9.055 -1.977 1 70.81 1 MET B O 1
ATOM 2675 N N . LYS B 1 2 ? 25.406 -8.391 0.117 1 76.12 2 LYS B N 1
ATOM 2676 C CA . LYS B 1 2 ? 25.734 -9.75 0.545 1 76.12 2 LYS B CA 1
ATOM 2677 C C . LYS B 1 2 ? 24.547 -10.688 0.374 1 76.12 2 LYS B C 1
ATOM 2679 O O . LYS B 1 2 ? 24.703 -11.82 -0.08 1 76.12 2 LYS B O 1
ATOM 2684 N N . ASN B 1 3 ? 23.266 -10.156 0.583 1 89.94 3 ASN B N 1
ATOM 2685 C CA . ASN B 1 3 ? 22.062 -10.984 0.489 1 89.94 3 ASN B CA 1
ATOM 2686 C C . ASN B 1 3 ? 21.75 -11.359 -0.958 1 89.94 3 ASN B C 1
ATOM 2688 O O . ASN B 1 3 ? 21.328 -12.477 -1.235 1 89.94 3 ASN B O 1
ATOM 2692 N N . THR B 1 4 ? 22.078 -10.5 -1.806 1 95.69 4 THR B N 1
ATOM 2693 C CA . THR B 1 4 ? 21.812 -10.75 -3.219 1 95.69 4 THR B CA 1
ATOM 2694 C C . THR B 1 4 ? 22.781 -11.789 -3.773 1 95.69 4 THR B C 1
ATOM 2696 O O . THR B 1 4 ? 22.391 -12.688 -4.516 1 95.69 4 THR B O 1
ATOM 2699 N N . THR B 1 5 ? 24.031 -11.719 -3.354 1 95.19 5 THR B N 1
ATOM 2700 C CA . THR B 1 5 ? 25.031 -12.688 -3.789 1 95.19 5 THR B CA 1
ATOM 2701 C C . THR B 1 5 ? 24.656 -14.094 -3.33 1 95.19 5 THR B C 1
ATOM 2703 O O . THR B 1 5 ? 24.797 -15.055 -4.086 1 95.19 5 THR B O 1
ATOM 2706 N N . GLN B 1 6 ? 24.234 -14.156 -2.199 1 94.69 6 GLN B N 1
ATOM 2707 C CA . GLN B 1 6 ? 23.812 -15.445 -1.66 1 94.69 6 GLN B CA 1
ATOM 2708 C C . GLN B 1 6 ? 22.625 -16.016 -2.445 1 94.69 6 GLN B C 1
ATOM 2710 O O . GLN B 1 6 ? 22.594 -17.203 -2.75 1 94.69 6 GLN B O 1
ATOM 2715 N N . LEU B 1 7 ? 21.672 -15.18 -2.76 1 97.12 7 LEU B N 1
ATOM 2716 C CA . LEU B 1 7 ? 20.516 -15.586 -3.539 1 97.12 7 LEU B CA 1
ATOM 2717 C C . LEU B 1 7 ? 20.938 -16.125 -4.902 1 97.12 7 LEU B C 1
ATOM 2719 O O . LEU B 1 7 ? 20.469 -17.188 -5.328 1 97.12 7 LEU B O 1
ATOM 2723 N N . LEU B 1 8 ? 21.828 -15.398 -5.555 1 97.69 8 LEU B N 1
ATOM 2724 C CA . LEU B 1 8 ? 22.281 -15.773 -6.895 1 97.69 8 LEU B CA 1
ATOM 2725 C C . LEU B 1 8 ? 22.953 -17.141 -6.875 1 97.69 8 LEU B C 1
ATOM 2727 O O . LEU B 1 8 ? 22.719 -17.969 -7.746 1 97.69 8 LEU B O 1
ATOM 2731 N N . LYS B 1 9 ? 23.719 -17.344 -5.844 1 95.88 9 LYS B N 1
ATOM 2732 C CA . LYS B 1 9 ? 24.438 -18.625 -5.719 1 95.88 9 LYS B CA 1
ATOM 2733 C C . LYS B 1 9 ? 23.469 -19.766 -5.406 1 95.88 9 LYS B C 1
ATOM 2735 O O . LYS B 1 9 ? 23.547 -20.828 -6.016 1 95.88 9 LYS B O 1
ATOM 2740 N N . GLN B 1 10 ? 22.578 -19.484 -4.535 1 95.12 10 GLN B N 1
ATOM 2741 C CA . GLN B 1 10 ? 21.625 -20.5 -4.078 1 95.12 10 GLN B CA 1
ATOM 2742 C C . GLN B 1 10 ? 20.703 -20.953 -5.211 1 95.12 10 GLN B C 1
ATOM 2744 O O . GLN B 1 10 ? 20.375 -22.125 -5.32 1 95.12 10 GLN B O 1
ATOM 2749 N N . LEU B 1 11 ? 20.297 -20.031 -5.992 1 97.5 11 LEU B N 1
ATOM 2750 C CA . LEU B 1 11 ? 19.344 -20.328 -7.062 1 97.5 11 LEU B CA 1
ATOM 2751 C C . LEU B 1 11 ? 20.078 -20.578 -8.375 1 97.5 11 LEU B C 1
ATOM 2753 O O . LEU B 1 11 ? 19.469 -21.062 -9.344 1 97.5 11 LEU B O 1
ATOM 2757 N N . ASN B 1 12 ? 21.391 -20.312 -8.414 1 96.44 12 ASN B N 1
ATOM 2758 C CA . ASN B 1 12 ? 22.188 -20.422 -9.625 1 96.44 12 ASN B CA 1
ATOM 2759 C C . ASN B 1 12 ? 21.594 -19.625 -10.781 1 96.44 12 ASN B C 1
ATOM 2761 O O . ASN B 1 12 ? 21.328 -20.172 -11.852 1 96.44 12 ASN B O 1
ATOM 2765 N N . ILE B 1 13 ? 21.375 -18.328 -10.539 1 98 13 ILE B N 1
ATOM 2766 C CA . ILE B 1 13 ? 20.859 -17.406 -11.539 1 98 13 ILE B CA 1
ATOM 2767 C C . ILE B 1 13 ? 21.766 -16.203 -11.648 1 98 13 ILE B C 1
ATOM 2769 O O . ILE B 1 13 ? 22.594 -15.945 -10.766 1 98 13 ILE B O 1
ATOM 2773 N N . ASP B 1 14 ? 21.672 -15.438 -12.742 1 97.75 14 ASP B N 1
ATOM 2774 C CA . ASP B 1 14 ? 22.562 -14.32 -13.047 1 97.75 14 ASP B CA 1
ATOM 2775 C C . ASP B 1 14 ? 22 -13.016 -12.492 1 97.75 14 ASP B C 1
ATOM 2777 O O . ASP B 1 14 ? 22.766 -12.109 -12.133 1 97.75 14 ASP B O 1
ATOM 2781 N N . TYR B 1 15 ? 20.703 -12.867 -12.531 1 98.44 15 TYR B N 1
ATOM 2782 C CA . TYR B 1 15 ? 20.016 -11.672 -12.047 1 98.44 15 TYR B CA 1
ATOM 2783 C C . TYR B 1 15 ? 19.016 -12.031 -10.961 1 98.44 15 TYR B C 1
ATOM 2785 O O . TYR B 1 15 ? 18.391 -13.094 -11.008 1 98.44 15 TYR B O 1
ATOM 2793 N N . PRO B 1 16 ? 18.859 -11.211 -9.953 1 98.56 16 PRO B N 1
ATOM 2794 C CA . PRO B 1 16 ? 17.984 -11.539 -8.82 1 98.56 16 PRO B CA 1
ATOM 2795 C C . PRO B 1 16 ? 16.516 -11.266 -9.117 1 98.56 16 PRO B C 1
ATOM 2797 O O . PRO B 1 16 ? 15.859 -10.523 -8.375 1 98.56 16 PRO B O 1
ATOM 2800 N N . VAL B 1 17 ? 16.047 -11.852 -10.195 1 98.75 17 VAL B N 1
ATOM 2801 C CA . VAL B 1 17 ? 14.672 -11.664 -10.648 1 98.75 17 VAL B CA 1
ATOM 2802 C C . VAL B 1 17 ? 13.977 -13.016 -10.797 1 98.75 17 VAL B C 1
ATOM 2804 O O . VAL B 1 17 ? 14.461 -13.891 -11.523 1 98.75 17 VAL B O 1
ATOM 2807 N N . ILE B 1 18 ? 12.891 -13.148 -10.086 1 98.81 18 ILE B N 1
ATOM 2808 C CA . ILE B 1 18 ? 12.031 -14.32 -10.203 1 98.81 18 ILE B CA 1
ATOM 2809 C C . ILE B 1 18 ? 10.711 -13.922 -10.867 1 98.81 18 ILE B C 1
ATOM 2811 O O . ILE B 1 18 ? 10.047 -12.977 -10.438 1 98.81 18 ILE B O 1
ATOM 2815 N N . GLN B 1 19 ? 10.406 -14.602 -11.961 1 98.69 19 GLN B N 1
ATOM 2816 C CA . GLN B 1 19 ? 9.109 -14.406 -12.602 1 98.69 19 GLN B CA 1
ATOM 2817 C C . GLN B 1 19 ? 7.992 -15.016 -11.758 1 98.69 19 GLN B C 1
ATOM 2819 O O . GLN B 1 19 ? 8.086 -16.156 -11.32 1 98.69 19 GLN B O 1
ATOM 2824 N N . GLY B 1 20 ? 7.016 -14.203 -11.422 1 97.69 20 GLY B N 1
ATOM 2825 C CA . GLY B 1 20 ? 5.902 -14.68 -10.617 1 97.69 20 GLY B CA 1
ATOM 2826 C C . GLY B 1 20 ? 5.082 -15.758 -11.312 1 97.69 20 GLY B C 1
ATOM 2827 O O . GLY B 1 20 ? 4.938 -15.734 -12.539 1 97.69 20 GLY B O 1
ATOM 2828 N N . ALA B 1 21 ? 4.527 -16.656 -10.508 1 97.56 21 ALA B N 1
ATOM 2829 C CA . ALA B 1 21 ? 3.604 -17.672 -11.016 1 97.56 21 ALA B CA 1
ATOM 2830 C C . ALA B 1 21 ? 2.209 -17.078 -11.227 1 97.56 21 ALA B C 1
ATOM 2832 O O . ALA B 1 21 ? 1.563 -16.641 -10.266 1 97.56 21 ALA B O 1
ATOM 2833 N N . MET B 1 22 ? 1.833 -17.094 -12.422 1 97 22 MET B N 1
ATOM 2834 C CA . MET B 1 22 ? 0.53 -16.516 -12.75 1 97 22 MET B CA 1
ATOM 2835 C C . MET B 1 22 ? -0.368 -17.562 -13.414 1 97 22 MET B C 1
ATOM 2837 O O . MET B 1 22 ? -0.351 -17.719 -14.633 1 97 22 MET B O 1
ATOM 2841 N N . LEU B 1 23 ? -1.146 -18.172 -12.57 1 92.44 23 LEU B N 1
ATOM 2842 C CA . LEU B 1 23 ? -2.027 -19.219 -13.07 1 92.44 23 LEU B CA 1
ATOM 2843 C C . LEU B 1 23 ? -2.941 -18.688 -14.164 1 92.44 23 LEU B C 1
ATOM 2845 O O . LEU B 1 23 ? -3.623 -17.672 -13.977 1 92.44 23 LEU B O 1
ATOM 2849 N N . GLY B 1 24 ? -2.918 -19.281 -15.297 1 90.62 24 GLY B N 1
ATOM 2850 C CA . GLY B 1 24 ? -3.725 -18.859 -16.438 1 90.62 24 GLY B CA 1
ATOM 2851 C C . GLY B 1 24 ? -3.023 -17.844 -17.312 1 90.62 24 GLY B C 1
ATOM 2852 O O . GLY B 1 24 ? -3.555 -17.438 -18.359 1 90.62 24 GLY B O 1
ATOM 2853 N N . VAL B 1 25 ? -1.863 -17.406 -16.922 1 96 25 VAL B N 1
ATOM 2854 C CA . VAL B 1 25 ? -1.137 -16.391 -17.672 1 96 25 VAL B CA 1
ATOM 2855 C C . VAL B 1 25 ? 0.266 -16.891 -18.016 1 96 25 VAL B C 1
ATOM 2857 O O . VAL B 1 25 ? 0.659 -16.922 -19.172 1 96 25 VAL B O 1
ATOM 2860 N N . SER B 1 26 ? 1.024 -17.281 -17.031 1 97.06 26 SER B N 1
ATOM 2861 C CA . SER B 1 26 ? 2.379 -17.766 -17.281 1 97.06 26 SER B CA 1
ATOM 2862 C C . SER B 1 26 ? 2.361 -19.141 -17.953 1 97.06 26 SER B C 1
ATOM 2864 O O . SER B 1 26 ? 1.511 -19.984 -17.625 1 97.06 26 SER B O 1
ATOM 2866 N N . THR B 1 27 ? 3.264 -19.422 -18.844 1 98.19 27 THR B N 1
ATOM 2867 C CA . THR B 1 27 ? 3.369 -20.656 -19.594 1 98.19 27 THR B CA 1
ATOM 2868 C C . THR B 1 27 ? 4.742 -21.297 -19.406 1 98.19 27 THR B C 1
ATOM 2870 O O . THR B 1 27 ? 5.676 -20.641 -18.938 1 98.19 27 THR B O 1
ATOM 2873 N N . PRO B 1 28 ? 4.797 -22.562 -19.781 1 98.62 28 PRO B N 1
ATOM 2874 C CA . PRO B 1 28 ? 6.113 -23.203 -19.797 1 98.62 28 PRO B CA 1
ATOM 2875 C C . PRO B 1 28 ? 7.141 -22.422 -20.625 1 98.62 28 PRO B C 1
ATOM 2877 O O . PRO B 1 28 ? 8.289 -22.266 -20.188 1 98.62 28 PRO B O 1
ATOM 2880 N N . LYS B 1 29 ? 6.719 -21.922 -21.719 1 98.69 29 LYS B N 1
ATOM 2881 C CA . LYS B 1 29 ? 7.625 -21.172 -22.578 1 98.69 29 LYS B CA 1
ATOM 2882 C C . LYS B 1 29 ? 8.086 -19.891 -21.891 1 98.69 29 LYS B C 1
ATOM 2884 O O . LYS B 1 29 ? 9.266 -19.531 -21.969 1 98.69 29 LYS B O 1
ATOM 2889 N N . MET B 1 30 ? 7.195 -19.172 -21.234 1 98.75 30 MET B N 1
ATOM 2890 C CA . MET B 1 30 ? 7.559 -17.953 -20.5 1 98.75 30 MET B CA 1
ATOM 2891 C C . MET B 1 30 ? 8.578 -18.281 -19.406 1 98.75 30 MET B C 1
ATOM 2893 O O . MET B 1 30 ? 9.602 -17.594 -19.297 1 98.75 30 MET B O 1
ATOM 2897 N N . ALA B 1 31 ? 8.289 -19.297 -18.625 1 98.81 31 ALA B N 1
ATOM 2898 C CA . ALA B 1 31 ? 9.195 -19.703 -17.547 1 98.81 31 ALA B CA 1
ATOM 2899 C C . ALA B 1 31 ? 10.578 -20.047 -18.109 1 98.81 31 ALA B C 1
ATOM 2901 O O . ALA B 1 31 ? 11.594 -19.625 -17.547 1 98.81 31 ALA B O 1
ATOM 2902 N N . ALA B 1 32 ? 10.578 -20.781 -19.172 1 98.81 32 ALA B N 1
ATOM 2903 C CA . ALA B 1 32 ? 11.836 -21.172 -19.812 1 98.81 32 ALA B CA 1
ATOM 2904 C C . ALA B 1 32 ? 12.625 -19.953 -20.266 1 98.81 32 ALA B C 1
ATOM 2906 O O . ALA B 1 32 ? 13.844 -19.891 -20.078 1 98.81 32 ALA B O 1
ATOM 2907 N N . GLU B 1 33 ? 11.93 -18.984 -20.875 1 98.75 33 GLU B N 1
ATOM 2908 C CA . GLU B 1 33 ? 12.586 -17.797 -21.406 1 98.75 33 GLU B CA 1
ATOM 2909 C C . GLU B 1 33 ? 13.203 -16.969 -20.281 1 98.75 33 GLU B C 1
ATOM 2911 O O . GLU B 1 33 ? 14.305 -16.438 -20.422 1 98.75 33 GLU B O 1
ATOM 2916 N N . VAL B 1 34 ? 12.539 -16.859 -19.172 1 98.81 34 VAL B N 1
ATOM 2917 C CA . VAL B 1 34 ? 13.07 -16.125 -18.031 1 98.81 34 VAL B CA 1
ATOM 2918 C C . VAL B 1 34 ? 14.312 -16.828 -17.484 1 98.81 34 VAL B C 1
ATOM 2920 O O . VAL B 1 34 ? 15.328 -16.172 -17.219 1 98.81 34 VAL B O 1
ATOM 2923 N N . SER B 1 35 ? 14.219 -18.156 -17.359 1 98.81 35 SER B N 1
ATOM 2924 C CA . SER B 1 35 ? 15.359 -18.922 -16.875 1 98.81 35 SER B CA 1
ATOM 2925 C C . SER B 1 35 ? 16.562 -18.797 -17.797 1 98.81 35 SER B C 1
ATOM 2927 O O . SER B 1 35 ? 17.688 -18.625 -17.344 1 98.81 35 SER B O 1
ATOM 2929 N N . GLN B 1 36 ? 16.297 -18.828 -19.062 1 98.56 36 GLN B N 1
ATOM 2930 C CA . GLN B 1 36 ? 17.375 -18.719 -20.047 1 98.56 36 GLN B CA 1
ATOM 2931 C C . GLN B 1 36 ? 17.984 -17.328 -20.031 1 98.56 36 GLN B C 1
ATOM 2933 O O . GLN B 1 36 ? 19.172 -17.156 -20.328 1 98.56 36 GLN B O 1
ATOM 2938 N N . ALA B 1 37 ? 17.203 -16.344 -19.703 1 98.38 37 ALA B N 1
ATOM 2939 C CA . ALA B 1 37 ? 17.656 -14.961 -19.688 1 98.38 37 ALA B CA 1
ATOM 2940 C C . ALA B 1 37 ? 18.453 -14.664 -18.422 1 98.38 37 ALA B C 1
ATOM 2942 O O . ALA B 1 37 ? 19.047 -13.594 -18.281 1 98.38 37 ALA B O 1
ATOM 2943 N N . GLY B 1 38 ? 18.516 -15.586 -17.5 1 98.38 38 GLY B N 1
ATOM 2944 C CA . GLY B 1 38 ? 19.359 -15.438 -16.328 1 98.38 38 GLY B CA 1
ATOM 2945 C C . GLY B 1 38 ? 18.578 -15.211 -15.047 1 98.38 38 GLY B C 1
ATOM 2946 O O . GLY B 1 38 ? 19.172 -14.992 -13.992 1 98.38 38 GLY B O 1
ATOM 2947 N N . GLY B 1 39 ? 17.25 -15.195 -15.141 1 98.75 39 GLY B N 1
ATOM 2948 C CA . GLY B 1 39 ? 16.391 -15.172 -13.969 1 98.75 39 GLY B CA 1
ATOM 2949 C C . GLY B 1 39 ? 15.867 -16.547 -13.594 1 98.75 39 GLY B C 1
ATOM 2950 O O . GLY B 1 39 ? 16.438 -17.562 -13.977 1 98.75 39 GLY B O 1
ATOM 2951 N N . LEU B 1 40 ? 14.898 -16.578 -12.727 1 98.88 40 LEU B N 1
ATOM 2952 C CA . LEU B 1 40 ? 14.227 -17.828 -12.367 1 98.88 40 LEU B CA 1
ATOM 2953 C C . LEU B 1 40 ? 12.781 -17.828 -12.875 1 98.88 40 LEU B C 1
ATOM 2955 O O . LEU B 1 40 ? 11.945 -17.062 -12.367 1 98.88 40 LEU B O 1
ATOM 2959 N N . GLY B 1 41 ? 12.523 -18.609 -13.898 1 98.81 41 GLY B N 1
ATOM 2960 C CA . GLY B 1 41 ? 11.148 -18.812 -14.328 1 98.81 41 GLY B CA 1
ATOM 2961 C C . GLY B 1 41 ? 10.344 -19.672 -13.367 1 98.81 41 GLY B C 1
ATOM 2962 O O . GLY B 1 41 ? 10.883 -20.578 -12.742 1 98.81 41 GLY B O 1
ATOM 2963 N N . THR B 1 42 ? 9.047 -19.359 -13.25 1 98.81 42 THR B N 1
ATOM 2964 C CA . THR B 1 42 ? 8.211 -20.109 -12.32 1 98.81 42 THR B CA 1
ATOM 2965 C C . THR B 1 42 ? 6.934 -20.594 -13 1 98.81 42 THR B C 1
ATOM 2967 O O . THR B 1 42 ? 6.23 -19.812 -13.641 1 98.81 42 THR B O 1
ATOM 2970 N N . LEU B 1 43 ? 6.645 -21.828 -12.812 1 98.38 43 LEU B N 1
ATOM 2971 C CA . LEU B 1 43 ? 5.379 -22.422 -13.258 1 98.38 43 LEU B CA 1
ATOM 2972 C C . LEU B 1 43 ? 4.324 -22.312 -12.156 1 98.38 43 LEU B C 1
ATOM 2974 O O . LEU B 1 43 ? 4.629 -22.5 -10.977 1 98.38 43 LEU B O 1
ATOM 2978 N N . ALA B 1 44 ? 3.15 -22 -12.57 1 97.75 44 ALA B N 1
ATOM 2979 C CA . ALA B 1 44 ? 2.023 -22 -11.641 1 97.75 44 ALA B CA 1
ATOM 2980 C C . ALA B 1 44 ? 1.343 -23.375 -11.617 1 97.75 44 ALA B C 1
ATOM 2982 O O . ALA B 1 44 ? 0.803 -23.812 -12.633 1 97.75 44 ALA B O 1
ATOM 2983 N N . ALA B 1 45 ? 1.334 -24.016 -10.484 1 96.88 45 ALA B N 1
ATOM 2984 C CA . ALA B 1 45 ? 0.747 -25.344 -10.391 1 96.88 45 ALA B CA 1
ATOM 2985 C C . ALA B 1 45 ? -0.323 -25.406 -9.305 1 96.88 45 ALA B C 1
ATOM 2987 O O . ALA B 1 45 ? -0.968 -26.438 -9.109 1 96.88 45 ALA B O 1
ATOM 2988 N N . GLY B 1 46 ? -0.482 -24.281 -8.586 1 93.38 46 GLY B N 1
ATOM 2989 C CA . GLY B 1 46 ? -1.465 -24.25 -7.516 1 93.38 46 GLY B CA 1
ATOM 2990 C C . GLY B 1 46 ? -2.861 -24.625 -7.98 1 93.38 46 GLY B C 1
ATOM 2991 O O . GLY B 1 46 ? -3.395 -24.016 -8.906 1 93.38 46 GLY B O 1
ATOM 2992 N N . GLY B 1 47 ? -3.438 -25.625 -7.363 1 90.06 47 GLY B N 1
ATOM 2993 C CA . GLY B 1 47 ? -4.816 -25.984 -7.633 1 90.06 47 GLY B CA 1
ATOM 2994 C C . GLY B 1 47 ? -4.977 -26.844 -8.867 1 90.06 47 GLY B C 1
ATOM 2995 O O . GLY B 1 47 ? -6.086 -27.281 -9.203 1 90.06 47 GLY B O 1
ATOM 2996 N N . LEU B 1 48 ? -3.926 -27.156 -9.547 1 94.19 48 LEU B N 1
ATOM 2997 C CA . LEU B 1 48 ? -4.012 -27.984 -10.742 1 94.19 48 LEU B CA 1
ATOM 2998 C C . LEU B 1 48 ? -4.031 -29.469 -10.391 1 94.19 48 LEU B C 1
ATOM 3000 O O . LEU B 1 48 ? -3.609 -29.844 -9.297 1 94.19 48 LEU B O 1
ATOM 3004 N N . SER B 1 49 ? -4.527 -30.234 -11.32 1 94.88 49 SER B N 1
ATOM 3005 C CA . SER B 1 49 ? -4.457 -31.688 -11.148 1 94.88 49 SER B CA 1
ATOM 3006 C C . SER B 1 49 ? -3.021 -32.188 -11.258 1 94.88 49 SER B C 1
ATOM 3008 O O . SER B 1 49 ? -2.182 -31.547 -11.891 1 94.88 49 SER B O 1
ATOM 3010 N N . PRO B 1 50 ? -2.795 -33.344 -10.633 1 96.62 50 PRO B N 1
ATOM 3011 C CA . PRO B 1 50 ? -1.47 -33.938 -10.781 1 96.62 50 PRO B CA 1
ATOM 3012 C C . PRO B 1 50 ? -1.059 -34.125 -12.242 1 96.62 50 PRO B C 1
ATOM 3014 O O . PRO B 1 50 ? 0.084 -33.844 -12.602 1 96.62 50 PRO B O 1
ATOM 3017 N N . GLU B 1 51 ? -1.967 -34.562 -13.078 1 97.5 51 GLU B N 1
ATOM 3018 C CA . GLU B 1 51 ? -1.675 -34.781 -14.484 1 97.5 51 GLU B CA 1
ATOM 3019 C C . GLU B 1 51 ? -1.266 -33.5 -15.195 1 97.5 51 GLU B C 1
ATOM 3021 O O . GLU B 1 51 ? -0.297 -33.5 -15.953 1 97.5 51 GLU B O 1
ATOM 3026 N N . LYS B 1 52 ? -1.972 -32.5 -14.914 1 97.25 52 LYS B N 1
ATOM 3027 C CA . LYS B 1 52 ? -1.657 -31.203 -15.539 1 97.25 52 LYS B CA 1
ATOM 3028 C C . LYS B 1 52 ? -0.311 -30.672 -15.055 1 97.25 52 LYS B C 1
ATOM 3030 O O . LYS B 1 52 ? 0.449 -30.094 -15.828 1 97.25 52 LYS B O 1
ATOM 3035 N N . THR B 1 53 ? -0.036 -30.844 -13.797 1 98.12 53 THR B N 1
ATOM 3036 C CA . THR B 1 53 ? 1.234 -30.422 -13.227 1 98.12 53 THR B CA 1
ATOM 3037 C C . THR B 1 53 ? 2.402 -31.125 -13.898 1 98.12 53 THR B C 1
ATOM 3039 O O . THR B 1 53 ? 3.371 -30.484 -14.312 1 98.12 53 THR B O 1
ATOM 3042 N N . ILE B 1 54 ? 2.26 -32.438 -14.094 1 98.44 54 ILE B N 1
ATOM 3043 C CA . ILE B 1 54 ? 3.299 -33.219 -14.742 1 98.44 54 ILE B CA 1
ATOM 3044 C C . ILE B 1 54 ? 3.496 -32.719 -16.172 1 98.44 54 ILE B C 1
ATOM 3046 O O . ILE B 1 54 ? 4.629 -32.531 -16.625 1 98.44 54 ILE B O 1
ATOM 3050 N N . GLN B 1 55 ? 2.393 -32.5 -16.812 1 98.44 55 GLN B N 1
ATOM 3051 C CA . GLN B 1 55 ? 2.438 -32.031 -18.188 1 98.44 55 GLN B CA 1
ATOM 3052 C C . GLN B 1 55 ? 3.191 -30.719 -18.312 1 98.44 55 GLN B C 1
ATOM 3054 O O . GLN B 1 55 ? 4.062 -30.562 -19.172 1 98.44 55 GLN B O 1
ATOM 3059 N N . LEU B 1 56 ? 2.908 -29.766 -17.5 1 98.38 56 LEU B N 1
ATOM 3060 C CA . LEU B 1 56 ? 3.533 -28.453 -17.547 1 98.38 56 LEU B CA 1
ATOM 3061 C C . LEU B 1 56 ? 5.023 -28.547 -17.234 1 98.38 56 LEU B C 1
ATOM 3063 O O . LEU B 1 56 ? 5.84 -27.891 -17.875 1 98.38 56 LEU B O 1
ATOM 3067 N N . ILE B 1 57 ? 5.395 -29.344 -16.234 1 98.62 57 ILE B N 1
ATOM 3068 C CA . ILE B 1 57 ? 6.789 -29.516 -15.836 1 98.62 57 ILE B CA 1
ATOM 3069 C C . ILE B 1 57 ? 7.59 -30.109 -17 1 98.62 57 ILE B C 1
ATOM 3071 O O . ILE B 1 57 ? 8.641 -29.578 -17.359 1 98.62 57 ILE B O 1
ATOM 3075 N N . ARG B 1 58 ? 7.082 -31.125 -17.609 1 98.62 58 ARG B N 1
ATOM 3076 C CA . ARG B 1 58 ? 7.805 -31.812 -18.656 1 98.62 58 ARG B CA 1
ATOM 3077 C C . ARG B 1 58 ? 7.875 -30.969 -19.922 1 98.62 58 ARG B C 1
ATOM 3079 O O . ARG B 1 58 ? 8.883 -30.984 -20.641 1 98.62 58 ARG B O 1
ATOM 3086 N N . GLU B 1 59 ? 6.793 -30.281 -20.188 1 98.69 59 GLU B N 1
ATOM 3087 C CA . GLU B 1 59 ? 6.836 -29.328 -21.297 1 98.69 59 GLU B CA 1
ATOM 3088 C C . GLU B 1 59 ? 7.918 -28.266 -21.078 1 98.69 59 GLU B C 1
ATOM 3090 O O . GLU B 1 59 ? 8.648 -27.922 -22 1 98.69 59 GLU B O 1
ATOM 3095 N N . THR B 1 60 ? 8.039 -27.703 -19.906 1 98.75 60 THR B N 1
ATOM 3096 C CA . THR B 1 60 ? 9.047 -26.703 -19.594 1 98.75 60 THR B CA 1
ATOM 3097 C C . THR B 1 60 ? 10.453 -27.266 -19.781 1 98.75 60 THR B C 1
ATOM 3099 O O . THR B 1 60 ? 11.328 -26.594 -20.328 1 98.75 60 THR B O 1
ATOM 3102 N N . LYS B 1 61 ? 10.672 -28.516 -19.391 1 98.44 61 LYS B N 1
ATOM 3103 C CA . LYS B 1 61 ? 11.977 -29.172 -19.5 1 98.44 61 LYS B CA 1
ATOM 3104 C C . LYS B 1 61 ? 12.359 -29.344 -20.969 1 98.44 61 LYS B C 1
ATOM 3106 O O . LYS B 1 61 ? 13.547 -29.469 -21.297 1 98.44 61 LYS B O 1
ATOM 3111 N N . GLN B 1 62 ? 11.367 -29.344 -21.844 1 98.38 62 GLN B N 1
ATOM 3112 C CA . GLN B 1 62 ? 11.656 -29.406 -23.266 1 98.38 62 GLN B CA 1
ATOM 3113 C C . GLN B 1 62 ? 12.172 -28.078 -23.797 1 98.38 62 GLN B C 1
ATOM 3115 O O . GLN B 1 62 ? 12.945 -28.031 -24.75 1 98.38 62 GLN B O 1
ATOM 3120 N N . TYR B 1 63 ? 11.773 -27.031 -23.141 1 98.19 63 TYR B N 1
ATOM 3121 C CA . TYR B 1 63 ? 12.133 -25.688 -23.594 1 98.19 63 TYR B CA 1
ATOM 3122 C C . TYR B 1 63 ? 13.484 -25.266 -23.047 1 98.19 63 TYR B C 1
ATOM 3124 O O . TYR B 1 63 ? 14.156 -24.422 -23.625 1 98.19 63 TYR B O 1
ATOM 3132 N N . THR B 1 64 ? 13.883 -25.859 -21.875 1 97.94 64 THR B N 1
ATOM 3133 C CA . THR B 1 64 ? 15.109 -25.359 -21.25 1 97.94 64 THR B CA 1
ATOM 3134 C C . THR B 1 64 ? 15.734 -26.422 -20.359 1 97.94 64 THR B C 1
ATOM 3136 O O . THR B 1 64 ? 15.031 -27.266 -19.812 1 97.94 64 THR B O 1
ATOM 3139 N N . ALA B 1 65 ? 17 -26.359 -20.188 1 97.31 65 ALA B N 1
ATOM 3140 C CA . ALA B 1 65 ? 17.75 -27.172 -19.234 1 97.31 65 ALA B CA 1
ATOM 3141 C C . ALA B 1 65 ? 18.047 -26.391 -17.969 1 97.31 65 ALA B C 1
ATOM 3143 O O . ALA B 1 65 ? 18.547 -26.953 -16.984 1 97.31 65 ALA B O 1
ATOM 3144 N N . LYS B 1 66 ? 17.688 -25.078 -18.016 1 98 66 LYS B N 1
ATOM 3145 C CA . LYS B 1 66 ? 17.938 -24.219 -16.859 1 98 66 LYS B CA 1
ATOM 3146 C C . LYS B 1 66 ? 16.953 -24.531 -15.727 1 98 66 LYS B C 1
ATOM 3148 O O . LYS B 1 66 ? 15.875 -25.094 -15.969 1 98 66 LYS B O 1
ATOM 3153 N N . LYS B 1 67 ? 17.359 -24.141 -14.547 1 97.62 67 LYS B N 1
ATOM 3154 C CA . LYS B 1 67 ? 16.484 -24.297 -13.383 1 97.62 67 LYS B CA 1
ATOM 3155 C C . LYS B 1 67 ? 15.227 -23.438 -13.523 1 97.62 67 LYS B C 1
ATOM 3157 O O . LYS B 1 67 ? 15.273 -22.328 -14.047 1 97.62 67 LYS B O 1
ATOM 3162 N N . PHE B 1 68 ? 14.164 -23.969 -13.086 1 98.69 68 PHE B N 1
ATOM 3163 C CA . PHE B 1 68 ? 12.914 -23.234 -12.93 1 98.69 68 PHE B CA 1
ATOM 3164 C C . PHE B 1 68 ? 12.195 -23.672 -11.656 1 98.69 68 PHE B C 1
ATOM 3166 O O . PHE B 1 68 ? 12.547 -24.688 -11.047 1 98.69 68 PHE B O 1
ATOM 3173 N N . ALA B 1 69 ? 11.25 -22.844 -11.242 1 98.88 69 ALA B N 1
ATOM 3174 C CA . ALA B 1 69 ? 10.492 -23.109 -10.023 1 98.88 69 ALA B CA 1
ATOM 3175 C C . ALA B 1 69 ? 9.07 -23.562 -10.344 1 98.88 69 ALA B C 1
ATOM 3177 O O . ALA B 1 69 ? 8.578 -23.359 -11.461 1 98.88 69 ALA B O 1
ATOM 3178 N N . VAL B 1 70 ? 8.477 -24.234 -9.406 1 98.81 70 VAL B N 1
ATOM 3179 C CA . VAL B 1 70 ? 7.055 -24.562 -9.422 1 98.81 70 VAL B CA 1
ATOM 3180 C C . VAL B 1 70 ? 6.379 -23.969 -8.188 1 98.81 70 VAL B C 1
ATOM 3182 O O . VAL B 1 70 ? 6.867 -24.125 -7.066 1 98.81 70 VAL B O 1
ATOM 3185 N N . ASN B 1 71 ? 5.34 -23.266 -8.461 1 98.75 71 ASN B N 1
ATOM 3186 C CA . ASN B 1 71 ? 4.613 -22.641 -7.367 1 98.75 71 ASN B CA 1
ATOM 3187 C C . ASN B 1 71 ? 3.367 -23.422 -6.984 1 98.75 71 ASN B C 1
ATOM 3189 O O . ASN B 1 71 ? 2.625 -23.891 -7.855 1 98.75 71 ASN B O 1
ATOM 3193 N N . LEU B 1 72 ? 3.127 -23.531 -5.672 1 98.06 72 LEU B N 1
ATOM 3194 C CA . LEU B 1 72 ? 1.992 -24.266 -5.129 1 98.06 72 LEU B CA 1
ATOM 3195 C C . LEU B 1 72 ? 1.087 -23.344 -4.312 1 98.06 72 LEU B C 1
ATOM 3197 O O . LEU B 1 72 ? 1.517 -22.281 -3.869 1 98.06 72 LEU B O 1
ATOM 3201 N N . PHE B 1 73 ? -0.152 -23.75 -4.176 1 96.5 73 PHE B N 1
ATOM 3202 C CA . PHE B 1 73 ? -1.052 -23.172 -3.182 1 96.5 73 PHE B CA 1
ATOM 3203 C C . PHE B 1 73 ? -1.07 -24.016 -1.913 1 96.5 73 PHE B C 1
ATOM 3205 O O . PHE B 1 73 ? -1.567 -25.141 -1.92 1 96.5 73 PHE B O 1
ATOM 3212 N N . ALA B 1 74 ? -0.538 -23.469 -0.828 1 94.88 74 ALA B N 1
ATOM 3213 C CA . ALA B 1 74 ? -0.415 -24.203 0.424 1 94.88 74 ALA B CA 1
ATOM 3214 C C . ALA B 1 74 ? -1.661 -24.031 1.287 1 94.88 74 ALA B C 1
ATOM 3216 O O . ALA B 1 74 ? -1.616 -24.25 2.502 1 94.88 74 ALA B O 1
ATOM 3217 N N . HIS B 1 75 ? -2.748 -23.719 0.725 1 84.44 75 HIS B N 1
ATOM 3218 C CA . HIS B 1 75 ? -3.99 -23.547 1.472 1 84.44 75 HIS B CA 1
ATOM 3219 C C . HIS B 1 75 ? -4.574 -24.891 1.878 1 84.44 75 HIS B C 1
ATOM 3221 O O . HIS B 1 75 ? -4.27 -25.922 1.258 1 84.44 75 HIS B O 1
ATOM 3227 N N . ASP B 1 76 ? -5.367 -24.828 2.936 1 77.69 76 ASP B N 1
ATOM 3228 C CA . ASP B 1 76 ? -6.117 -26.031 3.295 1 77.69 76 ASP B CA 1
ATOM 3229 C C . ASP B 1 76 ? -7.422 -26.109 2.506 1 77.69 76 ASP B C 1
ATOM 3231 O O . ASP B 1 76 ? -8.047 -25.094 2.221 1 77.69 76 ASP B O 1
ATOM 3235 N N . VAL B 1 77 ? -7.77 -27.234 2.098 1 74.38 77 VAL B N 1
ATOM 3236 C CA . VAL B 1 77 ? -9.062 -27.469 1.471 1 74.38 77 VAL B CA 1
ATOM 3237 C C . VAL B 1 77 ? -10.164 -27.438 2.531 1 74.38 77 VAL B C 1
ATOM 3239 O O . VAL B 1 77 ? -10.031 -28.062 3.588 1 74.38 77 VAL B O 1
ATOM 3242 N N . PRO B 1 78 ? -11.133 -26.609 2.18 1 74.94 78 PRO B N 1
ATOM 3243 C CA . PRO B 1 78 ? -12.195 -26.516 3.186 1 74.94 78 PRO B CA 1
ATOM 3244 C C . PRO B 1 78 ? -12.82 -27.875 3.498 1 74.94 78 PRO B C 1
ATOM 3246 O O . PRO B 1 78 ? -13.102 -28.656 2.584 1 74.94 78 PRO B O 1
ATOM 3249 N N . ARG B 1 79 ? -13.117 -28.125 4.828 1 71.44 79 ARG B N 1
ATOM 3250 C CA . ARG B 1 79 ? -13.758 -29.359 5.301 1 71.44 79 ARG B CA 1
ATOM 3251 C C . ARG B 1 79 ? -15.273 -29.234 5.258 1 71.44 79 ARG B C 1
ATOM 3253 O O . ARG B 1 79 ? -15.977 -30.219 5.02 1 71.44 79 ARG B O 1
ATOM 3260 N N . GLU B 1 80 ? -15.617 -28.016 5.387 1 84.06 80 GLU B N 1
ATOM 3261 C CA . GLU B 1 80 ? -17.047 -27.75 5.418 1 84.06 80 GLU B CA 1
ATOM 3262 C C . GLU B 1 80 ? -17.391 -26.5 4.598 1 84.06 80 GLU B C 1
ATOM 3264 O O . GLU B 1 80 ? -16.641 -25.516 4.602 1 84.06 80 GLU B O 1
ATOM 3269 N N . ILE B 1 81 ? -18.438 -26.688 3.836 1 89.19 81 ILE B N 1
ATOM 3270 C CA . ILE B 1 81 ? -18.953 -25.609 3.012 1 89.19 81 ILE B CA 1
ATOM 3271 C C . ILE B 1 81 ? -20.203 -25.016 3.66 1 89.19 81 ILE B C 1
ATOM 3273 O O . ILE B 1 81 ? -21.094 -25.75 4.105 1 89.19 81 ILE B O 1
ATOM 3277 N N . ASP B 1 82 ? -20.219 -23.703 3.854 1 92.69 82 ASP B N 1
ATOM 3278 C CA . ASP B 1 82 ? -21.453 -23.047 4.289 1 92.69 82 ASP B CA 1
ATOM 3279 C C . ASP B 1 82 ? -22.516 -23.109 3.199 1 92.69 82 ASP B C 1
ATOM 3281 O O . ASP B 1 82 ? -22.484 -22.312 2.258 1 92.69 82 ASP B O 1
ATOM 3285 N N . ILE B 1 83 ? -23.422 -23.906 3.459 1 94.19 83 ILE B N 1
ATOM 3286 C CA . ILE B 1 83 ? -24.422 -24.234 2.441 1 94.19 83 ILE B CA 1
ATOM 3287 C C . ILE B 1 83 ? -25.281 -23.016 2.15 1 94.19 83 ILE B C 1
ATOM 3289 O O . ILE B 1 83 ? -25.672 -22.781 1.004 1 94.19 83 ILE B O 1
ATOM 3293 N N . GLN B 1 84 ? -25.547 -22.219 3.123 1 95.56 84 GLN B N 1
ATOM 3294 C CA . GLN B 1 84 ? -26.375 -21.031 2.932 1 95.56 84 GLN B CA 1
ATOM 3295 C C . GLN B 1 84 ? -25.672 -20.016 2.055 1 95.56 84 GLN B C 1
ATOM 3297 O O . GLN B 1 84 ? -26.25 -19.5 1.094 1 95.56 84 GLN B O 1
ATOM 3302 N N . ASP B 1 85 ? -24.438 -19.719 2.393 1 95.56 85 ASP B N 1
ATOM 3303 C CA . ASP B 1 85 ? -23.656 -18.797 1.585 1 95.56 85 ASP B CA 1
ATOM 3304 C C . ASP B 1 85 ? -23.469 -19.312 0.161 1 95.56 85 ASP B C 1
ATOM 3306 O O . ASP B 1 85 ? -23.547 -18.547 -0.8 1 95.56 85 ASP B O 1
ATOM 3310 N N . PHE B 1 86 ? -23.266 -20.609 0.104 1 96.88 86 PHE B N 1
ATOM 3311 C CA . PHE B 1 86 ? -23.109 -21.266 -1.19 1 96.88 86 PHE B CA 1
ATOM 3312 C C . PHE B 1 86 ? -24.359 -21.078 -2.041 1 96.88 86 PHE B C 1
ATOM 3314 O O . PHE B 1 86 ? -24.281 -20.641 -3.188 1 96.88 86 PHE B O 1
ATOM 3321 N N . ASN B 1 87 ? -25.484 -21.328 -1.493 1 97.25 87 ASN B N 1
ATOM 3322 C CA . ASN B 1 87 ? -26.734 -21.234 -2.227 1 97.25 87 ASN B CA 1
ATOM 3323 C C . ASN B 1 87 ? -27.062 -19.797 -2.615 1 97.25 87 ASN B C 1
ATOM 3325 O O . ASN B 1 87 ? -27.516 -19.547 -3.732 1 97.25 87 ASN B O 1
ATOM 3329 N N . HIS B 1 88 ? -26.844 -18.906 -1.713 1 98 88 HIS B N 1
ATOM 3330 C CA . HIS B 1 88 ? -27.109 -17.5 -2.006 1 98 88 HIS B CA 1
ATOM 3331 C C . HIS B 1 88 ? -26.25 -17.016 -3.176 1 98 88 HIS B C 1
ATOM 3333 O O . HIS B 1 88 ? -26.75 -16.328 -4.07 1 98 88 HIS B O 1
ATOM 3339 N N . MET B 1 89 ? -25.016 -17.375 -3.119 1 98.06 89 MET B N 1
ATOM 3340 C CA . MET B 1 89 ? -24.109 -16.969 -4.184 1 98.06 89 MET B CA 1
ATOM 3341 C C . MET B 1 89 ? -24.469 -17.656 -5.5 1 98.06 89 MET B C 1
ATOM 3343 O O . MET B 1 89 ? -24.453 -17.016 -6.555 1 98.06 89 MET B O 1
ATOM 3347 N N . GLN B 1 90 ? -24.75 -18.906 -5.438 1 97.94 90 GLN B N 1
ATOM 3348 C CA . GLN B 1 90 ? -25.125 -19.641 -6.645 1 97.94 90 GLN B CA 1
ATOM 3349 C C . GLN B 1 90 ? -26.375 -19.031 -7.293 1 97.94 90 GLN B C 1
ATOM 3351 O O . GLN B 1 90 ? -26.422 -18.844 -8.516 1 97.94 90 GLN B O 1
ATOM 3356 N N . ASP B 1 91 ? -27.375 -18.656 -6.441 1 98.12 91 ASP B N 1
ATOM 3357 C CA . ASP B 1 91 ? -28.578 -18.031 -6.949 1 98.12 91 ASP B CA 1
ATOM 3358 C C . ASP B 1 91 ? -28.266 -16.703 -7.625 1 98.12 91 ASP B C 1
ATOM 3360 O O . ASP B 1 91 ? -28.781 -16.406 -8.711 1 98.12 91 ASP B O 1
ATOM 3364 N N . PHE B 1 92 ? -27.5 -15.93 -7.02 1 98.5 92 PHE B N 1
ATOM 3365 C CA . PHE B 1 92 ? -27.109 -14.641 -7.566 1 98.5 92 PHE B CA 1
ATOM 3366 C C . PHE B 1 92 ? -26.391 -14.812 -8.906 1 98.5 92 PHE B C 1
ATOM 3368 O O . PHE B 1 92 ? -26.734 -14.141 -9.883 1 98.5 92 PHE B O 1
ATOM 3375 N N . LEU B 1 93 ? -25.359 -15.727 -8.953 1 98.5 93 LEU B N 1
ATOM 3376 C CA . LEU B 1 93 ? -24.562 -15.938 -10.156 1 98.5 93 LEU B CA 1
ATOM 3377 C C . LEU B 1 93 ? -25.422 -16.469 -11.297 1 98.5 93 LEU B C 1
ATOM 3379 O O . LEU B 1 93 ? -25.234 -16.078 -12.453 1 98.5 93 LEU B O 1
ATOM 3383 N N . GLN B 1 94 ? -26.344 -17.359 -10.93 1 97.88 94 GLN B N 1
ATOM 3384 C CA . GLN B 1 94 ? -27.25 -17.875 -11.945 1 97.88 94 GLN B CA 1
ATOM 3385 C C . GLN B 1 94 ? -28.047 -16.75 -12.594 1 97.88 94 GLN B C 1
ATOM 3387 O O . GLN B 1 94 ? -28.156 -16.672 -13.82 1 97.88 94 GLN B O 1
ATOM 3392 N N . ALA B 1 95 ? -28.625 -15.914 -11.758 1 98.12 95 ALA B N 1
ATOM 3393 C CA . ALA B 1 95 ? -29.406 -14.789 -12.258 1 98.12 95 ALA B CA 1
ATOM 3394 C C . ALA B 1 95 ? -28.531 -13.812 -13.047 1 98.12 95 ALA B C 1
ATOM 3396 O O . ALA B 1 95 ? -28.938 -13.32 -14.102 1 98.12 95 ALA B O 1
ATOM 3397 N N . TYR B 1 96 ? -27.391 -13.492 -12.523 1 98.12 96 TYR B N 1
ATOM 3398 C CA . TYR B 1 96 ? -26.453 -12.562 -13.164 1 98.12 96 TYR B CA 1
ATOM 3399 C C . TYR B 1 96 ? -26.031 -13.07 -14.539 1 98.12 96 TYR B C 1
ATOM 3401 O O . TYR B 1 96 ? -26.016 -12.305 -15.508 1 98.12 96 TYR B O 1
ATOM 3409 N N . CYS B 1 97 ? -25.672 -14.367 -14.594 1 97.81 97 CYS B N 1
ATOM 3410 C CA . CYS B 1 97 ? -25.25 -14.969 -15.852 1 97.81 97 CYS B CA 1
ATOM 3411 C C . CYS B 1 97 ? -26.391 -14.969 -16.859 1 97.81 97 CYS B C 1
ATOM 3413 O O . CYS B 1 97 ? -26.172 -14.68 -18.047 1 97.81 97 CYS B O 1
ATOM 3415 N N . LYS B 1 98 ? -27.547 -15.281 -16.391 1 97.25 98 LYS B N 1
ATOM 3416 C CA . LYS B 1 98 ? -28.719 -15.25 -17.281 1 97.25 98 LYS B CA 1
ATOM 3417 C C . LYS B 1 98 ? -28.922 -13.859 -17.859 1 97.25 98 LYS B C 1
ATOM 3419 O O . LYS B 1 98 ? -29.094 -13.703 -19.078 1 97.25 98 LYS B O 1
ATOM 3424 N N . THR B 1 99 ? -28.859 -12.875 -17.062 1 97.44 99 THR B N 1
ATOM 3425 C CA . THR B 1 99 ? -29.078 -11.492 -17.453 1 97.44 99 THR B CA 1
ATOM 3426 C C . THR B 1 99 ? -28.016 -11.047 -18.469 1 97.44 99 THR B C 1
ATOM 3428 O O . THR B 1 99 ? -28.312 -10.273 -19.375 1 97.44 99 THR B O 1
ATOM 3431 N N . ASN B 1 100 ? -26.797 -11.516 -18.312 1 97.12 100 ASN B N 1
ATOM 3432 C CA . ASN B 1 100 ? -25.688 -11.07 -19.156 1 97.12 100 ASN B CA 1
ATOM 3433 C C . ASN B 1 100 ? -25.406 -12.07 -20.281 1 97.12 100 ASN B C 1
ATOM 3435 O O . ASN B 1 100 ? -24.391 -11.953 -20.984 1 97.12 100 ASN B O 1
ATOM 3439 N N . GLN B 1 101 ? -26.234 -13.141 -20.375 1 95.75 101 GLN B N 1
ATOM 3440 C CA . GLN B 1 101 ? -26.125 -14.164 -21.406 1 95.75 101 GLN B CA 1
ATOM 3441 C C . GLN B 1 101 ? -24.797 -14.891 -21.328 1 95.75 101 GLN B C 1
ATOM 3443 O O . GLN B 1 101 ? -24.094 -15.047 -22.328 1 95.75 101 GLN B O 1
ATOM 3448 N N . LEU B 1 102 ? -24.391 -15.195 -20.156 1 96.56 102 LEU B N 1
ATOM 3449 C CA . LEU B 1 102 ? -23.203 -15.984 -19.859 1 96.56 102 LEU B CA 1
ATOM 3450 C C . LEU B 1 102 ? -23.578 -17.391 -19.422 1 96.56 102 LEU B C 1
ATOM 3452 O O . LEU B 1 102 ? -24.672 -17.625 -18.891 1 96.56 102 LEU B O 1
ATOM 3456 N N . PRO B 1 103 ? -22.781 -18.297 -19.688 1 94.81 103 PRO B N 1
ATOM 3457 C CA . PRO B 1 103 ? -23.062 -19.656 -19.219 1 94.81 103 PRO B CA 1
ATOM 3458 C C . PRO B 1 103 ? -22.969 -19.797 -17.703 1 94.81 103 PRO B C 1
ATOM 3460 O O . PRO B 1 103 ? -22.156 -19.125 -17.078 1 94.81 103 PRO B O 1
ATOM 3463 N N . PHE B 1 104 ? -23.734 -20.609 -17.203 1 94.88 104 PHE B N 1
ATOM 3464 C CA . PHE B 1 104 ? -23.703 -20.953 -15.781 1 94.88 104 PHE B CA 1
ATOM 3465 C C . PHE B 1 104 ? -23.938 -22.438 -15.57 1 94.88 104 PHE B C 1
ATOM 3467 O O . PHE B 1 104 ? -24.781 -23.047 -16.25 1 94.88 104 PHE B O 1
ATOM 3474 N N . GLU B 1 105 ? -23.141 -22.984 -14.75 1 92.75 105 GLU B N 1
ATOM 3475 C CA . GLU B 1 105 ? -23.266 -24.391 -14.391 1 92.75 105 GLU B CA 1
ATOM 3476 C C . GLU B 1 105 ? -23.672 -24.547 -12.93 1 92.75 105 GLU B C 1
ATOM 3478 O O . GLU B 1 105 ? -22.922 -24.156 -12.023 1 92.75 105 GLU B O 1
ATOM 3483 N N . LEU B 1 106 ? -24.797 -25.125 -12.727 1 94.69 106 LEU B N 1
ATOM 3484 C CA . LEU B 1 106 ? -25.203 -25.422 -11.359 1 94.69 106 LEU B CA 1
ATOM 3485 C C . LEU B 1 106 ? -24.281 -26.453 -10.719 1 94.69 106 LEU B C 1
ATOM 3487 O O . LEU B 1 106 ? -23.922 -27.438 -11.352 1 94.69 106 LEU B O 1
ATOM 3491 N N . LYS B 1 107 ? -23.859 -26.109 -9.523 1 94.5 107 LYS B N 1
ATOM 3492 C CA . LYS B 1 107 ? -22.984 -27.016 -8.781 1 94.5 107 LYS B CA 1
ATOM 3493 C C . LYS B 1 107 ? -23.641 -27.5 -7.496 1 94.5 107 LYS B C 1
ATOM 3495 O O . LYS B 1 107 ? -24.5 -26.812 -6.938 1 94.5 107 LYS B O 1
ATOM 3500 N N . LYS B 1 108 ? -23.25 -28.688 -7.156 1 93.81 108 LYS B N 1
ATOM 3501 C CA . LYS B 1 108 ? -23.594 -29.188 -5.836 1 93.81 108 LYS B CA 1
ATOM 3502 C C . LYS B 1 108 ? -22.375 -29.219 -4.914 1 93.81 108 LYS B C 1
ATOM 3504 O O . LYS B 1 108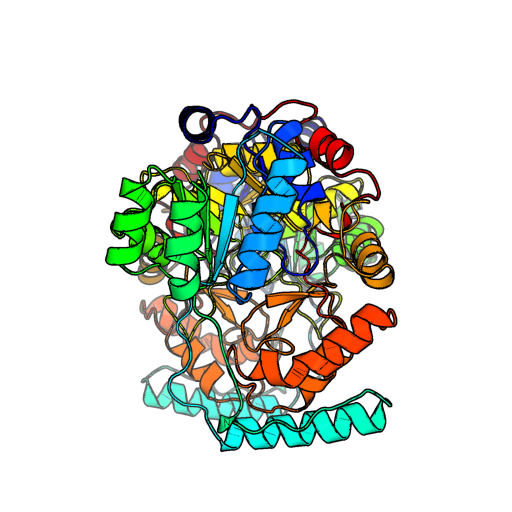 ? -21.281 -29.562 -5.344 1 93.81 108 LYS B O 1
ATOM 3509 N N . PRO B 1 109 ? -22.625 -28.719 -3.729 1 90.62 109 PRO B N 1
ATOM 3510 C CA . PRO B 1 109 ? -21.484 -28.703 -2.801 1 90.62 109 PRO B CA 1
ATOM 3511 C C . PRO B 1 109 ? -20.734 -30.031 -2.746 1 90.62 109 PRO B C 1
ATOM 3513 O O . PRO B 1 109 ? -19.516 -30.047 -2.658 1 90.62 109 PRO B O 1
ATOM 3516 N N . GLU B 1 110 ? -21.469 -31.109 -2.9 1 87.5 110 GLU B N 1
ATOM 3517 C CA . GLU B 1 110 ? -20.891 -32.438 -2.762 1 87.5 110 GLU B CA 1
ATOM 3518 C C . GLU B 1 110 ? -20.047 -32.812 -3.986 1 87.5 110 GLU B C 1
ATOM 3520 O O . GLU B 1 110 ? -19.219 -33.719 -3.922 1 87.5 110 GLU B O 1
ATOM 3525 N N . ASP B 1 111 ? -20.266 -32.125 -5.035 1 87.38 111 ASP B N 1
ATOM 3526 C CA . ASP B 1 111 ? -19.578 -32.438 -6.285 1 87.38 111 ASP B CA 1
ATOM 3527 C C . ASP B 1 111 ? -18.297 -31.625 -6.438 1 87.38 111 ASP B C 1
ATOM 3529 O O . ASP B 1 111 ? -17.531 -31.844 -7.383 1 87.38 111 ASP B O 1
ATOM 3533 N N . LEU B 1 112 ? -18.094 -30.75 -5.52 1 88.31 112 LEU B N 1
ATOM 3534 C CA . LEU B 1 112 ? -16.891 -29.922 -5.625 1 88.31 112 LEU B CA 1
ATOM 3535 C C . LEU B 1 112 ? -15.641 -30.703 -5.273 1 88.31 112 LEU B C 1
ATOM 3537 O O . LEU B 1 112 ? -15.609 -31.422 -4.266 1 88.31 112 LEU B O 1
ATOM 3541 N N . HIS B 1 113 ? -14.742 -30.766 -6.188 1 83.88 113 HIS B N 1
ATOM 3542 C CA . HIS B 1 113 ? -13.453 -31.406 -5.996 1 83.88 113 HIS B CA 1
ATOM 3543 C C . HIS B 1 113 ? -12.32 -30.391 -6.039 1 83.88 113 HIS B C 1
ATOM 3545 O O . HIS B 1 113 ? -12.297 -29.516 -6.91 1 83.88 113 HIS B O 1
ATOM 3551 N N . PHE B 1 114 ? -11.453 -30.594 -5.023 1 86.56 114 PHE B N 1
ATOM 3552 C CA . PHE B 1 114 ? -10.336 -29.672 -4.914 1 86.56 114 PHE B CA 1
ATOM 3553 C C . PHE B 1 114 ? -9.008 -30.406 -4.824 1 86.56 114 PHE B C 1
ATOM 3555 O O . PHE B 1 114 ? -8.93 -31.469 -4.188 1 86.56 114 PHE B O 1
ATOM 3562 N N . TYR B 1 115 ? -8.047 -29.969 -5.504 1 89.56 115 TYR B N 1
ATOM 3563 C CA . TYR B 1 115 ? -6.699 -30.516 -5.398 1 89.56 115 TYR B CA 1
ATOM 3564 C C . TYR B 1 115 ? -5.898 -29.797 -4.316 1 89.56 115 TYR B C 1
ATOM 3566 O O . TYR B 1 115 ? -5.988 -28.578 -4.176 1 89.56 115 TYR B O 1
ATOM 3574 N N . SER B 1 116 ? -5.145 -30.562 -3.602 1 90.81 116 SER B N 1
ATOM 3575 C CA . SER B 1 116 ? -4.246 -30.047 -2.574 1 90.81 116 SER B CA 1
ATOM 3576 C C . SER B 1 116 ? -2.799 -30.062 -3.051 1 90.81 116 SER B C 1
ATOM 3578 O O . SER B 1 116 ? -2.441 -30.812 -3.955 1 90.81 116 SER B O 1
ATOM 3580 N N . TYR B 1 117 ? -1.981 -29.172 -2.361 1 94.44 117 TYR B N 1
ATOM 3581 C CA . TYR B 1 117 ? -0.56 -29.203 -2.689 1 94.44 117 TYR B CA 1
ATOM 3582 C C . TYR B 1 117 ? 0.045 -30.562 -2.354 1 94.44 117 TYR B C 1
ATOM 3584 O O . TYR B 1 117 ? 1.064 -30.953 -2.926 1 94.44 117 TYR B O 1
ATOM 3592 N N . GLN B 1 118 ? -0.569 -31.312 -1.486 1 93.5 118 GLN B N 1
ATOM 3593 C CA . GLN B 1 118 ? -0.075 -32.625 -1.094 1 93.5 118 GLN B CA 1
ATOM 3594 C C . GLN B 1 118 ? -0.093 -33.594 -2.273 1 93.5 118 GLN B C 1
ATOM 3596 O O . GLN B 1 118 ? 0.745 -34.5 -2.355 1 93.5 118 GLN B O 1
ATOM 3601 N N . ASP B 1 119 ? -1.028 -33.344 -3.141 1 92.5 119 ASP B N 1
ATOM 3602 C CA . ASP B 1 119 ? -1.136 -34.188 -4.336 1 92.5 119 ASP B CA 1
ATOM 3603 C C . ASP B 1 119 ? 0.044 -33.938 -5.277 1 92.5 119 ASP B C 1
ATOM 3605 O O . ASP B 1 119 ? 0.275 -34.75 -6.195 1 92.5 119 ASP B O 1
ATOM 3609 N N . GLN B 1 120 ? 0.773 -32.906 -5.027 1 95.75 120 GLN B N 1
ATOM 3610 C CA . GLN B 1 120 ? 1.789 -32.469 -5.977 1 95.75 120 GLN B CA 1
ATOM 3611 C C . GLN B 1 120 ? 3.191 -32.781 -5.465 1 95.75 120 GLN B C 1
ATOM 3613 O O . GLN B 1 120 ? 4.156 -32.781 -6.234 1 95.75 120 GLN B O 1
ATOM 3618 N N . ILE B 1 121 ? 3.35 -33.125 -4.191 1 97.56 121 ILE B N 1
ATOM 3619 C CA . ILE B 1 121 ? 4.656 -33.219 -3.549 1 97.56 121 ILE B CA 1
ATOM 3620 C C . ILE B 1 121 ? 5.477 -34.312 -4.207 1 97.56 121 ILE B C 1
ATOM 3622 O O . ILE B 1 121 ? 6.621 -34.094 -4.609 1 97.56 121 ILE B O 1
ATOM 3626 N N . ASP B 1 122 ? 4.879 -35.469 -4.34 1 97.44 122 ASP B N 1
ATOM 3627 C CA . ASP B 1 122 ? 5.598 -36.594 -4.934 1 97.44 122 ASP B CA 1
ATOM 3628 C C . ASP B 1 122 ? 6.004 -36.281 -6.371 1 97.44 122 ASP B C 1
ATOM 3630 O O . ASP B 1 122 ? 7.078 -36.688 -6.82 1 97.44 122 ASP B O 1
ATOM 3634 N N . ILE B 1 123 ? 5.184 -35.594 -7.074 1 98.19 123 ILE B N 1
ATOM 3635 C CA . ILE B 1 123 ? 5.461 -35.219 -8.453 1 98.19 123 ILE B CA 1
ATOM 3636 C C . ILE B 1 123 ? 6.699 -34.312 -8.5 1 98.19 123 ILE B C 1
ATOM 3638 O O . ILE B 1 123 ? 7.582 -34.531 -9.336 1 98.19 123 ILE B O 1
ATOM 3642 N N . LEU B 1 124 ? 6.75 -33.375 -7.594 1 98.56 124 LEU B N 1
ATOM 3643 C CA . LEU B 1 124 ? 7.859 -32.438 -7.566 1 98.56 124 LEU B CA 1
ATOM 3644 C C . LEU B 1 124 ? 9.172 -33.125 -7.227 1 98.56 124 LEU B C 1
ATOM 3646 O O . LEU B 1 124 ? 10.227 -32.781 -7.758 1 98.56 124 LEU B O 1
ATOM 3650 N N . ILE B 1 125 ? 9.094 -34.125 -6.352 1 98.25 125 ILE B N 1
ATOM 3651 C CA . ILE B 1 125 ? 10.273 -34.906 -5.961 1 98.25 125 ILE B CA 1
ATOM 3652 C C . ILE B 1 125 ? 10.734 -35.75 -7.137 1 98.25 125 ILE B C 1
ATOM 3654 O O . ILE B 1 125 ? 11.906 -35.75 -7.496 1 98.25 125 ILE B O 1
ATOM 3658 N N . ASP B 1 126 ? 9.758 -36.438 -7.777 1 98.19 126 ASP B N 1
ATOM 3659 C CA . ASP B 1 126 ? 10.062 -37.312 -8.891 1 98.19 126 ASP B CA 1
ATOM 3660 C C . ASP B 1 126 ? 10.656 -36.562 -10.062 1 98.19 126 ASP B C 1
ATOM 3662 O O . ASP B 1 126 ? 11.555 -37.031 -10.75 1 98.19 126 ASP B O 1
ATOM 3666 N N . GLU B 1 127 ? 10.148 -35.375 -10.281 1 98.19 127 GLU B N 1
ATOM 3667 C CA . GLU B 1 127 ? 10.594 -34.562 -11.398 1 98.19 127 GLU B CA 1
ATOM 3668 C C . GLU B 1 127 ? 11.812 -33.719 -11.023 1 98.19 127 GLU B C 1
ATOM 3670 O O . GLU B 1 127 ? 12.305 -32.938 -11.828 1 98.19 127 GLU B O 1
ATOM 3675 N N . LYS B 1 128 ? 12.297 -33.812 -9.789 1 97.81 128 LYS B N 1
ATOM 3676 C CA . LYS B 1 128 ? 13.508 -33.188 -9.281 1 97.81 128 LYS B CA 1
ATOM 3677 C C . LYS B 1 128 ? 13.445 -31.672 -9.461 1 97.81 128 LYS B C 1
ATOM 3679 O O . LYS B 1 128 ? 14.367 -31.062 -9.992 1 97.81 128 LYS B O 1
ATOM 3684 N N . ILE B 1 129 ? 12.367 -31.125 -9.086 1 98.56 129 ILE B N 1
ATOM 3685 C CA . ILE B 1 129 ? 12.195 -29.672 -9.172 1 98.56 129 ILE B CA 1
ATOM 3686 C C . ILE B 1 129 ? 13.141 -28.984 -8.18 1 98.56 129 ILE B C 1
ATOM 3688 O O . ILE B 1 129 ? 13.047 -29.219 -6.973 1 98.56 129 ILE B O 1
ATOM 3692 N N . PRO B 1 130 ? 13.961 -28.094 -8.664 1 98.25 130 PRO B N 1
ATOM 3693 C CA . PRO B 1 130 ? 15.008 -27.547 -7.805 1 98.25 130 PRO B CA 1
ATOM 3694 C C . PRO B 1 130 ? 14.492 -26.453 -6.867 1 98.25 130 PRO B C 1
ATOM 3696 O O . PRO B 1 130 ? 15.094 -26.203 -5.82 1 98.25 130 PRO B O 1
ATOM 3699 N N . VAL B 1 131 ? 13.469 -25.734 -7.27 1 98.81 131 VAL B N 1
ATOM 3700 C CA . VAL B 1 131 ? 12.922 -24.656 -6.469 1 98.81 131 VAL B CA 1
ATOM 3701 C C . VAL B 1 131 ? 11.406 -24.781 -6.391 1 98.81 131 VAL B C 1
ATOM 3703 O O . VAL B 1 131 ? 10.734 -24.906 -7.418 1 98.81 131 VAL B O 1
ATOM 3706 N N . VAL B 1 132 ? 10.867 -24.781 -5.203 1 98.81 132 VAL B N 1
ATOM 3707 C CA . VAL B 1 132 ? 9.43 -24.828 -4.969 1 98.81 132 VAL B CA 1
ATOM 3708 C C . VAL B 1 132 ? 8.992 -23.594 -4.176 1 98.81 132 VAL B C 1
ATOM 3710 O O . VAL B 1 132 ? 9.531 -23.328 -3.098 1 98.81 132 VAL B O 1
ATOM 3713 N N . SER B 1 133 ? 8.164 -22.828 -4.77 1 98.81 133 SER B N 1
ATOM 3714 C CA . SER B 1 133 ? 7.555 -21.703 -4.062 1 98.81 133 SER B CA 1
ATOM 3715 C C . SER B 1 133 ? 6.094 -21.984 -3.729 1 98.81 133 SER B C 1
ATOM 3717 O O . SER B 1 133 ? 5.484 -22.891 -4.305 1 98.81 133 SER B O 1
ATOM 3719 N N . PHE B 1 134 ? 5.609 -21.312 -2.736 1 98.69 134 PHE B N 1
ATOM 3720 C CA . PHE B 1 134 ? 4.211 -21.516 -2.387 1 98.69 134 PHE B CA 1
ATOM 3721 C C . PHE B 1 134 ? 3.617 -20.25 -1.77 1 98.69 134 PHE B C 1
ATOM 3723 O O . PHE B 1 134 ? 4.352 -19.375 -1.315 1 98.69 134 PHE B O 1
ATOM 3730 N N . THR B 1 135 ? 2.338 -20.141 -1.869 1 97.56 135 THR B N 1
ATOM 3731 C CA . THR B 1 135 ? 1.536 -19.062 -1.316 1 97.56 135 THR B CA 1
ATOM 3732 C C . THR B 1 135 ? 0.283 -19.609 -0.636 1 97.56 135 THR B C 1
ATOM 3734 O O . THR B 1 135 ? 0.065 -20.812 -0.606 1 97.56 135 THR B O 1
ATOM 3737 N N . PHE B 1 136 ? -0.454 -18.812 0.16 1 94.94 136 PHE B N 1
ATOM 3738 C CA . PHE B 1 136 ? -1.739 -19.094 0.787 1 94.94 136 PHE B CA 1
ATOM 3739 C C . PHE B 1 136 ? -1.546 -19.766 2.143 1 94.94 136 PHE B C 1
ATOM 3741 O O . PHE B 1 136 ? -2.518 -20.031 2.852 1 94.94 136 PHE B O 1
ATOM 3748 N N . GLY B 1 137 ? -0.342 -19.984 2.512 1 95.88 137 GLY B N 1
ATOM 3749 C CA . GLY B 1 137 ? -0.097 -20.703 3.754 1 95.88 137 GLY B CA 1
ATOM 3750 C C . GLY B 1 137 ? 1.308 -21.266 3.854 1 95.88 137 GLY B C 1
ATOM 3751 O O . GLY B 1 137 ? 2.242 -20.734 3.256 1 95.88 137 GLY B O 1
ATOM 3752 N N . MET B 1 138 ? 1.403 -22.312 4.676 1 97.19 138 MET B N 1
ATOM 3753 C CA . MET B 1 138 ? 2.664 -23.031 4.875 1 97.19 138 MET B CA 1
ATOM 3754 C C . MET B 1 138 ? 2.523 -24.5 4.508 1 97.19 138 MET B C 1
ATOM 3756 O O . MET B 1 138 ? 1.454 -25.094 4.676 1 97.19 138 MET B O 1
ATOM 3760 N N . LEU B 1 139 ? 3.545 -25.047 3.977 1 97.62 139 LEU B N 1
ATOM 3761 C CA . LEU B 1 139 ? 3.584 -26.5 3.807 1 97.62 139 LEU B CA 1
ATOM 3762 C C . LEU B 1 139 ? 3.701 -27.203 5.156 1 97.62 139 LEU B C 1
ATOM 3764 O O . LEU B 1 139 ? 4.266 -26.656 6.102 1 97.62 139 LEU B O 1
ATOM 3768 N N . ASN B 1 140 ? 3.17 -28.375 5.254 1 96.5 140 ASN B N 1
ATOM 3769 C CA . ASN B 1 140 ? 3.361 -29.109 6.5 1 96.5 140 ASN B CA 1
ATOM 3770 C C . ASN B 1 140 ? 4.801 -29.594 6.648 1 96.5 140 ASN B C 1
ATOM 3772 O O . ASN B 1 140 ? 5.543 -29.656 5.668 1 96.5 140 ASN B O 1
ATOM 3776 N N . PRO B 1 141 ? 5.191 -29.922 7.859 1 97.44 141 PRO B N 1
ATOM 3777 C CA . PRO B 1 141 ? 6.582 -30.297 8.125 1 97.44 141 PRO B CA 1
ATOM 3778 C C . PRO B 1 141 ? 7.043 -31.484 7.285 1 97.44 141 PRO B C 1
ATOM 3780 O O . PRO B 1 141 ? 8.195 -31.516 6.84 1 97.44 141 PRO B O 1
ATOM 3783 N N . ALA B 1 142 ? 6.184 -32.406 7.055 1 97.5 142 ALA B N 1
ATOM 3784 C CA . ALA B 1 142 ? 6.543 -33.594 6.273 1 97.5 142 ALA B CA 1
ATOM 3785 C C . ALA B 1 142 ? 6.871 -33.219 4.832 1 97.5 142 ALA B C 1
ATOM 3787 O O . ALA B 1 142 ? 7.832 -33.75 4.254 1 97.5 142 ALA B O 1
ATOM 3788 N N . ALA B 1 143 ? 6.059 -32.375 4.262 1 97.75 143 ALA B N 1
ATOM 3789 C CA . ALA B 1 143 ? 6.297 -31.922 2.898 1 97.75 143 ALA B CA 1
ATOM 3790 C C . ALA B 1 143 ? 7.605 -31.141 2.803 1 97.75 143 ALA B C 1
ATOM 3792 O O . ALA B 1 143 ? 8.375 -31.328 1.857 1 97.75 143 ALA B O 1
ATOM 3793 N N . ILE B 1 144 ? 7.859 -30.312 3.746 1 98.31 144 ILE B N 1
ATOM 3794 C CA . ILE B 1 144 ? 9.094 -29.516 3.777 1 98.31 144 ILE B CA 1
ATOM 3795 C C . ILE B 1 144 ? 10.297 -30.453 3.842 1 98.31 144 ILE B C 1
ATOM 3797 O O . ILE B 1 144 ? 11.242 -30.312 3.061 1 98.31 144 ILE B O 1
ATOM 3801 N N . ALA B 1 145 ? 10.219 -31.375 4.742 1 97.94 145 ALA B N 1
ATOM 3802 C CA . ALA B 1 145 ? 11.312 -32.312 4.918 1 97.94 145 ALA B CA 1
ATOM 3803 C C . ALA B 1 145 ? 11.562 -33.125 3.639 1 97.94 145 ALA B C 1
ATOM 3805 O O . ALA B 1 145 ? 12.719 -33.312 3.24 1 97.94 145 ALA B O 1
ATOM 3806 N N . ALA B 1 146 ? 10.523 -33.594 3.037 1 98.12 146 ALA B N 1
ATOM 3807 C CA . ALA B 1 146 ? 10.633 -34.406 1.823 1 98.12 146 ALA B CA 1
ATOM 3808 C C . ALA B 1 146 ? 11.266 -33.594 0.69 1 98.12 146 ALA B C 1
ATOM 3810 O O . ALA B 1 146 ? 12.141 -34.094 -0.019 1 98.12 146 ALA B O 1
ATOM 3811 N N . LEU B 1 147 ? 10.828 -32.375 0.513 1 98.44 147 LEU B N 1
ATOM 3812 C CA . LEU B 1 147 ? 11.344 -31.531 -0.555 1 98.44 147 LEU B CA 1
ATOM 3813 C C . LEU B 1 147 ? 12.797 -31.156 -0.303 1 98.44 147 LEU B C 1
ATOM 3815 O O . LEU B 1 147 ? 13.609 -31.141 -1.232 1 98.44 147 LEU B O 1
ATOM 3819 N N . LYS B 1 148 ? 13.125 -30.859 0.892 1 97.19 148 LYS B N 1
ATOM 3820 C CA . LYS B 1 148 ? 14.5 -30.516 1.23 1 97.19 148 LYS B CA 1
ATOM 3821 C C . LYS B 1 148 ? 15.43 -31.703 1.055 1 97.19 148 LYS B C 1
ATOM 3823 O O . LYS B 1 148 ? 16.578 -31.547 0.628 1 97.19 148 LYS B O 1
ATOM 3828 N N . LYS B 1 149 ? 14.945 -32.875 1.451 1 96.88 149 LYS B N 1
ATOM 3829 C CA . LYS B 1 149 ? 15.719 -34.094 1.226 1 96.88 149 LYS B CA 1
ATOM 3830 C C . LYS B 1 149 ? 16.031 -34.281 -0.256 1 96.88 149 LYS B C 1
ATOM 3832 O O . LYS B 1 149 ? 17.094 -34.812 -0.611 1 96.88 149 LYS B O 1
ATOM 3837 N N . ASN B 1 150 ? 15.117 -33.812 -1.05 1 95.56 150 ASN B N 1
ATOM 3838 C CA . ASN B 1 150 ? 15.312 -33.844 -2.494 1 95.56 150 ASN B CA 1
ATOM 3839 C C . ASN B 1 150 ? 16.125 -32.656 -2.992 1 95.56 150 ASN B C 1
ATOM 3841 O O . ASN B 1 150 ? 16.172 -32.406 -4.195 1 95.56 150 ASN B O 1
ATOM 3845 N N . ASN B 1 151 ? 16.625 -31.812 -2.111 1 96.31 151 ASN B N 1
ATOM 3846 C CA . ASN B 1 151 ? 17.5 -30.672 -2.373 1 96.31 151 ASN B CA 1
ATOM 3847 C C . ASN B 1 151 ? 16.75 -29.531 -3.045 1 96.31 151 ASN B C 1
ATOM 3849 O O . ASN B 1 151 ? 17.312 -28.781 -3.844 1 96.31 151 ASN B O 1
ATOM 3853 N N . SER B 1 152 ? 15.484 -29.469 -2.904 1 98.06 152 SER B N 1
ATOM 3854 C CA . SER B 1 152 ? 14.711 -28.344 -3.402 1 98.06 152 SER B CA 1
ATOM 3855 C C . SER B 1 152 ? 14.859 -27.125 -2.49 1 98.06 152 SER B C 1
ATOM 3857 O O . SER B 1 152 ? 14.859 -27.25 -1.266 1 98.06 152 SER B O 1
ATOM 3859 N N . GLN B 1 153 ? 15.062 -25.938 -3.088 1 98.31 153 GLN B N 1
ATOM 3860 C CA . GLN B 1 153 ? 14.945 -24.672 -2.363 1 98.31 153 GLN B CA 1
ATOM 3861 C C . GLN B 1 153 ? 13.484 -24.266 -2.195 1 98.31 153 GLN B C 1
ATOM 3863 O O . GLN B 1 153 ? 12.703 -24.328 -3.146 1 98.31 153 GLN B O 1
ATOM 3868 N N . LEU B 1 154 ? 13.125 -23.891 -0.976 1 98.81 154 LEU B N 1
ATOM 3869 C CA . LEU B 1 154 ? 11.734 -23.562 -0.678 1 98.81 154 LEU B CA 1
ATOM 3870 C C . LEU B 1 154 ? 11.562 -22.062 -0.467 1 98.81 154 LEU B C 1
ATOM 3872 O O . LEU B 1 154 ? 12.32 -21.453 0.283 1 98.81 154 LEU B O 1
ATOM 3876 N N . ILE B 1 155 ? 10.586 -21.469 -1.179 1 98.88 155 ILE B N 1
ATOM 3877 C CA . ILE B 1 155 ? 10.273 -20.047 -1.062 1 98.88 155 ILE B CA 1
ATOM 3878 C C . ILE B 1 155 ? 8.836 -19.859 -0.591 1 98.88 155 ILE B C 1
ATOM 3880 O O . ILE B 1 155 ? 7.895 -20.25 -1.292 1 98.88 155 ILE B O 1
ATOM 3884 N N . GLY B 1 156 ? 8.633 -19.312 0.605 1 98.81 156 GLY B N 1
ATOM 3885 C CA . GLY B 1 156 ? 7.301 -19 1.096 1 98.81 156 GLY B CA 1
ATOM 3886 C C . GLY B 1 156 ? 6.902 -17.562 0.887 1 98.81 156 GLY B C 1
ATOM 3887 O O . GLY B 1 156 ? 7.762 -16.672 0.788 1 98.81 156 GLY B O 1
ATOM 3888 N N . THR B 1 157 ? 5.645 -17.281 0.823 1 98.81 157 THR B N 1
ATOM 3889 C CA . THR B 1 157 ? 5.137 -15.938 0.617 1 98.81 157 THR B CA 1
ATOM 3890 C C . THR B 1 157 ? 4.562 -15.367 1.912 1 98.81 157 THR B C 1
ATOM 3892 O O . THR B 1 157 ? 3.754 -16.016 2.574 1 98.81 157 THR B O 1
ATOM 3895 N N . ALA B 1 158 ? 4.996 -14.188 2.297 1 98.81 158 ALA B N 1
ATOM 3896 C CA . ALA B 1 158 ? 4.516 -13.477 3.48 1 98.81 158 ALA B CA 1
ATOM 3897 C C . ALA B 1 158 ? 3.986 -12.094 3.113 1 98.81 158 ALA B C 1
ATOM 3899 O O . ALA B 1 158 ? 4.535 -11.422 2.236 1 98.81 158 ALA B O 1
ATOM 3900 N N . THR B 1 159 ? 2.941 -11.68 3.795 1 98.56 159 THR B N 1
ATOM 3901 C CA . THR B 1 159 ? 2.369 -10.359 3.596 1 98.56 159 THR B CA 1
ATOM 3902 C C . THR B 1 159 ? 2.482 -9.523 4.867 1 98.56 159 THR B C 1
ATOM 3904 O O . THR B 1 159 ? 1.992 -8.391 4.922 1 98.56 159 THR B O 1
ATOM 3907 N N . ALA B 1 160 ? 3.1 -10.055 5.883 1 98.38 160 ALA B N 1
ATOM 3908 C CA . ALA B 1 160 ? 3.344 -9.406 7.168 1 98.38 160 ALA B CA 1
ATOM 3909 C C . ALA B 1 160 ? 4.559 -10.008 7.863 1 98.38 160 ALA B C 1
ATOM 3911 O O . ALA B 1 160 ? 5.012 -11.094 7.508 1 98.38 160 ALA B O 1
ATOM 3912 N N . VAL B 1 161 ? 5.031 -9.336 8.852 1 98.62 161 VAL B N 1
ATOM 3913 C CA . VAL B 1 161 ? 6.25 -9.742 9.547 1 98.62 161 VAL B CA 1
ATOM 3914 C C . VAL B 1 161 ? 6.023 -11.07 10.258 1 98.62 161 VAL B C 1
ATOM 3916 O O . VAL B 1 161 ? 6.859 -11.977 10.188 1 98.62 161 VAL B O 1
ATOM 3919 N N . GLN B 1 162 ? 4.902 -11.211 10.883 1 98.31 162 GLN B N 1
ATOM 3920 C CA . GLN B 1 162 ? 4.648 -12.43 11.641 1 98.31 162 GLN B CA 1
ATOM 3921 C C . GLN B 1 162 ? 4.598 -13.648 10.727 1 98.31 162 GLN B C 1
ATOM 3923 O O . GLN B 1 162 ? 5.027 -14.742 11.109 1 98.31 162 GLN B O 1
ATOM 3928 N N . GLU B 1 163 ? 4.047 -13.492 9.555 1 98.56 163 GLU B N 1
ATOM 3929 C CA . GLU B 1 163 ? 4.039 -14.57 8.57 1 98.56 163 GLU B CA 1
ATOM 3930 C C . GLU B 1 163 ? 5.457 -14.945 8.148 1 98.56 163 GLU B C 1
ATOM 3932 O O . GLU B 1 163 ? 5.781 -16.125 8.023 1 98.56 163 GLU B O 1
ATOM 3937 N N . ALA B 1 164 ? 6.285 -13.945 7.93 1 98.88 164 ALA B N 1
ATOM 3938 C CA . ALA B 1 164 ? 7.672 -14.18 7.535 1 98.88 164 ALA B CA 1
ATOM 3939 C C . ALA B 1 164 ? 8.422 -14.961 8.609 1 98.88 164 ALA B C 1
ATOM 3941 O O . ALA B 1 164 ? 9.156 -15.898 8.305 1 98.88 164 ALA B O 1
ATOM 3942 N N . ILE B 1 165 ? 8.227 -14.547 9.82 1 98.88 165 ILE B N 1
ATOM 3943 C CA . ILE B 1 165 ? 8.867 -15.227 10.938 1 98.88 165 ILE B CA 1
ATOM 3944 C C . ILE B 1 165 ? 8.414 -16.672 11 1 98.88 165 ILE B C 1
ATOM 3946 O O . ILE B 1 165 ? 9.234 -17.594 11.148 1 98.88 165 ILE B O 1
ATOM 3950 N N . ALA B 1 166 ? 7.102 -16.891 10.844 1 98.62 166 ALA B N 1
ATOM 3951 C CA . ALA B 1 166 ? 6.559 -18.25 10.852 1 98.62 166 ALA B CA 1
ATOM 3952 C C . ALA B 1 166 ? 7.16 -19.094 9.734 1 98.62 166 ALA B C 1
ATOM 3954 O O . ALA B 1 166 ? 7.504 -20.266 9.945 1 98.62 166 ALA B O 1
ATOM 3955 N N . LEU B 1 167 ? 7.277 -18.547 8.594 1 98.75 167 LEU B N 1
ATOM 3956 C CA . LEU B 1 167 ? 7.852 -19.234 7.449 1 98.75 167 LEU B CA 1
ATOM 3957 C C . LEU B 1 167 ? 9.312 -19.594 7.707 1 98.75 167 LEU B C 1
ATOM 3959 O O . LEU B 1 167 ? 9.727 -20.734 7.457 1 98.75 167 LEU B O 1
ATOM 3963 N N . GLU B 1 168 ? 10.078 -18.641 8.188 1 98.75 168 GLU B N 1
ATOM 3964 C CA . GLU B 1 168 ? 11.477 -18.938 8.5 1 98.75 168 GLU B CA 1
ATOM 3965 C C . GLU B 1 168 ? 11.594 -20.078 9.5 1 98.75 168 GLU B C 1
ATOM 3967 O O . GLU B 1 168 ? 12.422 -20.969 9.336 1 98.75 168 GLU B O 1
ATOM 3972 N N . GLN B 1 169 ? 10.75 -20.062 10.516 1 98.62 169 GLN B N 1
ATOM 3973 C CA . GLN B 1 169 ? 10.766 -21.078 11.562 1 98.62 169 GLN B CA 1
ATOM 3974 C C . GLN B 1 169 ? 10.391 -22.453 11.008 1 98.62 169 GLN B C 1
ATOM 3976 O O . GLN B 1 169 ? 10.82 -23.484 11.531 1 98.62 169 GLN B O 1
ATOM 3981 N N . SER B 1 170 ? 9.617 -22.484 9.945 1 98.19 170 SER B N 1
ATOM 3982 C CA . SER B 1 170 ? 9.18 -23.734 9.344 1 98.19 170 SER B CA 1
ATOM 3983 C C . SER B 1 170 ? 10.312 -24.391 8.562 1 98.19 170 SER B C 1
ATOM 3985 O O . SER B 1 170 ? 10.234 -25.578 8.227 1 98.19 170 SER B O 1
ATOM 3987 N N . GLY B 1 171 ? 11.297 -23.531 8.188 1 98.06 171 GLY B N 1
ATOM 3988 C CA . GLY B 1 171 ? 12.469 -24.125 7.555 1 98.06 171 GLY B CA 1
ATOM 3989 C C . GLY B 1 171 ? 12.578 -23.797 6.078 1 98.06 171 GLY B C 1
ATOM 3990 O O . GLY B 1 171 ? 13.375 -24.391 5.359 1 98.06 171 GLY B O 1
ATOM 3991 N N . VAL B 1 172 ? 11.82 -22.828 5.594 1 98.44 172 VAL B N 1
ATOM 3992 C CA . VAL B 1 172 ? 11.969 -22.438 4.191 1 98.44 172 VAL B CA 1
ATOM 3993 C C . VAL B 1 172 ? 13.32 -21.766 3.982 1 98.44 172 VAL B C 1
ATOM 3995 O O . VAL B 1 172 ? 13.984 -21.375 4.949 1 98.44 172 VAL B O 1
ATOM 3998 N N . ASP B 1 173 ? 13.703 -21.641 2.734 1 98.44 173 ASP B N 1
ATOM 3999 C CA . ASP B 1 173 ? 15.031 -21.141 2.41 1 98.44 173 ASP B CA 1
ATOM 4000 C C . ASP B 1 173 ? 14.984 -19.656 2.066 1 98.44 173 ASP B C 1
ATOM 4002 O O . ASP B 1 173 ? 15.992 -18.953 2.176 1 98.44 173 ASP B O 1
ATOM 4006 N N . MET B 1 174 ? 13.867 -19.156 1.58 1 98.62 174 MET B N 1
ATOM 4007 C CA . MET B 1 174 ? 13.648 -17.766 1.191 1 98.62 174 MET B CA 1
ATOM 4008 C C . MET B 1 174 ? 12.203 -17.359 1.43 1 98.62 174 MET B C 1
ATOM 4010 O O . MET B 1 174 ? 11.328 -18.203 1.591 1 98.62 174 MET B O 1
ATOM 4014 N N . ILE B 1 175 ? 12.008 -16.078 1.459 1 98.81 175 ILE B N 1
ATOM 4015 C CA . ILE B 1 175 ? 10.672 -15.539 1.665 1 98.81 175 ILE B CA 1
ATOM 4016 C C . ILE B 1 175 ? 10.367 -14.484 0.603 1 98.81 175 ILE B C 1
ATOM 4018 O O . ILE B 1 175 ? 11.203 -13.633 0.307 1 98.81 175 ILE B O 1
ATOM 4022 N N . THR B 1 176 ? 9.25 -14.594 -0.032 1 98.94 176 THR B N 1
ATOM 4023 C CA . THR B 1 176 ? 8.719 -13.5 -0.833 1 98.94 176 THR B CA 1
ATOM 4024 C C . THR B 1 176 ? 7.871 -12.562 0.022 1 98.94 176 THR B C 1
ATOM 4026 O O . THR B 1 176 ? 6.859 -12.984 0.59 1 98.94 176 THR B O 1
ATOM 4029 N N . ALA B 1 177 ? 8.281 -11.32 0.171 1 98.94 177 ALA B N 1
ATOM 4030 C CA . ALA B 1 177 ? 7.496 -10.281 0.827 1 98.94 177 ALA B CA 1
ATOM 4031 C C . ALA B 1 177 ? 6.547 -9.609 -0.16 1 98.94 177 ALA B C 1
ATOM 4033 O O . ALA B 1 177 ? 6.969 -8.789 -0.977 1 98.94 177 ALA B O 1
ATOM 4034 N N . GLN B 1 178 ? 5.305 -9.938 -0.029 1 98.88 178 GLN B N 1
ATOM 4035 C CA . GLN B 1 178 ? 4.301 -9.469 -0.982 1 98.88 178 GLN B CA 1
ATOM 4036 C C . GLN B 1 178 ? 3.623 -8.195 -0.49 1 98.88 178 GLN B C 1
ATOM 4038 O O . GLN B 1 178 ? 2.723 -8.25 0.35 1 98.88 178 GLN B O 1
ATOM 4043 N N . GLY B 1 179 ? 4.039 -7.066 -1.04 1 98.75 179 GLY B N 1
ATOM 4044 C CA . GLY B 1 179 ? 3.41 -5.797 -0.711 1 98.75 179 GLY B CA 1
ATOM 4045 C C . GLY B 1 179 ? 2.004 -5.668 -1.262 1 98.75 179 GLY B C 1
ATOM 4046 O O . GLY B 1 179 ? 1.595 -6.449 -2.125 1 98.75 179 GLY B O 1
ATOM 4047 N N . VAL B 1 180 ? 1.361 -4.656 -0.837 1 98.31 180 VAL B N 1
ATOM 4048 C CA . VAL B 1 180 ? -0.046 -4.488 -1.185 1 98.31 180 VAL B CA 1
ATOM 4049 C C . VAL B 1 180 ? -0.174 -4.117 -2.66 1 98.31 180 VAL B C 1
ATOM 4051 O O . VAL B 1 180 ? -1.243 -4.277 -3.256 1 98.31 180 VAL B O 1
ATOM 4054 N N . GLU B 1 181 ? 0.908 -3.672 -3.275 1 98.56 181 GLU B N 1
ATOM 4055 C CA . GLU B 1 181 ? 0.919 -3.277 -4.68 1 98.56 181 GLU B CA 1
ATOM 4056 C C . GLU B 1 181 ? 0.794 -4.492 -5.598 1 98.56 181 GLU B C 1
ATOM 4058 O O . GLU B 1 181 ? 0.459 -4.359 -6.773 1 98.56 181 GLU B O 1
ATOM 4063 N N . ALA B 1 182 ? 1.074 -5.637 -5.062 1 98.62 182 ALA B N 1
ATOM 4064 C CA . ALA B 1 182 ? 1.216 -6.836 -5.883 1 98.62 182 ALA B CA 1
ATOM 4065 C C . ALA B 1 182 ? -0.12 -7.238 -6.5 1 98.62 182 ALA B C 1
ATOM 4067 O O . ALA B 1 182 ? -1.17 -7.098 -5.867 1 98.62 182 ALA B O 1
ATOM 4068 N N . GLY B 1 183 ? -0.037 -7.734 -7.691 1 98.25 183 GLY B N 1
ATOM 4069 C CA . GLY B 1 183 ? -1.205 -8.305 -8.344 1 98.25 183 GLY B CA 1
ATOM 4070 C C . GLY B 1 183 ? -1.449 -9.758 -7.969 1 98.25 183 GLY B C 1
ATOM 4071 O O . GLY B 1 183 ? -0.521 -10.461 -7.574 1 98.25 183 GLY B O 1
ATOM 4072 N N . GLY B 1 184 ? -2.736 -10.141 -8.172 1 97.88 184 GLY B N 1
ATOM 4073 C CA . GLY B 1 184 ? -3.08 -11.531 -7.918 1 97.88 184 GLY B CA 1
ATOM 4074 C C . GLY B 1 184 ? -3.504 -11.781 -6.484 1 97.88 184 GLY B C 1
ATOM 4075 O O . GLY B 1 184 ? -3.846 -10.852 -5.754 1 97.88 184 GLY B O 1
ATOM 4076 N N . HIS B 1 185 ? -3.582 -13.016 -6.16 1 97.44 185 HIS B N 1
ATOM 4077 C CA . HIS B 1 185 ? -4.051 -13.43 -4.844 1 97.44 185 HIS B CA 1
ATOM 4078 C C . HIS B 1 185 ? -3.084 -13 -3.748 1 97.44 185 HIS B C 1
ATOM 4080 O O . HIS B 1 185 ? -1.866 -13.078 -3.924 1 97.44 185 HIS B O 1
ATOM 4086 N N . ARG B 1 186 ? -3.656 -12.492 -2.672 1 97.56 186 ARG B N 1
ATOM 4087 C CA . ARG B 1 186 ? -2.879 -12.203 -1.473 1 97.56 186 ARG B CA 1
ATOM 4088 C C . ARG B 1 186 ? -2.42 -13.484 -0.791 1 97.56 186 ARG B C 1
ATOM 4090 O O . ARG B 1 186 ? -3.207 -14.414 -0.62 1 97.56 186 ARG B O 1
ATOM 4097 N N . GLY B 1 187 ? -1.179 -13.516 -0.402 1 96.88 187 GLY B N 1
ATOM 4098 C CA . GLY B 1 187 ? -0.612 -14.719 0.186 1 96.88 187 GLY B CA 1
ATOM 4099 C C . GLY B 1 187 ? -0.847 -14.82 1.681 1 96.88 187 GLY B C 1
ATOM 4100 O O . GLY B 1 187 ? -0.355 -15.742 2.33 1 96.88 187 GLY B O 1
ATOM 4101 N N . SER B 1 188 ? -1.61 -13.891 2.264 1 96.81 188 SER B N 1
ATOM 4102 C CA . SER B 1 188 ? -1.812 -13.844 3.709 1 96.81 188 SER B CA 1
ATOM 4103 C C . SER B 1 188 ? -2.398 -15.148 4.227 1 96.81 188 SER B C 1
ATOM 4105 O O . SER B 1 188 ? -3.234 -15.766 3.562 1 96.81 188 SER B O 1
ATOM 4107 N N . PHE B 1 189 ? -1.973 -15.562 5.523 1 95.88 189 PHE B N 1
ATOM 4108 C CA . PHE B 1 189 ? -2.457 -16.875 5.922 1 95.88 189 PHE B CA 1
ATOM 4109 C C . PHE B 1 189 ? -2.561 -16.984 7.441 1 95.88 189 PHE B C 1
ATOM 4111 O O . PHE B 1 189 ? -3.082 -17.969 7.969 1 95.88 189 PHE B O 1
ATOM 4118 N N . LEU B 1 190 ? -2.133 -16.016 8.188 1 93.88 190 LEU B N 1
ATOM 4119 C CA . LEU B 1 190 ? -2.125 -16.172 9.633 1 93.88 190 LEU B CA 1
ATOM 4120 C C . LEU B 1 190 ? -3.391 -15.578 10.25 1 93.88 190 LEU B C 1
ATOM 4122 O O . LEU B 1 190 ? -3.967 -16.156 11.172 1 93.88 190 LEU B O 1
ATOM 4126 N N . ASN B 1 191 ? -3.795 -14.375 9.695 1 85.62 191 ASN B N 1
ATOM 4127 C CA . ASN B 1 191 ? -4.953 -13.703 10.281 1 85.62 191 ASN B CA 1
ATOM 4128 C C . ASN B 1 191 ? -6.117 -13.633 9.297 1 85.62 191 ASN B C 1
ATOM 4130 O O . ASN B 1 191 ? -6.211 -12.695 8.508 1 85.62 191 ASN B O 1
ATOM 4134 N N . PRO B 1 192 ? -7.047 -14.539 9.453 1 76.56 192 PRO B N 1
ATOM 4135 C CA . PRO B 1 192 ? -8.156 -14.57 8.492 1 76.56 192 PRO B CA 1
ATOM 4136 C C . PRO B 1 192 ? -9.07 -13.352 8.609 1 76.56 192 PRO B C 1
ATOM 4138 O O . PRO B 1 192 ? -9.773 -13.016 7.656 1 76.56 192 PRO B O 1
ATOM 4141 N N . ASP B 1 193 ? -9.008 -12.711 9.727 1 78.81 193 ASP B N 1
ATOM 4142 C CA . ASP B 1 193 ? -9.953 -11.633 9.984 1 78.81 193 ASP B CA 1
ATOM 4143 C C . ASP B 1 193 ? -9.414 -10.297 9.469 1 78.81 193 ASP B C 1
ATOM 4145 O O . ASP B 1 193 ? -10.172 -9.336 9.312 1 78.81 193 ASP B O 1
ATOM 4149 N N . GLN B 1 194 ? -8.148 -10.289 9.234 1 88 194 GLN B N 1
ATOM 4150 C CA . GLN B 1 194 ? -7.531 -9.031 8.828 1 88 194 GLN B CA 1
ATOM 4151 C C . GLN B 1 194 ? -6.551 -9.242 7.68 1 88 194 GLN B C 1
ATOM 4153 O O . GLN B 1 194 ? -5.559 -9.961 7.828 1 88 194 GLN B O 1
ATOM 4158 N N . LEU B 1 195 ? -6.926 -8.664 6.625 1 95.44 195 LEU B N 1
ATOM 4159 C CA . LEU B 1 195 ? -6.012 -8.703 5.488 1 95.44 195 LEU B CA 1
ATOM 4160 C C . LEU B 1 195 ? -4.871 -7.703 5.676 1 95.44 195 LEU B C 1
ATOM 4162 O O . LEU B 1 195 ? -5.102 -6.492 5.711 1 95.44 195 LEU B O 1
ATOM 4166 N N . PRO B 1 196 ? -3.633 -8.195 5.875 1 96.94 196 PRO B N 1
ATOM 4167 C CA . PRO B 1 196 ? -2.518 -7.242 5.898 1 96.94 196 PRO B CA 1
ATOM 4168 C C . PRO B 1 196 ? -2.404 -6.434 4.609 1 96.94 196 PRO B C 1
ATOM 4170 O O . PRO B 1 196 ? -2.412 -7.004 3.514 1 96.94 196 PRO B O 1
ATOM 4173 N N . GLN B 1 197 ? -2.404 -5.164 4.711 1 97.44 197 GLN B N 1
ATOM 4174 C CA . GLN B 1 197 ? -2.293 -4.277 3.557 1 97.44 197 GLN B CA 1
ATOM 4175 C C . GLN B 1 197 ? -1.097 -3.34 3.695 1 97.44 197 GLN B C 1
ATOM 4177 O O . GLN B 1 197 ? -1.255 -2.117 3.693 1 97.44 197 GLN B O 1
ATOM 4182 N N . ILE B 1 198 ? 0.074 -3.916 3.799 1 98.5 198 ILE B N 1
ATOM 4183 C CA . ILE B 1 198 ? 1.299 -3.156 4.027 1 98.5 198 ILE B CA 1
ATOM 4184 C C . ILE B 1 198 ? 1.999 -2.896 2.695 1 98.5 198 ILE B C 1
ATOM 4186 O O . ILE B 1 198 ? 2.191 -3.816 1.896 1 98.5 198 ILE B O 1
ATOM 4190 N N . GLY B 1 199 ? 2.35 -1.641 2.418 1 98.69 199 GLY B N 1
ATOM 4191 C CA . GLY B 1 199 ? 3.074 -1.3 1.203 1 98.69 199 GLY B CA 1
ATOM 4192 C C . GLY B 1 199 ? 4.496 -1.829 1.187 1 98.69 199 GLY B C 1
ATOM 4193 O O . GLY B 1 199 ? 5.129 -1.958 2.236 1 98.69 199 GLY B O 1
ATOM 4194 N N . ALA B 1 200 ? 5.012 -2.053 0.036 1 98.62 200 ALA B N 1
ATOM 4195 C CA . ALA B 1 200 ? 6.309 -2.701 -0.145 1 98.62 200 ALA B CA 1
ATOM 4196 C C . ALA B 1 200 ? 7.43 -1.855 0.446 1 98.62 200 ALA B C 1
ATOM 4198 O O . ALA B 1 200 ? 8.43 -2.393 0.94 1 98.62 200 ALA B O 1
ATOM 4199 N N . MET B 1 201 ? 7.289 -0.515 0.429 1 98.5 201 MET B N 1
ATOM 4200 C CA . MET B 1 201 ? 8.297 0.381 0.987 1 98.5 201 MET B CA 1
ATOM 4201 C C . MET B 1 201 ? 8.484 0.124 2.479 1 98.5 201 MET B C 1
ATOM 4203 O O . MET B 1 201 ? 9.594 0.276 3.004 1 98.5 201 MET B O 1
ATOM 4207 N N . SER B 1 202 ? 7.434 -0.248 3.133 1 98.75 202 SER B N 1
ATOM 4208 C CA . SER B 1 202 ? 7.484 -0.549 4.559 1 98.75 202 SER B CA 1
ATOM 4209 C C . SER B 1 202 ? 7.719 -2.037 4.801 1 98.75 202 SER B C 1
ATOM 4211 O O . SER B 1 202 ? 8.547 -2.412 5.637 1 98.75 202 SER B O 1
ATOM 4213 N N . LEU B 1 203 ? 7.094 -2.893 4.059 1 98.81 203 LEU B N 1
ATOM 4214 C CA . LEU B 1 203 ? 7.074 -4.328 4.316 1 98.81 203 LEU B CA 1
ATOM 4215 C C . LEU B 1 203 ? 8.461 -4.934 4.121 1 98.81 203 LEU B C 1
ATOM 4217 O O . LEU B 1 203 ? 8.922 -5.73 4.941 1 98.81 203 LEU B O 1
ATOM 4221 N N . THR B 1 204 ? 9.141 -4.578 3.025 1 98.69 204 THR B N 1
ATOM 4222 C CA . THR B 1 204 ? 10.414 -5.184 2.654 1 98.69 204 THR B CA 1
ATOM 4223 C C . THR B 1 204 ? 11.445 -5 3.766 1 98.69 204 THR B C 1
ATOM 4225 O O . THR B 1 204 ? 11.969 -5.98 4.305 1 98.69 204 THR B O 1
ATOM 4228 N N . PRO B 1 205 ? 11.68 -3.756 4.195 1 98.31 205 PRO B N 1
ATOM 4229 C CA . PRO B 1 205 ? 12.688 -3.617 5.25 1 98.31 205 PRO B CA 1
ATOM 4230 C C . PRO B 1 205 ? 12.227 -4.207 6.582 1 98.31 205 PRO B C 1
ATOM 4232 O O . PRO B 1 205 ? 13.047 -4.723 7.348 1 98.31 205 PRO B O 1
ATOM 4235 N N . LEU B 1 206 ? 10.93 -4.145 6.879 1 98.62 206 LEU B N 1
ATOM 4236 C CA . LEU B 1 206 ? 10.445 -4.707 8.141 1 98.62 206 LEU B CA 1
ATOM 4237 C C . LEU B 1 206 ? 10.672 -6.215 8.188 1 98.62 206 LEU B C 1
ATOM 4239 O O . LEU B 1 206 ? 11.117 -6.75 9.203 1 98.62 206 LEU B O 1
ATOM 4243 N N . ILE B 1 207 ? 10.43 -6.902 7.098 1 98.75 207 ILE B N 1
ATOM 4244 C CA . ILE B 1 207 ? 10.609 -8.352 7.051 1 98.75 207 ILE B CA 1
ATOM 4245 C C . ILE B 1 207 ? 12.102 -8.68 7.023 1 98.75 207 ILE B C 1
ATOM 4247 O O . ILE B 1 207 ? 12.555 -9.594 7.719 1 98.75 207 ILE B O 1
ATOM 4251 N N . THR B 1 208 ? 12.93 -7.965 6.23 1 98.38 208 THR B N 1
ATOM 4252 C CA . THR B 1 208 ? 14.359 -8.25 6.141 1 98.38 208 THR B CA 1
ATOM 4253 C C . THR B 1 208 ? 15.031 -8.062 7.496 1 98.38 208 THR B C 1
ATOM 4255 O O . THR B 1 208 ? 16 -8.75 7.809 1 98.38 208 THR B O 1
ATOM 4258 N N . ASP B 1 209 ? 14.5 -7.145 8.305 1 97.75 209 ASP B N 1
ATOM 4259 C CA . ASP B 1 209 ? 15.031 -6.934 9.648 1 97.75 209 ASP B CA 1
ATOM 4260 C C . ASP B 1 209 ? 14.625 -8.07 10.578 1 97.75 209 ASP B C 1
ATOM 4262 O O . ASP B 1 209 ? 15.312 -8.352 11.562 1 97.75 209 ASP B O 1
ATOM 4266 N N . ALA B 1 210 ? 13.531 -8.742 10.281 1 98.44 210 ALA B N 1
ATOM 4267 C CA . ALA B 1 210 ? 12.906 -9.664 11.219 1 98.44 210 ALA B CA 1
ATOM 4268 C C . ALA B 1 210 ? 13.398 -11.094 10.992 1 98.44 210 ALA B C 1
ATOM 4270 O O . ALA B 1 210 ? 13.266 -11.953 11.867 1 98.44 210 ALA B O 1
ATOM 4271 N N . VAL B 1 211 ? 13.922 -11.383 9.805 1 98.44 211 VAL B N 1
ATOM 4272 C CA . VAL B 1 211 ? 14.336 -12.742 9.469 1 98.44 211 VAL B CA 1
ATOM 4273 C C . VAL B 1 211 ? 15.789 -12.75 9.016 1 98.44 211 VAL B C 1
ATOM 4275 O O . VAL B 1 211 ? 16.359 -11.695 8.727 1 98.44 211 VAL B O 1
ATOM 4278 N N . LYS B 1 212 ? 16.375 -13.953 8.891 1 97.88 212 LYS B N 1
ATOM 4279 C CA . LYS B 1 212 ? 17.797 -14.078 8.555 1 97.88 212 LYS B CA 1
ATOM 4280 C C . LYS B 1 212 ? 17.984 -14.641 7.152 1 97.88 212 LYS B C 1
ATOM 4282 O O . LYS B 1 212 ? 19.062 -14.523 6.57 1 97.88 212 LYS B O 1
ATOM 4287 N N . ILE B 1 213 ? 16.984 -15.25 6.625 1 97.88 213 ILE B N 1
ATOM 4288 C CA . ILE B 1 213 ? 17.062 -15.852 5.301 1 97.88 213 ILE B CA 1
ATOM 4289 C C . ILE B 1 213 ? 16.75 -14.805 4.234 1 97.88 213 ILE B C 1
ATOM 4291 O O . ILE B 1 213 ? 16.125 -13.781 4.531 1 97.88 213 ILE B O 1
ATOM 4295 N N . PRO B 1 214 ? 17.172 -15.031 2.971 1 98.56 214 PRO B N 1
ATOM 4296 C CA . PRO B 1 214 ? 16.953 -14.055 1.905 1 98.56 214 PRO B CA 1
ATOM 4297 C C . PRO B 1 214 ? 15.469 -13.742 1.688 1 98.56 214 PRO B C 1
ATOM 4299 O O . PRO B 1 214 ? 14.625 -14.641 1.767 1 98.56 214 PRO B O 1
ATOM 4302 N N . VAL B 1 215 ? 15.211 -12.453 1.413 1 98.81 215 VAL B N 1
ATOM 4303 C CA . VAL B 1 215 ? 13.859 -11.969 1.163 1 98.81 215 VAL B CA 1
ATOM 4304 C C . VAL B 1 215 ? 13.758 -11.422 -0.26 1 98.81 215 VAL B C 1
ATOM 4306 O O . VAL B 1 215 ? 14.641 -10.688 -0.712 1 98.81 215 VAL B O 1
ATOM 4309 N N . LEU B 1 216 ? 12.719 -11.836 -0.991 1 98.88 216 LEU B N 1
ATOM 4310 C CA . LEU B 1 216 ? 12.359 -11.297 -2.295 1 98.88 216 LEU B CA 1
ATOM 4311 C C . LEU B 1 216 ? 11.219 -10.289 -2.164 1 98.88 216 LEU B C 1
ATOM 4313 O O . LEU B 1 216 ? 10.172 -10.602 -1.594 1 98.88 216 LEU B O 1
ATOM 4317 N N . ALA B 1 217 ? 11.453 -9.109 -2.684 1 98.81 217 ALA B N 1
ATOM 4318 C CA . ALA B 1 217 ? 10.367 -8.133 -2.697 1 98.81 217 ALA B CA 1
ATOM 4319 C C . ALA B 1 217 ? 9.43 -8.367 -3.879 1 98.81 217 ALA B C 1
ATOM 4321 O O . ALA B 1 217 ? 9.883 -8.602 -5 1 98.81 217 ALA B O 1
ATOM 4322 N N . ALA B 1 218 ? 8.148 -8.359 -3.611 1 98.81 218 ALA B N 1
ATOM 4323 C CA . ALA B 1 218 ? 7.125 -8.469 -4.645 1 98.81 218 ALA B CA 1
ATOM 4324 C C . ALA B 1 218 ? 6.074 -7.371 -4.492 1 98.81 218 ALA B C 1
ATOM 4326 O O . ALA B 1 218 ? 5.625 -7.086 -3.381 1 98.81 218 ALA B O 1
ATOM 4327 N N . GLY B 1 219 ? 5.66 -6.789 -5.652 1 98 219 GLY B N 1
ATOM 4328 C CA . GLY B 1 219 ? 4.691 -5.707 -5.672 1 98 219 GLY B CA 1
ATOM 4329 C C . GLY B 1 219 ? 5.301 -4.367 -6.047 1 98 219 GLY B C 1
ATOM 4330 O O . GLY B 1 219 ? 6.113 -3.816 -5.301 1 98 219 GLY B O 1
ATOM 4331 N N . GLY B 1 220 ? 4.883 -3.846 -7.176 1 97.38 220 GLY B N 1
ATOM 4332 C CA . GLY B 1 220 ? 5.285 -2.504 -7.566 1 97.38 220 GLY B CA 1
ATOM 4333 C C . GLY B 1 220 ? 6.605 -2.469 -8.305 1 97.38 220 GLY B C 1
ATOM 4334 O O . GLY B 1 220 ? 7.109 -1.394 -8.641 1 97.38 220 GLY B O 1
ATOM 4335 N N . ILE B 1 221 ? 7.219 -3.633 -8.531 1 98.12 221 ILE B N 1
ATOM 4336 C CA . ILE B 1 221 ? 8.5 -3.684 -9.227 1 98.12 221 ILE B CA 1
ATOM 4337 C C . ILE B 1 221 ? 8.266 -3.668 -10.734 1 98.12 221 ILE B C 1
ATOM 4339 O O . ILE B 1 221 ? 7.906 -4.691 -11.328 1 98.12 221 ILE B O 1
ATOM 4343 N N . SER B 1 222 ? 8.57 -2.504 -11.344 1 96.62 222 SER B N 1
ATOM 4344 C CA . SER B 1 222 ? 8.18 -2.375 -12.742 1 96.62 222 SER B CA 1
ATOM 4345 C C . SER B 1 222 ? 9.328 -1.861 -13.594 1 96.62 222 SER B C 1
ATOM 4347 O O . SER B 1 222 ? 9.133 -1.495 -14.758 1 96.62 222 SER B O 1
ATOM 4349 N N . SER B 1 223 ? 10.516 -1.708 -13.039 1 97.62 223 SER B N 1
ATOM 4350 C CA . SER B 1 223 ? 11.68 -1.174 -13.742 1 97.62 223 SER B CA 1
ATOM 4351 C C . SER B 1 223 ? 12.977 -1.603 -13.062 1 97.62 223 SER B C 1
ATOM 4353 O O . SER B 1 223 ? 12.953 -2.178 -11.977 1 97.62 223 SER B O 1
ATOM 4355 N N . ASN B 1 224 ? 14.062 -1.322 -13.812 1 98 224 ASN B N 1
ATOM 4356 C CA . ASN B 1 224 ? 15.359 -1.569 -13.203 1 98 224 ASN B CA 1
ATOM 4357 C C . ASN B 1 224 ? 15.57 -0.712 -11.953 1 98 224 ASN B C 1
ATOM 4359 O O . ASN B 1 224 ? 16.156 -1.171 -10.969 1 98 224 ASN B O 1
ATOM 4363 N N . LYS B 1 225 ? 15.102 0.483 -11.984 1 97 225 LYS B N 1
ATOM 4364 C CA . LYS B 1 225 ? 15.195 1.366 -10.82 1 97 225 LYS B CA 1
ATOM 4365 C C . LYS B 1 225 ? 14.445 0.784 -9.625 1 97 225 LYS B C 1
ATOM 4367 O O . LYS B 1 225 ? 14.938 0.837 -8.5 1 97 225 LYS B O 1
ATOM 4372 N N . ALA B 1 226 ? 13.289 0.272 -9.906 1 97.81 226 ALA B N 1
ATOM 4373 C CA . ALA B 1 226 ? 12.508 -0.345 -8.836 1 97.81 226 ALA B CA 1
ATOM 4374 C C . ALA B 1 226 ? 13.211 -1.583 -8.289 1 97.81 226 ALA B C 1
ATOM 4376 O O . ALA B 1 226 ? 13.156 -1.857 -7.086 1 97.81 226 ALA B O 1
ATOM 4377 N N . LEU B 1 227 ? 13.82 -2.387 -9.211 1 98.19 227 LEU B N 1
ATOM 4378 C CA . LEU B 1 227 ? 14.641 -3.518 -8.789 1 98.19 227 LEU B CA 1
ATOM 4379 C C . LEU B 1 227 ? 15.742 -3.066 -7.84 1 98.19 227 LEU B C 1
ATOM 4381 O O . LEU B 1 227 ? 15.891 -3.617 -6.746 1 98.19 227 LEU B O 1
ATOM 4385 N N . LYS B 1 228 ? 16.453 -2.057 -8.18 1 97.62 228 LYS B N 1
ATOM 4386 C CA . LYS B 1 228 ? 17.547 -1.546 -7.367 1 97.62 228 LYS B CA 1
ATOM 4387 C C . LYS B 1 228 ? 17.031 -0.964 -6.051 1 97.62 228 LYS B C 1
ATOM 4389 O O . LYS B 1 228 ? 17.672 -1.113 -5.012 1 97.62 228 LYS B O 1
ATOM 4394 N N . ALA B 1 229 ? 15.914 -0.272 -6.137 1 97.81 229 ALA B N 1
ATOM 4395 C CA . ALA B 1 229 ? 15.305 0.269 -4.922 1 97.81 229 ALA B CA 1
ATOM 4396 C C . ALA B 1 229 ? 14.977 -0.844 -3.932 1 97.81 229 ALA B C 1
ATOM 4398 O O . ALA B 1 229 ? 15.234 -0.711 -2.732 1 97.81 229 ALA B O 1
ATOM 4399 N N . ALA B 1 230 ? 14.414 -1.944 -4.438 1 98.31 230 ALA B N 1
ATOM 4400 C CA . ALA B 1 230 ? 14.078 -3.076 -3.578 1 98.31 230 ALA B CA 1
ATOM 4401 C C . ALA B 1 230 ? 15.328 -3.641 -2.908 1 98.31 230 ALA B C 1
ATOM 4403 O O . ALA B 1 230 ? 15.305 -3.973 -1.72 1 98.31 230 ALA B O 1
ATOM 4404 N N . ILE B 1 231 ? 16.359 -3.742 -3.645 1 97.75 231 ILE B N 1
ATOM 4405 C CA . ILE B 1 231 ? 17.625 -4.254 -3.104 1 97.75 231 ILE B CA 1
ATOM 4406 C C . ILE B 1 231 ? 18.141 -3.305 -2.031 1 97.75 231 ILE B C 1
ATOM 4408 O O . ILE B 1 231 ? 18.609 -3.744 -0.973 1 97.75 231 ILE B O 1
ATOM 4412 N N . LEU B 1 232 ? 18.047 -2.023 -2.256 1 96.25 232 LEU B N 1
ATOM 4413 C CA . LEU B 1 232 ? 18.469 -1.026 -1.281 1 96.25 232 LEU B CA 1
ATOM 4414 C C . LEU B 1 232 ? 17.672 -1.155 0.013 1 96.25 232 LEU B C 1
ATOM 4416 O O . LEU B 1 232 ? 18.203 -0.91 1.1 1 96.25 232 LEU B O 1
ATOM 4420 N N . LEU B 1 233 ? 16.484 -1.558 -0.113 1 97.38 233 LEU B N 1
ATOM 4421 C CA . LEU B 1 233 ? 15.609 -1.685 1.044 1 97.38 233 LEU B CA 1
ATOM 4422 C C . LEU B 1 233 ? 15.93 -2.951 1.832 1 97.38 233 LEU B C 1
ATOM 4424 O O . LEU B 1 233 ? 15.336 -3.197 2.885 1 97.38 233 LEU B O 1
ATOM 4428 N N . GLY B 1 234 ? 16.75 -3.816 1.294 1 97.31 234 GLY B N 1
ATOM 4429 C CA . GLY B 1 234 ? 17.219 -4.98 2.031 1 97.31 234 GLY B CA 1
ATOM 4430 C C . GLY B 1 234 ? 16.875 -6.293 1.344 1 97.31 234 GLY B C 1
ATOM 4431 O O . GLY B 1 234 ? 17.344 -7.355 1.766 1 97.31 234 GLY B O 1
ATOM 4432 N N . ALA B 1 235 ? 16.078 -6.254 0.28 1 98.56 235 ALA B N 1
ATOM 4433 C CA . ALA B 1 235 ? 15.727 -7.48 -0.43 1 98.56 235 ALA B CA 1
ATOM 4434 C C . ALA B 1 235 ? 16.938 -8.086 -1.124 1 98.56 235 ALA B C 1
ATOM 4436 O O . ALA B 1 235 ? 17.844 -7.363 -1.562 1 98.56 235 ALA B O 1
ATOM 4437 N N . ALA B 1 236 ? 16.922 -9.391 -1.194 1 98.62 236 ALA B N 1
ATOM 4438 C CA . ALA B 1 236 ? 17.953 -10.102 -1.935 1 98.62 236 ALA B CA 1
ATOM 4439 C C . ALA B 1 236 ? 17.656 -10.109 -3.43 1 98.62 236 ALA B C 1
ATOM 4441 O O . ALA B 1 236 ? 18.562 -10.305 -4.25 1 98.62 236 ALA B O 1
ATOM 4442 N N . GLY B 1 237 ? 16.484 -9.961 -3.785 1 98.69 237 GLY B N 1
ATOM 4443 C CA . GLY B 1 237 ? 15.953 -9.953 -5.141 1 98.69 237 GLY B CA 1
ATOM 4444 C C . GLY B 1 237 ? 14.484 -9.578 -5.211 1 98.69 237 GLY B C 1
ATOM 4445 O O . GLY B 1 237 ? 13.93 -9.047 -4.25 1 98.69 237 GLY B O 1
ATOM 4446 N N . VAL B 1 238 ? 13.922 -9.797 -6.422 1 98.81 238 VAL B N 1
ATOM 4447 C CA . VAL B 1 238 ? 12.539 -9.383 -6.609 1 98.81 238 VAL B CA 1
ATOM 4448 C C . VAL B 1 238 ? 11.75 -10.5 -7.297 1 98.81 238 VAL B C 1
ATOM 4450 O O . VAL B 1 238 ? 12.336 -11.344 -7.977 1 98.81 238 VAL B O 1
ATOM 4453 N N . GLN B 1 239 ? 10.484 -10.555 -7.023 1 98.88 239 GLN B N 1
ATOM 4454 C CA . GLN B 1 239 ? 9.523 -11.336 -7.789 1 98.88 239 GLN B CA 1
ATOM 4455 C C . GLN B 1 239 ? 8.578 -10.422 -8.578 1 98.88 239 GLN B C 1
ATOM 4457 O O . GLN B 1 239 ? 7.961 -9.523 -8.008 1 98.88 239 GLN B O 1
ATOM 4462 N N . VAL B 1 240 ? 8.492 -10.656 -9.906 1 98.75 240 VAL B N 1
ATOM 4463 C CA . VAL B 1 240 ? 7.758 -9.773 -10.805 1 98.75 240 VAL B CA 1
ATOM 4464 C C . VAL B 1 240 ? 6.738 -10.578 -11.602 1 98.75 240 VAL B C 1
ATOM 4466 O O . VAL B 1 240 ? 7.078 -11.602 -12.203 1 98.75 240 VAL B O 1
ATOM 4469 N N . GLY B 1 241 ? 5.516 -10.117 -11.617 1 98.25 241 GLY B N 1
ATOM 4470 C CA . GLY B 1 241 ? 4.48 -10.828 -12.344 1 98.25 241 GLY B CA 1
ATOM 4471 C C . GLY B 1 241 ? 3.828 -9.984 -13.43 1 98.25 241 GLY B C 1
ATOM 4472 O O . GLY B 1 241 ? 4.062 -10.203 -14.617 1 98.25 241 GLY B O 1
ATOM 4473 N N . SER B 1 242 ? 3.217 -8.844 -13.125 1 98.06 242 SER B N 1
ATOM 4474 C CA . SER B 1 242 ? 2.33 -8.062 -13.984 1 98.06 242 SER B CA 1
ATOM 4475 C C . SER B 1 242 ? 3.045 -7.605 -15.25 1 98.06 242 SER B C 1
ATOM 4477 O O . SER B 1 242 ? 2.43 -7.496 -16.312 1 98.06 242 SER B O 1
ATOM 4479 N N . LEU B 1 243 ? 4.285 -7.41 -15.211 1 98 243 LEU B N 1
ATOM 4480 C CA . LEU B 1 243 ? 5.043 -6.93 -16.359 1 98 243 LEU B CA 1
ATOM 4481 C C . LEU B 1 243 ? 5.023 -7.957 -17.484 1 98 243 LEU B C 1
ATOM 4483 O O . LEU B 1 243 ? 5.191 -7.605 -18.656 1 98 243 LEU B O 1
ATOM 4487 N N . PHE B 1 244 ? 4.84 -9.195 -17.109 1 98.69 244 PHE B N 1
ATOM 4488 C CA . PHE B 1 244 ? 4.941 -10.273 -18.094 1 98.69 244 PHE B CA 1
ATOM 4489 C C . PHE B 1 244 ? 3.568 -10.609 -18.672 1 98.69 244 PHE B C 1
ATOM 4491 O O . PHE B 1 244 ? 3.457 -11.445 -19.562 1 98.69 244 PHE B O 1
ATOM 4498 N N . ILE B 1 245 ? 2.512 -9.992 -18.219 1 98.69 245 ILE B N 1
ATOM 4499 C CA . ILE B 1 245 ? 1.156 -10.328 -18.641 1 98.69 245 ILE B CA 1
ATOM 4500 C C . ILE B 1 245 ? 1.008 -10.07 -20.141 1 98.69 245 ILE B C 1
ATOM 4502 O O . ILE B 1 245 ? 0.511 -10.93 -20.875 1 98.69 245 ILE B O 1
ATOM 4506 N N . PRO B 1 246 ? 1.529 -8.945 -20.641 1 98.31 246 PRO B N 1
ATOM 4507 C CA . PRO B 1 246 ? 1.327 -8.719 -22.078 1 98.31 246 PRO B CA 1
ATOM 4508 C C . PRO B 1 246 ? 2.408 -9.367 -22.938 1 98.31 246 PRO B C 1
ATOM 4510 O O . PRO B 1 246 ? 2.527 -9.062 -24.125 1 98.31 246 PRO B O 1
ATOM 4513 N N . ALA B 1 247 ? 3.283 -10.195 -22.359 1 98.56 247 ALA B N 1
ATOM 4514 C CA . ALA B 1 247 ? 4.34 -10.867 -23.125 1 98.56 247 ALA B CA 1
ATOM 4515 C C . ALA B 1 247 ? 3.752 -11.75 -24.203 1 98.56 247 ALA B C 1
ATOM 4517 O O . ALA B 1 247 ? 2.627 -12.242 -24.078 1 98.56 247 ALA B O 1
ATOM 4518 N N . ASP B 1 248 ? 4.516 -12.023 -25.234 1 98.31 248 ASP B N 1
ATOM 4519 C CA . ASP B 1 248 ? 4.102 -12.859 -26.359 1 98.31 248 ASP B CA 1
ATOM 4520 C C . ASP B 1 248 ? 3.775 -14.281 -25.891 1 98.31 248 ASP B C 1
ATOM 4522 O O . ASP B 1 248 ? 2.869 -14.922 -26.438 1 98.31 248 ASP B O 1
ATOM 4526 N N . GLU B 1 249 ? 4.477 -14.734 -24.891 1 98.31 249 GLU B N 1
ATOM 4527 C CA . GLU B 1 249 ? 4.363 -16.109 -24.438 1 98.31 249 GLU B CA 1
ATOM 4528 C C . GLU B 1 249 ? 3.242 -16.266 -23.406 1 98.31 249 GLU B C 1
ATOM 4530 O O . GLU B 1 249 ? 2.969 -17.375 -22.938 1 98.31 249 GLU B O 1
ATOM 4535 N N . SER B 1 250 ? 2.594 -15.102 -23.047 1 98 250 SER B N 1
ATOM 4536 C CA . SER B 1 250 ? 1.52 -15.102 -22.062 1 98 250 SER B CA 1
ATOM 4537 C C . SER B 1 250 ? 0.247 -15.719 -22.625 1 98 250 SER B C 1
ATOM 4539 O O . SER B 1 250 ? -0.089 -15.508 -23.797 1 98 250 SER B O 1
ATOM 4541 N N . MET B 1 251 ? -0.467 -16.438 -21.812 1 96.5 251 MET B N 1
ATOM 4542 C CA . MET B 1 251 ? -1.733 -17.047 -22.203 1 96.5 251 MET B CA 1
ATOM 4543 C C . MET B 1 251 ? -2.902 -16.109 -21.906 1 96.5 251 MET B C 1
ATOM 4545 O O . MET B 1 251 ? -4.055 -16.438 -22.203 1 96.5 251 MET B O 1
ATOM 4549 N N . ALA B 1 252 ? -2.629 -14.938 -21.375 1 96.88 252 ALA B N 1
ATOM 4550 C CA . ALA B 1 252 ? -3.695 -13.992 -21.062 1 96.88 252 ALA B CA 1
ATOM 4551 C C . ALA B 1 252 ? -4.473 -13.609 -22.328 1 96.88 252 ALA B C 1
ATOM 4553 O O . ALA B 1 252 ? -3.893 -13.469 -23.406 1 96.88 252 ALA B O 1
ATOM 4554 N N . ALA B 1 253 ? -5.793 -13.461 -22.203 1 97.25 253 ALA B N 1
ATOM 4555 C CA . ALA B 1 253 ? -6.625 -12.977 -23.297 1 97.25 253 ALA B CA 1
ATOM 4556 C C . ALA B 1 253 ? -6.148 -11.609 -23.781 1 97.25 253 ALA B C 1
ATOM 4558 O O . ALA B 1 253 ? -5.57 -10.836 -23.016 1 97.25 253 ALA B O 1
ATOM 4559 N N . GLU B 1 254 ? -6.418 -11.344 -25.031 1 97.44 254 GLU B N 1
ATOM 4560 C CA . GLU B 1 254 ? -5.961 -10.094 -25.625 1 97.44 254 GLU B CA 1
ATOM 4561 C C . GLU B 1 254 ? -6.555 -8.891 -24.891 1 97.44 254 GLU B C 1
ATOM 4563 O O . GLU B 1 254 ? -5.871 -7.887 -24.688 1 97.44 254 GLU B O 1
ATOM 4568 N N . CYS B 1 255 ? -7.801 -8.984 -24.562 1 97.94 255 CYS B N 1
ATOM 4569 C CA . CYS B 1 255 ? -8.43 -7.879 -23.859 1 97.94 255 CYS B CA 1
ATOM 4570 C C . CYS B 1 255 ? -7.785 -7.66 -22.5 1 97.94 255 CYS B C 1
ATOM 4572 O O . CYS B 1 255 ? -7.719 -6.531 -22.016 1 97.94 255 CYS B O 1
ATOM 4574 N N . TYR B 1 256 ? -7.344 -8.766 -21.875 1 98 256 TYR B N 1
ATOM 4575 C CA . TYR B 1 256 ? -6.609 -8.695 -20.625 1 98 256 TYR B CA 1
ATOM 4576 C C . TYR B 1 256 ? -5.262 -8.008 -20.812 1 98 256 TYR B C 1
ATOM 4578 O O . TYR B 1 256 ? -4.93 -7.066 -20.078 1 98 256 TYR B O 1
ATOM 4586 N N . LYS B 1 257 ? -4.52 -8.383 -21.797 1 98.31 257 LYS B N 1
ATOM 4587 C CA . LYS B 1 257 ? -3.252 -7.742 -22.125 1 98.31 257 LYS B CA 1
ATOM 4588 C C . LYS B 1 257 ? -3.438 -6.246 -22.375 1 98.31 257 LYS B C 1
ATOM 4590 O O . LYS B 1 257 ? -2.701 -5.422 -21.844 1 98.31 257 LYS B O 1
ATOM 4595 N N . ASN B 1 258 ? -4.426 -5.938 -23.125 1 98.12 258 ASN B N 1
ATOM 4596 C CA . ASN B 1 258 ? -4.699 -4.543 -23.453 1 98.12 258 ASN B CA 1
ATOM 4597 C C . ASN B 1 258 ? -5.109 -3.74 -22.219 1 98.12 258 ASN B C 1
ATOM 4599 O O . ASN B 1 258 ? -4.727 -2.578 -22.078 1 98.12 258 ASN B O 1
ATOM 4603 N N . ALA B 1 259 ? -5.922 -4.371 -21.375 1 98.19 259 ALA B N 1
ATOM 4604 C CA . ALA B 1 259 ? -6.352 -3.699 -20.141 1 98.19 259 ALA B CA 1
ATOM 4605 C C . ALA B 1 259 ? -5.16 -3.348 -19.266 1 98.19 259 ALA B C 1
ATOM 4607 O O . ALA B 1 259 ? -5.098 -2.252 -18.703 1 98.19 259 ALA B O 1
ATOM 4608 N N . VAL B 1 260 ? -4.258 -4.227 -19.172 1 98.19 260 VAL B N 1
ATOM 4609 C CA . VAL B 1 260 ? -3.051 -4.02 -18.375 1 98.19 260 VAL B CA 1
ATOM 4610 C C . VAL B 1 260 ? -2.244 -2.859 -18.969 1 98.19 260 VAL B C 1
ATOM 4612 O O . VAL B 1 260 ? -1.812 -1.966 -18.234 1 98.19 260 VAL B O 1
ATOM 4615 N N . LEU B 1 261 ? -2.086 -2.807 -20.266 1 97.69 261 LEU B N 1
ATOM 4616 C CA . LEU B 1 261 ? -1.261 -1.824 -20.953 1 97.69 261 LEU B CA 1
ATOM 4617 C C . LEU B 1 261 ? -1.862 -0.428 -20.844 1 97.69 261 LEU B C 1
ATOM 4619 O O . LEU B 1 261 ? -1.146 0.571 -20.938 1 97.69 261 LEU B O 1
ATOM 4623 N N . ASN B 1 262 ? -3.156 -0.363 -20.531 1 96.94 262 ASN B N 1
ATOM 4624 C CA . ASN B 1 262 ? -3.84 0.925 -20.516 1 96.94 262 ASN B CA 1
ATOM 4625 C C . ASN B 1 262 ? -4.367 1.271 -19.141 1 96.94 262 ASN B C 1
ATOM 4627 O O . ASN B 1 262 ? -5.168 2.197 -18.984 1 96.94 262 ASN B O 1
ATOM 4631 N N . ALA B 1 263 ? -3.949 0.55 -18.188 1 97.19 263 ALA B N 1
ATOM 4632 C CA . ALA B 1 263 ? -4.477 0.708 -16.828 1 97.19 263 ALA B CA 1
ATOM 4633 C C . ALA B 1 263 ? -4.008 2.023 -16.219 1 97.19 263 ALA B C 1
ATOM 4635 O O . ALA B 1 263 ? -2.852 2.416 -16.375 1 97.19 263 ALA B O 1
ATOM 4636 N N . ALA B 1 264 ? -4.918 2.729 -15.508 1 95.19 264 ALA B N 1
ATOM 4637 C CA . ALA B 1 264 ? -4.555 3.842 -14.641 1 95.19 264 ALA B CA 1
ATOM 4638 C C . ALA B 1 264 ? -4.094 3.342 -13.273 1 95.19 264 ALA B C 1
ATOM 4640 O O . ALA B 1 264 ? -4.281 2.17 -12.938 1 95.19 264 ALA B O 1
ATOM 4641 N N . ASP B 1 265 ? -3.471 4.211 -12.531 1 95 265 ASP B N 1
ATOM 4642 C CA . ASP B 1 265 ? -2.918 3.836 -11.227 1 95 265 ASP B CA 1
ATOM 4643 C C . ASP B 1 265 ? -4.027 3.439 -10.258 1 95 265 ASP B C 1
ATOM 4645 O O . ASP B 1 265 ? -3.797 2.656 -9.336 1 95 265 ASP B O 1
ATOM 4649 N N . GLU B 1 266 ? -5.246 3.893 -10.5 1 95.88 266 GLU B N 1
ATOM 4650 C CA . GLU B 1 266 ? -6.34 3.633 -9.57 1 95.88 266 GLU B CA 1
ATOM 4651 C C . GLU B 1 266 ? -7.23 2.498 -10.07 1 95.88 266 GLU B C 1
ATOM 4653 O O . GLU B 1 266 ? -8.266 2.203 -9.461 1 95.88 266 GLU B O 1
ATOM 4658 N N . ASP B 1 267 ? -6.852 1.846 -11.102 1 97 267 ASP B N 1
ATOM 4659 C CA . ASP B 1 267 ? -7.758 0.916 -11.766 1 97 267 ASP B CA 1
ATOM 4660 C C . ASP B 1 267 ? -7.777 -0.437 -11.062 1 97 267 ASP B C 1
ATOM 4662 O O . ASP B 1 267 ? -8.68 -1.249 -11.281 1 97 267 ASP B O 1
ATOM 4666 N N . THR B 1 268 ? -6.777 -0.786 -10.289 1 97.88 268 THR B N 1
ATOM 4667 C CA . THR B 1 268 ? -6.766 -2.078 -9.617 1 97.88 268 THR B CA 1
ATOM 4668 C C . THR B 1 268 ? -7.445 -1.979 -8.25 1 97.88 268 THR B C 1
ATOM 4670 O O . THR B 1 268 ? -7.438 -0.918 -7.625 1 97.88 268 THR B O 1
ATOM 4673 N N . GLN B 1 269 ? -8.023 -3.055 -7.828 1 97.06 269 GLN B N 1
ATOM 4674 C CA . GLN B 1 269 ? -8.695 -3.15 -6.535 1 97.06 269 GLN B CA 1
ATOM 4675 C C . GLN B 1 269 ? -8.523 -4.539 -5.926 1 97.06 269 GLN B C 1
ATOM 4677 O O . GLN B 1 269 ? -8.273 -5.512 -6.645 1 97.06 269 GLN B O 1
ATOM 4682 N N . LEU B 1 270 ? -8.539 -4.602 -4.629 1 97.31 270 LEU B N 1
ATOM 4683 C CA . LEU B 1 270 ? -8.625 -5.879 -3.93 1 97.31 270 LEU B CA 1
ATOM 4684 C C . LEU B 1 270 ? -10.055 -6.41 -3.939 1 97.31 270 LEU B C 1
ATOM 4686 O O . LEU B 1 270 ? -11 -5.648 -3.748 1 97.31 270 LEU B O 1
ATOM 4690 N N . THR B 1 271 ? -10.203 -7.68 -4.207 1 97.69 271 THR B N 1
ATOM 4691 C CA . THR B 1 271 ? -11.531 -8.266 -4.309 1 97.69 271 THR B CA 1
ATOM 4692 C C . THR B 1 271 ? -11.508 -9.742 -3.941 1 97.69 271 THR B C 1
ATOM 4694 O O . THR B 1 271 ? -10.453 -10.383 -3.982 1 97.69 271 THR B O 1
ATOM 4697 N N . ARG B 1 272 ? -12.617 -10.273 -3.574 1 97 272 ARG B N 1
ATOM 4698 C CA . ARG B 1 272 ? -12.82 -11.703 -3.383 1 97 272 ARG B CA 1
ATOM 4699 C C . ARG B 1 272 ? -13.836 -12.25 -4.387 1 97 272 ARG B C 1
ATOM 4701 O O . ARG B 1 272 ? -14.172 -13.438 -4.355 1 97 272 ARG B O 1
ATOM 4708 N N . ALA B 1 273 ? -14.156 -11.406 -5.32 1 98.25 273 ALA B N 1
ATOM 4709 C CA . ALA B 1 273 ? -15.336 -11.656 -6.148 1 98.25 273 ALA B CA 1
ATOM 4710 C C . ALA B 1 273 ? -15.164 -12.914 -6.988 1 98.25 273 ALA B C 1
ATOM 4712 O O . ALA B 1 273 ? -16.109 -13.68 -7.184 1 98.25 273 ALA B O 1
ATOM 4713 N N . PHE B 1 274 ? -13.984 -13.156 -7.395 1 97.94 274 PHE B N 1
ATOM 4714 C CA . PHE B 1 274 ? -13.781 -14.219 -8.367 1 97.94 274 PHE B CA 1
ATOM 4715 C C . PHE B 1 274 ? -13.469 -15.539 -7.664 1 97.94 274 PHE B C 1
ATOM 4717 O O . PHE B 1 274 ? -14.086 -16.562 -7.957 1 97.94 274 PHE B O 1
ATOM 4724 N N . SER B 1 275 ? -12.586 -15.461 -6.695 1 96 275 SER B N 1
ATOM 4725 C CA . SER B 1 275 ? -12.039 -16.719 -6.191 1 96 275 SER B CA 1
ATOM 4726 C C . SER B 1 275 ? -12.438 -16.953 -4.738 1 96 275 SER B C 1
ATOM 4728 O O . SER B 1 275 ? -12.312 -18.078 -4.227 1 96 275 SER B O 1
ATOM 4730 N N . GLY B 1 276 ? -12.914 -15.922 -4.09 1 95 276 GLY B N 1
ATOM 4731 C CA . GLY B 1 276 ? -13.172 -16.016 -2.662 1 95 276 GLY B CA 1
ATOM 4732 C C . GLY B 1 276 ? -11.969 -15.672 -1.812 1 95 276 GLY B C 1
ATOM 4733 O O . GLY B 1 276 ? -12.094 -15.43 -0.61 1 95 276 GLY B O 1
ATOM 4734 N N . ARG B 1 277 ? -10.867 -15.664 -2.391 1 94.88 277 ARG B N 1
ATOM 4735 C CA . ARG B 1 277 ? -9.641 -15.188 -1.746 1 94.88 277 ARG B C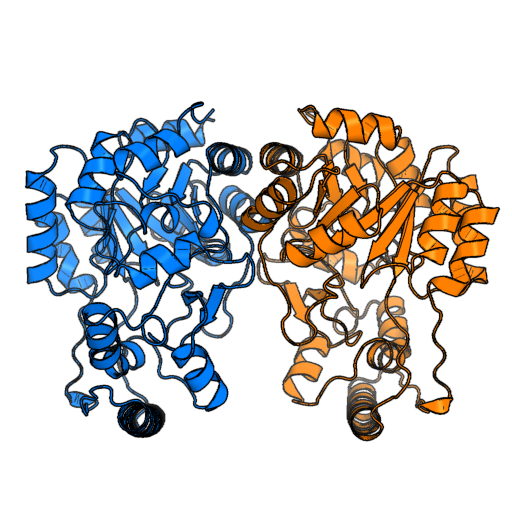A 1
ATOM 4736 C C . ARG B 1 277 ? -9.305 -13.773 -2.189 1 94.88 277 ARG B C 1
ATOM 4738 O O . ARG B 1 277 ? -9.508 -13.414 -3.35 1 94.88 277 ARG B O 1
ATOM 4745 N N . TRP B 1 278 ? -8.812 -12.969 -1.208 1 96.75 278 TRP B N 1
ATOM 4746 C CA . TRP B 1 278 ? -8.422 -11.609 -1.576 1 96.75 278 TRP B CA 1
ATOM 4747 C C . TRP B 1 278 ? -7.383 -11.633 -2.693 1 96.75 278 TRP B C 1
ATOM 4749 O O . TRP B 1 278 ? -6.402 -12.375 -2.625 1 96.75 278 TRP B O 1
ATOM 4759 N N . ALA B 1 279 ? -7.613 -10.875 -3.689 1 97.69 279 ALA B N 1
ATOM 4760 C CA . ALA B 1 279 ? -6.715 -10.727 -4.832 1 97.69 279 ALA B CA 1
ATOM 4761 C C . ALA B 1 279 ? -6.809 -9.32 -5.418 1 97.69 279 ALA B C 1
ATOM 4763 O O . ALA B 1 279 ? -7.863 -8.68 -5.348 1 97.69 279 ALA B O 1
ATOM 4764 N N . ARG B 1 280 ? -5.75 -8.875 -5.969 1 98.56 280 ARG B N 1
ATOM 4765 C CA . ARG B 1 280 ? -5.773 -7.578 -6.641 1 98.56 280 ARG B CA 1
ATOM 4766 C C . ARG B 1 280 ? -5.844 -7.75 -8.156 1 98.56 280 ARG B C 1
ATOM 4768 O O . ARG B 1 280 ? -5.07 -8.516 -8.734 1 98.56 280 ARG B O 1
ATOM 4775 N N . GLY B 1 281 ? -6.695 -7.02 -8.734 1 98.5 281 GLY B N 1
ATOM 4776 C CA . GLY B 1 281 ? -6.824 -6.996 -10.188 1 98.5 281 GLY B CA 1
ATOM 4777 C C . GLY B 1 281 ? -7.543 -5.766 -10.703 1 98.5 281 GLY B C 1
ATOM 4778 O O . GLY B 1 281 ? -7.961 -4.91 -9.914 1 98.5 281 GLY B O 1
ATOM 4779 N N . LEU B 1 282 ? -7.582 -5.625 -12.008 1 98.44 282 LEU B N 1
ATOM 4780 C CA . LEU B 1 282 ? -8.297 -4.52 -12.641 1 98.44 282 LEU B CA 1
ATOM 4781 C C . LEU B 1 282 ? -9.797 -4.633 -12.398 1 98.44 282 LEU B C 1
ATOM 4783 O O . LEU B 1 282 ? -10.391 -5.684 -12.648 1 98.44 282 LEU B O 1
ATOM 4787 N N . SER B 1 283 ? -10.32 -3.578 -11.867 1 97.56 283 SER B N 1
ATOM 4788 C CA . SER B 1 283 ? -11.75 -3.553 -11.562 1 97.56 283 SER B CA 1
ATOM 4789 C C . SER B 1 283 ? -12.578 -3.713 -12.836 1 97.56 283 SER B C 1
ATOM 4791 O O . SER B 1 283 ? -12.211 -3.205 -13.891 1 97.56 283 SER B O 1
ATOM 4793 N N . ASN B 1 284 ? -13.672 -4.438 -12.703 1 97.94 284 ASN B N 1
ATOM 4794 C CA . ASN B 1 284 ? -14.578 -4.594 -13.836 1 97.94 284 ASN B CA 1
ATOM 4795 C C . ASN B 1 284 ? -16.016 -4.789 -13.383 1 97.94 284 ASN B C 1
ATOM 4797 O O . ASN B 1 284 ? -16.328 -4.664 -12.195 1 97.94 284 ASN B O 1
ATOM 4801 N N . ALA B 1 285 ? -16.906 -5.066 -14.312 1 98.12 285 ALA B N 1
ATOM 4802 C CA . ALA B 1 285 ? -18.344 -5.09 -14.047 1 98.12 285 ALA B CA 1
ATOM 4803 C C . ALA B 1 285 ? -18.703 -6.219 -13.086 1 98.12 285 ALA B C 1
ATOM 4805 O O . ALA B 1 285 ? -19.562 -6.051 -12.211 1 98.12 285 ALA B O 1
ATOM 4806 N N . PHE B 1 286 ? -18.125 -7.348 -13.266 1 98.56 286 PHE B N 1
ATOM 4807 C CA . PHE B 1 286 ? -18.438 -8.492 -12.414 1 98.56 286 PHE B CA 1
ATOM 4808 C C . PHE B 1 286 ? -18.031 -8.211 -10.969 1 98.56 286 PHE B C 1
ATOM 4810 O O . PHE B 1 286 ? -18.812 -8.469 -10.047 1 98.56 286 PHE B O 1
ATOM 4817 N N . MET B 1 287 ? -16.828 -7.684 -10.758 1 98.19 287 MET B N 1
ATOM 4818 C CA . MET B 1 287 ? -16.359 -7.316 -9.422 1 98.19 287 MET B CA 1
ATOM 4819 C C . MET B 1 287 ? -17.344 -6.367 -8.75 1 98.19 287 MET B C 1
ATOM 4821 O O . MET B 1 287 ? -17.75 -6.586 -7.602 1 98.19 287 MET B O 1
ATOM 4825 N N . LYS B 1 288 ? -17.719 -5.359 -9.461 1 97.62 288 LYS B N 1
ATOM 4826 C CA . LYS B 1 288 ? -18.641 -4.355 -8.922 1 97.62 288 LYS B CA 1
ATOM 4827 C C . LYS B 1 288 ? -19.984 -4.965 -8.578 1 97.62 288 LYS B C 1
ATOM 4829 O O . LYS B 1 288 ? -20.578 -4.641 -7.547 1 97.62 288 LYS B O 1
ATOM 4834 N N . ALA B 1 289 ? -20.469 -5.848 -9.438 1 98.12 289 ALA B N 1
ATOM 4835 C CA . ALA B 1 289 ? -21.781 -6.477 -9.234 1 98.12 289 ALA B CA 1
ATOM 4836 C C . ALA B 1 289 ? -21.781 -7.34 -7.977 1 98.12 289 ALA B C 1
ATOM 4838 O O . ALA B 1 289 ? -22.734 -7.301 -7.191 1 98.12 289 ALA B O 1
ATOM 4839 N N . VAL B 1 290 ? -20.734 -8.141 -7.836 1 98.25 290 VAL B N 1
ATOM 4840 C CA . VAL B 1 290 ? -20.641 -9.016 -6.672 1 98.25 290 VAL B CA 1
ATOM 4841 C C . VAL B 1 290 ? -20.562 -8.18 -5.398 1 98.25 290 VAL B C 1
ATOM 4843 O O . VAL B 1 290 ? -21.234 -8.469 -4.41 1 98.25 290 VAL B O 1
ATOM 4846 N N . GLU B 1 291 ? -19.766 -7.145 -5.418 1 95.44 291 GLU B N 1
ATOM 4847 C CA . GLU B 1 291 ? -19.625 -6.262 -4.262 1 95.44 291 GLU B CA 1
ATOM 4848 C C . GLU B 1 291 ? -20.953 -5.586 -3.93 1 95.44 291 GLU B C 1
ATOM 4850 O O . GLU B 1 291 ? -21.328 -5.492 -2.76 1 95.44 291 GLU B O 1
ATOM 4855 N N . LYS B 1 292 ? -21.672 -5.133 -4.859 1 95.88 292 LYS B N 1
ATOM 4856 C CA . LYS B 1 292 ? -22.938 -4.422 -4.688 1 95.88 292 LYS B CA 1
ATOM 4857 C C . LYS B 1 292 ? -24.016 -5.348 -4.152 1 95.88 292 LYS B C 1
ATOM 4859 O O . LYS B 1 292 ? -24.969 -4.895 -3.508 1 95.88 292 LYS B O 1
ATOM 4864 N N . SER B 1 293 ? -23.891 -6.664 -4.441 1 96.44 293 SER B N 1
ATOM 4865 C CA . SER B 1 293 ? -24.891 -7.621 -4.008 1 96.44 293 SER B CA 1
ATOM 4866 C C . SER B 1 293 ? -25.016 -7.656 -2.486 1 96.44 293 SER B C 1
ATOM 4868 O O . SER B 1 293 ? -26.062 -8.008 -1.943 1 96.44 293 SER B O 1
ATOM 4870 N N . GLY B 1 294 ? -23.844 -7.395 -1.797 1 94.88 294 GLY B N 1
ATOM 4871 C CA . GLY B 1 294 ? -23.828 -7.414 -0.343 1 94.88 294 GLY B CA 1
ATOM 4872 C C . GLY B 1 294 ? -23.781 -8.82 0.234 1 94.88 294 GLY B C 1
ATOM 4873 O O . GLY B 1 294 ? -23.828 -8.992 1.453 1 94.88 294 GLY B O 1
ATOM 4874 N N . LEU B 1 295 ? -23.703 -9.797 -0.644 1 96.69 295 LEU B N 1
ATOM 4875 C CA . LEU B 1 295 ? -23.672 -11.18 -0.191 1 96.69 295 LEU B CA 1
ATOM 4876 C C . LEU B 1 295 ? -22.344 -11.516 0.472 1 96.69 295 LEU B C 1
ATOM 4878 O O . LEU B 1 295 ? -21.312 -10.93 0.127 1 96.69 295 LEU B O 1
ATOM 4882 N N . LYS B 1 296 ? -22.484 -12.391 1.43 1 96.25 296 LYS B N 1
ATOM 4883 C CA . LYS B 1 296 ? -21.25 -12.992 1.914 1 96.25 296 LYS B CA 1
ATOM 4884 C C . LYS B 1 296 ? -20.609 -13.883 0.849 1 96.25 296 LYS B C 1
ATOM 4886 O O . LYS B 1 296 ? -21.203 -14.867 0.422 1 96.25 296 LYS B O 1
ATOM 4891 N N . ILE B 1 297 ? -19.406 -13.594 0.435 1 96.88 297 ILE B N 1
ATOM 4892 C CA . ILE B 1 297 ? -18.719 -14.328 -0.621 1 96.88 297 ILE B CA 1
ATOM 4893 C C . ILE B 1 297 ? -18.109 -15.609 -0.047 1 96.88 297 ILE B C 1
ATOM 4895 O O . ILE B 1 297 ? -17.344 -15.562 0.912 1 96.88 297 ILE B O 1
ATOM 4899 N N . PRO B 1 298 ? -18.469 -16.734 -0.632 1 95.5 298 PRO B N 1
ATOM 4900 C CA . PRO B 1 298 ? -17.844 -17.984 -0.155 1 95.5 298 PRO B CA 1
ATOM 4901 C C . PRO B 1 298 ? -16.312 -17.938 -0.231 1 95.5 298 PRO B C 1
ATOM 4903 O O . PRO B 1 298 ? -15.758 -17.297 -1.119 1 95.5 298 PRO B O 1
ATOM 4906 N N . GLU B 1 299 ? -15.695 -18.609 0.632 1 92.19 299 GLU B N 1
ATOM 4907 C CA . GLU B 1 299 ? -14.234 -18.625 0.691 1 92.19 299 GLU B CA 1
ATOM 4908 C C . GLU B 1 299 ? -13.648 -19.453 -0.449 1 92.19 299 GLU B C 1
ATOM 4910 O O . GLU B 1 299 ? -14.352 -20.234 -1.082 1 92.19 299 GLU B O 1
ATOM 4915 N N . TYR B 1 300 ? -12.359 -19.25 -0.751 1 91.44 300 TYR B N 1
ATOM 4916 C CA . TYR B 1 300 ? -11.602 -20.172 -1.604 1 91.44 300 TYR B CA 1
ATOM 4917 C C . TYR B 1 300 ? -11.602 -21.578 -1.022 1 91.44 300 TYR B C 1
ATOM 4919 O O . TYR B 1 300 ? -11.438 -21.766 0.187 1 91.44 300 TYR B O 1
ATOM 4927 N N . VAL B 1 301 ? -11.984 -22.453 -1.828 1 91.25 301 VAL B N 1
ATOM 4928 C CA . VAL B 1 301 ? -12 -22.578 -3.281 1 91.25 301 VAL B CA 1
ATOM 4929 C C . VAL B 1 301 ? -13.445 -22.625 -3.783 1 91.25 301 VAL B C 1
ATOM 4931 O O . VAL B 1 301 ? -13.688 -22.688 -4.992 1 91.25 301 VAL B O 1
ATOM 4934 N N . VAL B 1 302 ? -14.422 -22.453 -2.895 1 93.75 302 VAL B N 1
ATOM 4935 C CA . VAL B 1 302 ? -15.828 -22.594 -3.244 1 93.75 302 VAL B CA 1
ATOM 4936 C C . VAL B 1 302 ? -16.219 -21.531 -4.266 1 93.75 302 VAL B C 1
ATOM 4938 O O . VAL B 1 302 ? -16.719 -21.859 -5.348 1 93.75 302 VAL B O 1
ATOM 4941 N N . GLN B 1 303 ? -15.961 -20.281 -3.967 1 95.81 303 GLN B N 1
ATOM 4942 C CA . GLN B 1 303 ? -16.281 -19.188 -4.883 1 95.81 303 GLN B CA 1
ATOM 4943 C C . GLN B 1 303 ? -15.57 -19.375 -6.223 1 95.81 303 GLN B C 1
ATOM 4945 O O . GLN B 1 303 ? -16.141 -19.094 -7.277 1 95.81 303 GLN B O 1
ATOM 4950 N N . ASN B 1 304 ? -14.336 -19.844 -6.133 1 94.88 304 ASN B N 1
ATOM 4951 C CA . ASN B 1 304 ? -13.57 -20.109 -7.34 1 94.88 304 ASN B CA 1
ATOM 4952 C C . ASN B 1 304 ? -14.266 -21.141 -8.227 1 94.88 304 ASN B C 1
ATOM 4954 O O . ASN B 1 304 ? -14.273 -21 -9.453 1 94.88 304 ASN B O 1
ATOM 4958 N N . SER B 1 305 ? -14.789 -22.141 -7.656 1 93.81 305 SER B N 1
ATOM 4959 C CA . SER B 1 305 ? -15.508 -23.188 -8.391 1 93.81 305 SER B CA 1
ATOM 4960 C C . SER B 1 305 ? -16.797 -22.641 -9 1 93.81 305 SER B C 1
ATOM 4962 O O . SER B 1 305 ? -17.109 -22.922 -10.156 1 93.81 305 SER B O 1
ATOM 4964 N N . LEU B 1 306 ? -17.5 -21.828 -8.242 1 95.75 306 LEU B N 1
ATOM 4965 C CA . LEU B 1 306 ? -18.781 -21.297 -8.664 1 95.75 306 LEU B CA 1
ATOM 4966 C C . LEU B 1 306 ? -18.625 -20.359 -9.859 1 95.75 306 LEU B C 1
ATOM 4968 O O . LEU B 1 306 ? -19.516 -20.266 -10.703 1 95.75 306 LEU B O 1
ATOM 4972 N N . THR B 1 307 ? -17.469 -19.719 -9.945 1 96.62 307 THR B N 1
ATOM 4973 C CA . THR B 1 307 ? -17.297 -18.703 -10.992 1 96.62 307 THR B CA 1
ATOM 4974 C C . THR B 1 307 ? -16.484 -19.281 -12.156 1 96.62 307 THR B C 1
ATOM 4976 O O . THR B 1 307 ? -16.219 -18.578 -13.133 1 96.62 307 THR B O 1
ATOM 4979 N N . SER B 1 308 ? -16.062 -20.547 -12.109 1 94.12 308 SER B N 1
ATOM 4980 C CA . SER B 1 308 ? -15.117 -21.141 -13.047 1 94.12 308 SER B CA 1
ATOM 4981 C C . SER B 1 308 ? -15.656 -21.125 -14.469 1 94.12 308 SER B C 1
ATOM 4983 O O . SER B 1 308 ? -14.945 -20.75 -15.406 1 94.12 308 SER B O 1
ATOM 4985 N N . ALA B 1 309 ? -16.906 -21.5 -14.68 1 94.31 309 ALA B N 1
ATOM 4986 C CA . ALA B 1 309 ? -17.5 -21.578 -16.016 1 94.31 309 ALA B CA 1
ATOM 4987 C C . ALA B 1 309 ? -17.578 -20.188 -16.656 1 94.31 309 ALA B C 1
ATOM 4989 O O . ALA B 1 309 ? -17.281 -20.031 -17.828 1 94.31 309 ALA B O 1
ATOM 4990 N N . LEU B 1 310 ? -18 -19.266 -15.836 1 96.19 310 LEU B N 1
ATOM 4991 C CA . LEU B 1 310 ? -18.094 -17.891 -16.297 1 96.19 310 LEU B CA 1
ATOM 4992 C C . LEU B 1 310 ? -16.734 -17.344 -16.703 1 96.19 310 LEU B C 1
ATOM 4994 O O . LEU B 1 310 ? -16.594 -16.734 -17.766 1 96.19 310 LEU B O 1
ATOM 4998 N N . ARG B 1 311 ? -15.734 -17.516 -15.914 1 95.25 311 ARG B N 1
ATOM 4999 C CA . ARG B 1 311 ? -14.398 -17 -16.172 1 95.25 311 ARG B CA 1
ATOM 5000 C C . ARG B 1 311 ? -13.797 -17.641 -17.422 1 95.25 311 ARG B C 1
ATOM 5002 O O . ARG B 1 311 ? -13.188 -16.953 -18.25 1 95.25 311 ARG B O 1
ATOM 5009 N N . SER B 1 312 ? -13.984 -18.969 -17.516 1 94 312 SER B N 1
ATOM 5010 C CA . SER B 1 312 ? -13.477 -19.688 -18.672 1 94 312 SER B CA 1
ATOM 5011 C C . SER B 1 312 ? -14.109 -19.172 -19.969 1 94 312 SER B C 1
ATOM 5013 O O . SER B 1 312 ? -13.406 -18.922 -20.953 1 94 312 SER B O 1
ATOM 5015 N N . TYR B 1 313 ? -15.391 -19 -19.938 1 96.44 313 TYR B N 1
ATOM 5016 C CA . TYR B 1 313 ? -16.109 -18.484 -21.094 1 96.44 313 TYR B CA 1
ATOM 5017 C C . TYR B 1 313 ? -15.648 -17.062 -21.438 1 96.44 313 TYR B C 1
ATOM 5019 O O . TYR B 1 313 ? -15.422 -16.75 -22.609 1 96.44 313 TYR B O 1
ATOM 5027 N N . ALA B 1 314 ? -15.516 -16.266 -20.438 1 96.88 314 ALA B N 1
ATOM 5028 C CA . ALA B 1 314 ? -15.109 -14.883 -20.641 1 96.88 314 ALA B CA 1
ATOM 5029 C C . ALA B 1 314 ? -13.719 -14.797 -21.25 1 96.88 314 ALA B C 1
ATOM 5031 O O . ALA B 1 314 ? -13.477 -13.984 -22.156 1 96.88 314 ALA B O 1
ATOM 5032 N N . GLN B 1 315 ? -12.805 -15.578 -20.766 1 95.06 315 GLN B N 1
ATOM 5033 C CA . GLN B 1 315 ? -11.445 -15.602 -21.281 1 95.06 315 GLN B CA 1
ATOM 5034 C C . GLN B 1 315 ? -11.43 -16.031 -22.75 1 95.06 315 GLN B C 1
ATOM 5036 O O . GLN B 1 315 ? -10.75 -15.414 -23.578 1 95.06 315 GLN B O 1
ATOM 5041 N N . GLN B 1 316 ? -12.219 -17.031 -23.062 1 95 316 GLN B N 1
ATOM 5042 C CA . GLN B 1 316 ? -12.258 -17.578 -24.406 1 95 316 GLN B CA 1
ATOM 5043 C C . GLN B 1 316 ? -12.883 -16.594 -25.391 1 95 316 GLN B C 1
ATOM 5045 O O . GLN B 1 316 ? -12.555 -16.594 -26.578 1 95 316 GLN B O 1
ATOM 5050 N N . ASN B 1 317 ? -13.727 -15.766 -24.891 1 96.62 317 ASN B N 1
ATOM 5051 C CA . ASN B 1 317 ? -14.484 -14.883 -25.766 1 96.62 317 ASN B CA 1
ATOM 5052 C C . ASN B 1 317 ? -14.062 -13.43 -25.594 1 96.62 317 ASN B C 1
ATOM 5054 O O . ASN B 1 317 ? -14.727 -12.523 -26.109 1 96.62 317 ASN B O 1
ATOM 5058 N N . ASN B 1 318 ? -13.008 -13.211 -24.844 1 96.75 318 ASN B N 1
ATOM 5059 C CA . ASN B 1 318 ? -12.422 -11.891 -24.672 1 96.75 318 ASN B CA 1
ATOM 5060 C C . ASN B 1 318 ? -13.43 -10.898 -24.094 1 96.75 318 ASN B C 1
ATOM 5062 O O . ASN B 1 318 ? -13.602 -9.797 -24.625 1 96.75 318 ASN B O 1
ATOM 5066 N N . LEU B 1 319 ? -14.109 -11.344 -23.062 1 97.06 319 LEU B N 1
ATOM 5067 C CA . LEU B 1 319 ? -15.07 -10.5 -22.344 1 97.06 319 LEU B CA 1
ATOM 5068 C C . LEU B 1 319 ? -14.438 -9.883 -21.109 1 97.06 319 LEU B C 1
ATOM 5070 O O . LEU B 1 319 ? -14.586 -10.414 -20 1 97.06 319 LEU B O 1
ATOM 5074 N N . LYS B 1 320 ? -13.836 -8.719 -21.219 1 96.69 320 LYS B N 1
ATOM 5075 C CA . LYS B 1 320 ? -12.984 -8.102 -20.203 1 96.69 320 LYS B CA 1
ATOM 5076 C C . LYS B 1 320 ? -13.742 -7.887 -18.906 1 96.69 320 LYS B C 1
ATOM 5078 O O . LYS B 1 320 ? -13.164 -7.961 -17.828 1 96.69 320 LYS B O 1
ATOM 5083 N N . ASP B 1 321 ? -15.031 -7.715 -19 1 97.69 321 ASP B N 1
ATOM 5084 C CA . ASP B 1 321 ? -15.836 -7.344 -17.844 1 97.69 321 ASP B CA 1
ATOM 5085 C C . ASP B 1 321 ? -16.109 -8.555 -16.953 1 97.69 321 ASP B C 1
ATOM 5087 O O . ASP B 1 321 ? -16.641 -8.414 -15.844 1 97.69 321 ASP B O 1
ATOM 5091 N N . PHE B 1 322 ? -15.656 -9.734 -17.422 1 97.81 322 PHE B N 1
ATOM 5092 C CA . PHE B 1 322 ? -15.977 -10.953 -16.688 1 97.81 322 PHE B CA 1
ATOM 5093 C C . PHE B 1 322 ? -14.734 -11.82 -16.516 1 97.81 322 PHE B C 1
ATOM 5095 O O . PHE B 1 322 ? -14.836 -12.992 -16.141 1 97.81 322 PHE B O 1
ATOM 5102 N N . ILE B 1 323 ? -13.523 -11.266 -16.781 1 97.25 323 ILE B N 1
ATOM 5103 C CA . ILE B 1 323 ? -12.25 -11.961 -16.609 1 97.25 323 ILE B CA 1
ATOM 5104 C C . ILE B 1 323 ? -11.586 -11.5 -15.32 1 97.25 323 ILE B C 1
ATOM 5106 O O . ILE B 1 323 ? -11.602 -10.312 -14.992 1 97.25 323 ILE B O 1
ATOM 5110 N N . SER B 1 324 ? -11.086 -12.461 -14.516 1 97.38 324 SER B N 1
ATOM 5111 C CA . SER B 1 324 ? -10.203 -12.07 -13.422 1 97.38 324 SER B CA 1
ATOM 5112 C C . SER B 1 324 ? -8.883 -11.516 -13.953 1 97.38 324 SER B C 1
ATOM 5114 O O . SER B 1 324 ? -7.934 -12.273 -14.172 1 97.38 324 SER B O 1
ATOM 5116 N N . MET B 1 325 ? -8.797 -10.242 -14.109 1 98.06 325 MET B N 1
ATOM 5117 C CA . MET B 1 325 ? -7.602 -9.594 -14.641 1 98.06 325 MET B CA 1
ATOM 5118 C C . MET B 1 325 ? -6.656 -9.18 -13.523 1 98.06 325 MET B C 1
ATOM 5120 O O . MET B 1 325 ? -6.496 -7.988 -13.25 1 98.06 325 MET B O 1
ATOM 5124 N N . TRP B 1 326 ? -6.02 -10.234 -12.969 1 98.38 326 TRP B N 1
ATOM 5125 C CA . TRP B 1 326 ? -5.09 -10 -11.867 1 98.38 326 TRP B CA 1
ATOM 5126 C C . TRP B 1 326 ? -3.904 -9.156 -12.32 1 98.38 326 TRP B C 1
ATOM 5128 O O . TRP B 1 326 ? -3.246 -9.477 -13.312 1 98.38 326 TRP B O 1
ATOM 5138 N N . ALA B 1 327 ? -3.672 -8.031 -11.641 1 98.5 327 ALA B N 1
ATOM 5139 C CA . ALA B 1 327 ? -2.604 -7.094 -11.969 1 98.5 327 ALA B CA 1
ATOM 5140 C C . ALA B 1 327 ? -2.268 -6.195 -10.781 1 98.5 327 ALA B C 1
ATOM 5142 O O . ALA B 1 327 ? -3.15 -5.844 -9.992 1 98.5 327 ALA B O 1
ATOM 5143 N N . GLY B 1 328 ? -1.013 -5.895 -10.68 1 98.44 328 GLY B N 1
ATOM 5144 C CA . GLY B 1 328 ? -0.567 -5.008 -9.617 1 98.44 328 GLY B CA 1
ATOM 5145 C C . GLY B 1 328 ? -0.719 -3.539 -9.961 1 98.44 328 GLY B C 1
ATOM 5146 O O . GLY B 1 328 ? -1.219 -3.195 -11.031 1 98.44 328 GLY B O 1
ATOM 5147 N N . GLN B 1 329 ? -0.255 -2.688 -9.078 1 98.5 329 GLN B N 1
ATOM 5148 C CA . GLN B 1 329 ? -0.501 -1.252 -9.172 1 98.5 329 GLN B CA 1
ATOM 5149 C C . GLN B 1 329 ? 0.476 -0.59 -10.141 1 98.5 329 GLN B C 1
ATOM 5151 O O . GLN B 1 329 ? 0.301 0.574 -10.508 1 98.5 329 GLN B O 1
ATOM 5156 N N . SER B 1 330 ? 1.467 -1.33 -10.633 1 97.94 330 SER B N 1
ATOM 5157 C CA . SER B 1 330 ? 2.418 -0.802 -11.602 1 97.94 330 SER B CA 1
ATOM 5158 C C . SER B 1 330 ? 2.238 -1.46 -12.969 1 97.94 330 SER B C 1
ATOM 5160 O O . SER B 1 330 ? 3.127 -1.394 -13.82 1 97.94 330 SER B O 1
ATOM 5162 N N . SER B 1 331 ? 1.146 -2.131 -13.156 1 96.88 331 SER B N 1
ATOM 5163 C CA . SER B 1 331 ? 0.949 -2.967 -14.336 1 96.88 331 SER B CA 1
ATOM 5164 C C . SER B 1 331 ? 1.021 -2.139 -15.609 1 96.88 331 SER B C 1
ATOM 5166 O O . SER B 1 331 ? 1.445 -2.639 -16.656 1 96.88 331 SER B O 1
ATOM 5168 N N . SER B 1 332 ? 0.722 -0.881 -15.531 1 95.31 332 SER B N 1
ATOM 5169 C CA . SER B 1 332 ? 0.679 -0.022 -16.719 1 95.31 332 SER B CA 1
ATOM 5170 C C . SER B 1 332 ? 2.078 0.23 -17.266 1 95.31 332 SER B C 1
ATOM 5172 O O . SER B 1 332 ? 2.229 0.74 -18.375 1 95.31 332 SER B O 1
ATOM 5174 N N . LYS B 1 333 ? 3.076 -0.117 -16.547 1 96.81 333 LYS B N 1
ATOM 5175 C CA . LYS B 1 333 ? 4.453 0.041 -17.016 1 96.81 333 LYS B CA 1
ATOM 5176 C C . LYS B 1 333 ? 4.855 -1.102 -17.938 1 96.81 333 LYS B C 1
ATOM 5178 O O . LYS B 1 333 ? 5.922 -1.06 -18.562 1 96.81 333 LYS B O 1
ATOM 5183 N N . ALA B 1 334 ? 3.988 -2.09 -18.047 1 97.12 334 ALA B N 1
ATOM 5184 C CA . ALA B 1 334 ? 4.273 -3.234 -18.922 1 97.12 334 ALA B CA 1
ATOM 5185 C C . ALA B 1 334 ? 4.27 -2.826 -20.391 1 97.12 334 ALA B C 1
ATOM 5187 O O . ALA B 1 334 ? 3.615 -1.853 -20.766 1 97.12 334 ALA B O 1
ATOM 5188 N N . VAL B 1 335 ? 5.031 -3.539 -21.188 1 97.06 335 VAL B N 1
ATOM 5189 C CA . VAL B 1 335 ? 5.078 -3.34 -22.625 1 97.06 335 VAL B CA 1
ATOM 5190 C C . VAL B 1 335 ? 4.887 -4.68 -23.344 1 97.06 335 VAL B C 1
ATOM 5192 O O . VAL B 1 335 ? 5.254 -5.73 -22.812 1 97.06 335 VAL B O 1
ATOM 5195 N N . ARG B 1 336 ? 4.297 -4.578 -24.484 1 97.56 336 ARG B N 1
ATOM 5196 C CA . ARG B 1 336 ? 4.195 -5.773 -25.312 1 97.56 336 ARG B CA 1
ATOM 5197 C C . ARG B 1 336 ? 5.57 -6.215 -25.812 1 97.56 336 ARG B C 1
ATOM 5199 O O . ARG B 1 336 ? 6.441 -5.379 -26.062 1 97.56 336 ARG B O 1
ATOM 5206 N N . GLY B 1 337 ? 5.703 -7.531 -25.922 1 98.12 337 GLY B N 1
ATOM 5207 C CA . GLY B 1 337 ? 6.945 -8.055 -26.469 1 98.12 337 GLY B CA 1
ATOM 5208 C C . GLY B 1 337 ? 7.289 -9.438 -25.953 1 98.12 337 GLY B C 1
ATOM 5209 O O . GLY B 1 337 ? 6.488 -10.055 -25.25 1 98.12 337 GLY B O 1
ATOM 5210 N N . LYS B 1 338 ? 8.438 -9.891 -26.359 1 98.56 338 LYS B N 1
ATOM 5211 C CA . LYS B 1 338 ? 8.906 -11.203 -25.922 1 98.56 338 LYS B CA 1
ATOM 5212 C C . LYS B 1 338 ? 9.289 -11.18 -24.438 1 98.56 338 LYS B C 1
ATOM 5214 O O . LYS B 1 338 ? 9.812 -10.18 -23.953 1 98.56 338 LYS B O 1
ATOM 5219 N N . THR B 1 339 ? 9.055 -12.258 -23.797 1 98.62 339 THR B N 1
ATOM 5220 C CA . THR B 1 339 ? 9.43 -12.398 -22.391 1 98.62 339 THR B CA 1
ATOM 5221 C C . THR B 1 339 ? 10.891 -12.023 -22.172 1 98.62 339 THR B C 1
ATOM 5223 O O . THR B 1 339 ? 11.227 -11.297 -21.234 1 98.62 339 THR B O 1
ATOM 5226 N N . ARG B 1 340 ? 11.758 -12.445 -23.062 1 98.25 340 ARG B N 1
ATOM 5227 C CA . ARG B 1 340 ? 13.188 -12.195 -22.938 1 98.25 340 ARG B CA 1
ATOM 5228 C C . ARG B 1 340 ? 13.492 -10.703 -23 1 98.25 340 ARG B C 1
ATOM 5230 O O . ARG B 1 340 ? 14.383 -10.219 -22.297 1 98.25 340 ARG B O 1
ATOM 5237 N N . ASP B 1 341 ? 12.773 -9.953 -23.844 1 98.5 341 ASP B N 1
ATOM 5238 C CA . ASP B 1 341 ? 12.992 -8.516 -23.969 1 98.5 341 ASP B CA 1
ATOM 5239 C C . ASP B 1 341 ? 12.492 -7.77 -22.734 1 98.5 341 ASP B C 1
ATOM 5241 O O . ASP B 1 341 ? 13.125 -6.812 -22.281 1 98.5 341 ASP B O 1
ATOM 5245 N N . ILE B 1 342 ? 11.336 -8.164 -22.25 1 98.38 342 ILE B N 1
ATOM 5246 C CA . ILE B 1 342 ? 10.797 -7.586 -21.016 1 98.38 342 ILE B CA 1
ATOM 5247 C C . ILE B 1 342 ? 11.766 -7.805 -19.859 1 98.38 342 ILE B C 1
ATOM 5249 O O . ILE B 1 342 ? 12.062 -6.875 -19.109 1 98.38 342 ILE B O 1
ATOM 5253 N N . PHE B 1 343 ? 12.328 -9.008 -19.781 1 98.56 343 PHE B N 1
ATOM 5254 C CA . PHE B 1 343 ? 13.305 -9.344 -18.75 1 98.56 343 PHE B CA 1
ATOM 5255 C C . PHE B 1 343 ? 14.562 -8.5 -18.906 1 98.56 343 PHE B C 1
ATOM 5257 O O . PHE B 1 343 ? 15.086 -7.957 -17.938 1 98.56 343 PHE B O 1
ATOM 5264 N N . ALA B 1 344 ? 15.023 -8.375 -20.109 1 98.38 344 ALA B N 1
ATOM 5265 C CA . ALA B 1 344 ? 16.234 -7.609 -20.391 1 98.38 344 ALA B CA 1
ATOM 5266 C C . ALA B 1 344 ? 16.094 -6.156 -19.953 1 98.38 344 ALA B C 1
ATOM 5268 O O . ALA B 1 344 ? 17.031 -5.559 -19.422 1 98.38 344 ALA B O 1
ATOM 5269 N N . ALA B 1 345 ? 14.961 -5.602 -20.172 1 97.69 345 ALA B N 1
ATOM 5270 C CA . ALA B 1 345 ? 14.703 -4.219 -19.781 1 97.69 345 ALA B CA 1
ATOM 5271 C C . ALA B 1 345 ? 14.766 -4.062 -18.266 1 97.69 345 ALA B C 1
ATOM 5273 O O . ALA B 1 345 ? 15.219 -3.031 -17.766 1 97.69 345 ALA B O 1
ATOM 5274 N N . LEU B 1 346 ? 14.336 -5.059 -17.547 1 97.19 346 LEU B N 1
ATOM 5275 C CA . LEU B 1 346 ? 14.281 -5.043 -16.094 1 97.19 346 LEU B CA 1
ATOM 5276 C C . LEU B 1 346 ? 15.688 -5.078 -15.5 1 97.19 346 LEU B C 1
ATOM 5278 O O . LEU B 1 346 ? 15.922 -4.512 -14.43 1 97.19 346 LEU B O 1
ATOM 5282 N N . VAL B 1 347 ? 16.688 -5.641 -16.266 1 97.88 347 VAL B N 1
ATOM 5283 C CA . VAL B 1 347 ? 17.984 -5.855 -15.656 1 97.88 347 VAL B CA 1
ATOM 5284 C C . VAL B 1 347 ? 19.047 -5.074 -16.422 1 97.88 347 VAL B C 1
ATOM 5286 O O . VAL B 1 347 ? 20.25 -5.273 -16.203 1 97.88 347 VAL B O 1
ATOM 5289 N N . LYS B 1 348 ? 18.734 -4.234 -17.406 1 95.06 348 LYS B N 1
ATOM 5290 C CA . LYS B 1 348 ? 19.578 -3.572 -18.391 1 95.06 348 LYS B CA 1
ATOM 5291 C C . LYS B 1 348 ? 20.75 -2.867 -17.734 1 95.06 348 LYS B C 1
ATOM 5293 O O . LYS B 1 348 ? 21.859 -2.828 -18.297 1 95.06 348 LYS B O 1
ATOM 5298 N N . ASP B 1 349 ? 20.75 -2.264 -16.656 1 92.06 349 ASP B N 1
ATOM 5299 C CA . ASP B 1 349 ? 21.828 -1.535 -15.992 1 92.06 349 ASP B CA 1
ATOM 5300 C C . ASP B 1 349 ? 22.344 -2.303 -14.773 1 92.06 349 ASP B C 1
ATOM 5302 O O . ASP B 1 349 ? 22.922 -1.71 -13.859 1 92.06 349 ASP B O 1
ATOM 5306 N N . GLY B 1 350 ? 22.078 -3.605 -14.805 1 91.81 350 GLY B N 1
ATOM 5307 C CA . GLY B 1 350 ? 22.5 -4.414 -13.68 1 91.81 350 GLY B CA 1
ATOM 5308 C C . GLY B 1 350 ? 21.531 -4.352 -12.508 1 91.81 350 GLY B C 1
ATOM 5309 O O . GLY B 1 350 ? 20.359 -4 -12.672 1 91.81 350 GLY B O 1
ATOM 5310 N N . TRP B 1 351 ? 22.094 -4.832 -11.469 1 88.38 351 TRP B N 1
ATOM 5311 C CA . TRP B 1 351 ? 21.188 -4.945 -10.328 1 88.38 351 TRP B CA 1
ATOM 5312 C C . TRP B 1 351 ? 21.781 -4.285 -9.086 1 88.38 351 TRP B C 1
ATOM 5314 O O . TRP B 1 351 ? 21.078 -4.09 -8.086 1 88.38 351 TRP B O 1
ATOM 5324 N N . GLU B 1 352 ? 23.156 -3.982 -9.219 1 82.12 352 GLU B N 1
ATOM 5325 C CA . GLU B 1 352 ? 23.844 -3.352 -8.094 1 82.12 352 GLU B CA 1
ATOM 5326 C C . GLU B 1 352 ? 23.703 -1.833 -8.148 1 82.12 352 GLU B C 1
ATOM 5328 O O . GLU B 1 352 ? 23.703 -1.242 -9.227 1 82.12 352 GLU B O 1
#

Radius of gyration: 25.9 Å; Cα contacts (8 Å, |Δi|>4): 1610; chains: 2; bounding box: 55×76×58 Å